Protein AF-0000000067178347 (afdb_homodimer)

Radius of gyration: 24.2 Å; Cα contacts (8 Å, |Δi|>4): 1413; chains: 2; bounding box: 52×71×54 Å

Nearest PDB structures (foldseek):
  4j2h-assembly1_A  TM=8.668E-01  e=4.943E-21  Sinorhizobium meliloti 1021
  4jro-assembly1_C  TM=8.750E-01  e=2.088E-19  Listeria monocytogenes EGD-e
  3s55-assembly1_B  TM=8.247E-01  e=9.526E-20  Mycobacteroides abscessus ATCC 19977
  3s55-assembly2_E  TM=8.159E-01  e=1.213E-19  Mycobacteroides abscessus ATCC 19977
  5jc8-assembly1_B  TM=8.483E-01  e=3.358E-18  Paraburkholderia xenovorans LB400

Secondary structure (DSSP, 8-state):
---TTTT-EEEESS-SSHHHHHHHHHHHHTT-EEEEEES-SS--EEEETTEEEEPP--HHHHHHHHHHTT-EEEEEE--TTSHHHHHHHHHHHHHHHS---EEEE---------GGG--HHHHHHHHIIIIIHHHHHHHHHHHHHHHHT-EEEEEE--GGGSPPPSSPPHHHHHS--HHHHHHHHHHHHHHHHHHHHHGGGTEEEEEEE-SSB---TTTGGGS-TTS-B--HHHHHHHHHHTSSS-TTTS-S-EEETTHHHHHHTPPEE-TTS-SEEPP-PPPTTS-TT--TT--/---TTTT-EEEESS-SSHHHHHHHHHHHHTT-EEEEEES-SS--EEEETTEEEEPP--HHHHHHHHHHTT-EEEEEE--TTSHHHHHHHHHHHHHHHS---EEEE---------GGG--HHHHHHHHIIIIIHHHHHHHHHHHHHHHHT-EEEEEE--GGGSPPPSSPPHHHHHS--HHHHHHHHHHHHHHHHHHHHHGGGTEEEEEEE-SSB---TTTGGGS-TTS-B--HHHHHHHHHHTSSS-TTTS-S-EEETTHHHHHHTPPEE-TTS-SEEPP-PPPTTS-TT--TT--

Sequence (590 aa):
MTNLLSGRTALVTGSSRGIGRAVAQRLAAEGAVVAVTARSYEPSPSVRAGQATALPGTIGETIELIEAAGGKAFGIAADLEDAEQRAALVDQVIERTGRIDILVNNAGFADYSIIEDMPMDTFDRTVEHYLRTPFVLTQAAVPHMRNQGAGWIVNIGSVTGLAPVRPYREYNKSSGDVIYASMKAALHRFTQGVAAELLDANIAVNAVGPSSAVRTPGAASLIPDTFPTEPVEYLAETVLAMCHRPAAERTGLVAFSLHYPWSQGLAVHSLDGRDLLPPLEPPASANPNILPAGIMTNLLSGRTALVTGSSRGIGRAVAQRLAAEGAVVAVTARSYEPSPSVRAGQATALPGTIGETIELIEAAGGKAFGIAADLEDAEQRAALVDQVIERTGRIDILVNNAGFADYSIIEDMPMDTFDRTVEHYLRTPFVLTQAAVPHMRNQGAGWIVNIGSVTGLAPVRPYREYNKSSGDVIYASMKAALHRFTQGVAAELLDANIAVNAVGPSSAVRTPGAASLIPDTFPTEPVEYLAETVLAMCHRPAAERTGLVAFSLHYPWSQGLAVHSLDGRDLLPPLEPPASANPNILPAGI

InterPro domains:
  IPR002347 Short-chain dehydrogenase/reductase SDR [PF00106] (9-220)
  IPR002347 Short-chain dehydrogenase/reductase SDR [PR00080] (98-109)
  IPR002347 Short-chain dehydrogenase/reductase SDR [PR00080] (151-159)
  IPR002347 Short-chain dehydrogenase/reductase SDR [PR00080] (180-199)
  IPR002347 Short-chain dehydrogenase/reductase SDR [PR00081] (9-26)
  IPR002347 Short-chain dehydrogenase/reductase SDR [PR00081] (98-109)
  IPR002347 Short-chain dehydrogenase/reductase SDR [PR00081] (145-161)
  IPR002347 Short-chain dehydrogenase/reductase SDR [PR00081] (180-199)
  IPR002347 Short-chain dehydrogenase/reductase SDR [PR00081] (201-218)
  IPR036291 NAD(P)-binding domain superfamily [SSF51735] (5-255)
  IPR050259 Short-chain dehydrogenases/reductases [PTHR42879] (5-225)
  IPR057326 Ketoreductase domain [SM00822] (8-211)

Structure (mmCIF, N/CA/C/O backbone):
data_AF-0000000067178347-model_v1
#
loop_
_entity.id
_entity.type
_entity.pdbx_description
1 polymer 3-oxoacyl-
#
loop_
_atom_site.group_PDB
_atom_site.id
_atom_site.type_symbol
_atom_site.label_atom_id
_atom_site.label_alt_id
_atom_site.label_comp_id
_atom_site.label_asym_id
_atom_site.label_entity_id
_atom_site.label_seq_id
_atom_site.pdbx_PDB_ins_code
_atom_site.Cartn_x
_atom_site.Cartn_y
_atom_site.Cartn_z
_atom_site.occupancy
_atom_site.B_iso_or_equiv
_atom_site.auth_seq_id
_atom_site.auth_comp_id
_atom_site.auth_asym_id
_atom_site.auth_atom_id
_atom_site.pdbx_PDB_model_num
ATOM 1 N N . MET A 1 1 ? 2.545 -37.5 -6.664 1 68.25 1 MET A N 1
ATOM 2 C CA . MET A 1 1 ? 1.752 -36.469 -7.336 1 68.25 1 MET A CA 1
ATOM 3 C C . MET A 1 1 ? 0.274 -36.594 -6.988 1 68.25 1 MET A C 1
ATOM 5 O O . MET A 1 1 ? -0.265 -37.719 -6.98 1 68.25 1 MET A O 1
ATOM 9 N N . THR A 1 2 ? -0.357 -35.656 -6.164 1 82.12 2 THR A N 1
ATOM 10 C CA . THR A 1 2 ? -1.718 -35.781 -5.648 1 82.12 2 THR A CA 1
ATOM 11 C C . THR A 1 2 ? -2.73 -35.344 -6.699 1 82.12 2 THR A C 1
ATOM 13 O O . THR A 1 2 ? -3.93 -35.562 -6.555 1 82.12 2 THR A O 1
ATOM 16 N N . ASN A 1 3 ? -2.293 -34.781 -7.875 1 93.31 3 ASN A N 1
ATOM 17 C CA . ASN A 1 3 ? -3.146 -34.25 -8.938 1 93.31 3 ASN A CA 1
ATOM 18 C C . ASN A 1 3 ? -4.199 -33.312 -8.406 1 93.31 3 ASN A C 1
ATOM 20 O O . ASN A 1 3 ? -5.363 -33.375 -8.797 1 93.31 3 ASN A O 1
ATOM 24 N N . LEU A 1 4 ? -3.732 -32.531 -7.453 1 95.81 4 LEU A N 1
ATOM 25 C CA . LEU A 1 4 ? -4.582 -31.578 -6.742 1 95.81 4 LEU A CA 1
ATOM 26 C C . LEU A 1 4 ? -5.227 -30.594 -7.711 1 95.81 4 LEU A C 1
ATOM 28 O O . LEU A 1 4 ? -6.324 -30.094 -7.453 1 95.81 4 LEU A O 1
ATOM 32 N N . LEU A 1 5 ? -4.594 -30.375 -8.898 1 98.38 5 LEU A N 1
ATOM 33 C CA . LEU A 1 5 ? -5.043 -29.344 -9.82 1 98.38 5 LEU A CA 1
ATOM 34 C C . LEU A 1 5 ? -5.422 -29.938 -11.172 1 98.38 5 LEU A C 1
ATOM 36 O O . LEU A 1 5 ? -5.371 -29.234 -12.188 1 98.38 5 LEU A O 1
ATOM 40 N N . SER A 1 6 ? -5.684 -31.25 -11.125 1 97.5 6 SER A N 1
ATOM 41 C CA . SER A 1 6 ? -6.09 -31.922 -12.359 1 97.5 6 SER A CA 1
ATOM 42 C C . SER A 1 6 ? -7.285 -31.219 -12.992 1 97.5 6 SER A C 1
ATOM 44 O O . SER A 1 6 ? -8.266 -30.906 -12.305 1 97.5 6 SER A O 1
ATOM 46 N N . GLY A 1 7 ? -7.148 -30.875 -14.219 1 97.12 7 GLY A N 1
ATOM 47 C CA . GLY A 1 7 ? -8.234 -30.266 -14.969 1 97.12 7 GLY A CA 1
ATOM 48 C C . GLY A 1 7 ? -8.273 -28.766 -14.836 1 97.12 7 GLY A C 1
ATOM 49 O O . GLY A 1 7 ? -9.109 -28.094 -15.453 1 97.12 7 GLY A O 1
ATOM 50 N N . ARG A 1 8 ? -7.359 -28.219 -14.109 1 98.25 8 ARG A N 1
ATOM 51 C CA . ARG A 1 8 ? -7.328 -26.766 -13.891 1 98.25 8 ARG A CA 1
ATOM 52 C C . ARG A 1 8 ? -6.359 -26.094 -14.852 1 98.25 8 ARG A C 1
ATOM 54 O O . ARG A 1 8 ? -5.395 -26.719 -15.305 1 98.25 8 ARG A O 1
ATOM 61 N N . THR A 1 9 ? -6.66 -24.891 -15.227 1 98.88 9 THR A N 1
ATOM 62 C CA . THR A 1 9 ? -5.766 -24.031 -16 1 98.88 9 THR A CA 1
ATOM 63 C C . THR A 1 9 ? -5.238 -22.891 -15.156 1 98.88 9 THR A C 1
ATOM 65 O O . THR A 1 9 ? -6.016 -22.188 -14.508 1 98.88 9 THR A O 1
ATOM 68 N N . ALA A 1 10 ? -3.932 -22.734 -15.141 1 98.94 10 ALA A N 1
ATOM 69 C CA . ALA A 1 10 ? -3.281 -21.672 -14.383 1 98.94 10 ALA A CA 1
ATOM 70 C C . ALA A 1 10 ? -2.543 -20.703 -15.305 1 98.94 10 ALA A C 1
ATOM 72 O O . ALA A 1 10 ? -1.892 -21.125 -16.266 1 98.94 10 ALA A O 1
ATOM 73 N N . LEU A 1 11 ? -2.74 -19.438 -15.109 1 98.94 11 LEU A N 1
ATOM 74 C CA . LEU A 1 11 ? -1.915 -18.391 -15.703 1 98.94 11 LEU A CA 1
ATOM 75 C C . LEU A 1 11 ? -0.901 -17.859 -14.695 1 98.94 11 LEU A C 1
ATOM 77 O O . LEU A 1 11 ? -1.278 -17.344 -13.641 1 98.94 11 LEU A O 1
ATOM 81 N N . VAL A 1 12 ? 0.386 -18.016 -14.93 1 98.88 12 VAL A N 1
ATOM 82 C CA . VAL A 1 12 ? 1.458 -17.469 -14.102 1 98.88 12 VAL A CA 1
ATOM 83 C C . VAL A 1 12 ? 2.219 -16.391 -14.883 1 98.88 12 VAL A C 1
ATOM 85 O O . VAL A 1 12 ? 2.961 -16.703 -15.812 1 98.88 12 VAL A O 1
ATOM 88 N N . THR A 1 13 ? 2.053 -15.188 -14.477 1 98.44 13 THR A N 1
ATOM 89 C CA . THR A 1 13 ? 2.715 -14.109 -15.211 1 98.44 13 THR A CA 1
ATOM 90 C C . THR A 1 13 ? 4.191 -14.023 -14.828 1 98.44 13 THR A C 1
ATOM 92 O O . THR A 1 13 ? 4.559 -14.297 -13.68 1 98.44 13 THR A O 1
ATOM 95 N N . GLY A 1 14 ? 5.02 -13.555 -15.797 1 95.19 14 GLY A N 1
ATOM 96 C CA . GLY A 1 14 ? 6.449 -13.461 -15.547 1 95.19 14 GLY A CA 1
ATOM 97 C C . GLY A 1 14 ? 7.07 -14.781 -15.148 1 95.19 14 GLY A C 1
ATOM 98 O O . GLY A 1 14 ? 7.785 -14.867 -14.148 1 95.19 14 GLY A O 1
ATOM 99 N N . SER A 1 15 ? 6.832 -15.844 -15.922 1 96.62 15 SER A N 1
ATOM 100 C CA . SER A 1 15 ? 7.191 -17.188 -15.484 1 96.62 15 SER A CA 1
ATOM 101 C C . SER A 1 15 ? 8.242 -17.797 -16.391 1 96.62 15 SER A C 1
ATOM 103 O O . SER A 1 15 ? 8.344 -19.031 -16.5 1 96.62 15 SER A O 1
ATOM 105 N N . SER A 1 16 ? 9.031 -16.969 -17.031 1 93.31 16 SER A N 1
ATOM 106 C CA . SER A 1 16 ? 10.133 -17.484 -17.844 1 93.31 16 SER A CA 1
ATOM 107 C C . SER A 1 16 ? 11.359 -17.781 -17 1 93.31 16 SER A C 1
ATOM 109 O O . SER A 1 16 ? 12.297 -18.438 -17.469 1 93.31 16 SER A O 1
ATOM 111 N N . ARG A 1 17 ? 11.383 -17.281 -15.805 1 91.25 17 ARG A N 1
ATOM 112 C CA . ARG A 1 17 ? 12.516 -17.484 -14.906 1 91.25 17 ARG A CA 1
ATOM 113 C C . ARG A 1 17 ? 12.109 -17.266 -13.453 1 91.25 17 ARG A C 1
ATOM 115 O O . ARG A 1 17 ? 10.953 -16.953 -13.172 1 91.25 17 ARG A O 1
ATOM 122 N N . GLY A 1 18 ? 13.039 -17.547 -12.547 1 92.5 18 GLY A N 1
ATOM 123 C CA . GLY A 1 18 ? 12.922 -17.156 -11.148 1 92.5 18 GLY A CA 1
ATOM 124 C C . GLY A 1 18 ? 11.727 -17.781 -10.453 1 92.5 18 GLY A C 1
ATOM 125 O O . GLY A 1 18 ? 11.438 -18.969 -10.625 1 92.5 18 GLY A O 1
ATOM 126 N N . ILE A 1 19 ? 11.102 -16.984 -9.633 1 95.25 19 ILE A N 1
ATOM 127 C CA . ILE A 1 19 ? 9.977 -17.406 -8.805 1 95.25 19 ILE A CA 1
ATOM 128 C C . ILE A 1 19 ? 8.828 -17.875 -9.695 1 95.25 19 ILE A C 1
ATOM 130 O O . ILE A 1 19 ? 8.227 -18.922 -9.445 1 95.25 19 ILE A O 1
ATOM 134 N N . GLY A 1 20 ? 8.539 -17.125 -10.758 1 97.25 20 GLY A N 1
ATOM 135 C CA . GLY A 1 20 ? 7.461 -17.484 -11.664 1 97.25 20 GLY A CA 1
ATOM 136 C C . GLY A 1 20 ? 7.645 -18.859 -12.281 1 97.25 20 GLY A C 1
ATOM 137 O O . GLY A 1 20 ? 6.695 -19.641 -12.367 1 97.25 20 GLY A O 1
ATOM 138 N N . ARG A 1 21 ? 8.836 -19.141 -12.727 1 97 21 ARG A N 1
ATOM 139 C CA . ARG A 1 21 ? 9.141 -20.453 -13.289 1 97 21 ARG A CA 1
ATOM 140 C C . ARG A 1 21 ? 8.914 -21.547 -12.266 1 97 21 ARG A C 1
ATOM 142 O O . ARG A 1 21 ? 8.32 -22.594 -12.57 1 97 21 ARG A O 1
ATOM 149 N N . ALA A 1 22 ? 9.391 -21.328 -11.055 1 98.06 22 ALA A N 1
ATOM 150 C CA . ALA A 1 22 ? 9.258 -22.328 -9.992 1 98.06 22 ALA A CA 1
ATOM 151 C C . ALA A 1 22 ? 7.785 -22.594 -9.695 1 98.06 22 ALA A C 1
ATOM 153 O O . ALA A 1 22 ? 7.383 -23.75 -9.555 1 98.06 22 ALA A O 1
ATOM 154 N N . VAL A 1 23 ? 7.008 -21.547 -9.602 1 98.75 23 VAL A N 1
ATOM 155 C CA . VAL A 1 23 ? 5.582 -21.672 -9.32 1 98.75 23 VAL A CA 1
ATOM 156 C C . VAL A 1 23 ? 4.898 -22.422 -10.453 1 98.75 23 VAL A C 1
ATOM 158 O O . VAL A 1 23 ? 4.102 -23.328 -10.211 1 98.75 23 VAL A O 1
ATOM 161 N N . ALA A 1 24 ? 5.242 -22.062 -11.68 1 98.81 24 ALA A N 1
ATOM 162 C CA . ALA A 1 24 ? 4.676 -22.734 -12.844 1 98.81 24 ALA A CA 1
ATOM 163 C C . ALA A 1 24 ? 4.969 -24.234 -12.805 1 98.81 24 ALA A C 1
ATOM 165 O O . ALA A 1 24 ? 4.07 -25.047 -13.023 1 98.81 24 ALA A O 1
ATOM 166 N N . GLN A 1 25 ? 6.195 -24.594 -12.523 1 98.75 25 GLN A N 1
ATOM 167 C CA . GLN A 1 25 ? 6.598 -25.984 -12.438 1 98.75 25 GLN A CA 1
ATOM 168 C C . GLN A 1 25 ? 5.805 -26.719 -11.359 1 98.75 25 GLN A C 1
ATOM 170 O O . GLN A 1 25 ? 5.309 -27.828 -11.594 1 98.75 25 GLN A O 1
ATOM 175 N N . ARG A 1 26 ? 5.668 -26.125 -10.211 1 98.81 26 ARG A N 1
ATOM 176 C CA . ARG A 1 26 ? 5.043 -26.797 -9.078 1 98.81 26 ARG A CA 1
ATOM 177 C C . ARG A 1 26 ? 3.555 -27.016 -9.32 1 98.81 26 ARG A C 1
ATOM 179 O O . ARG A 1 26 ? 3.014 -28.078 -8.961 1 98.81 26 ARG A O 1
ATOM 186 N N . LEU A 1 27 ? 2.852 -26 -9.875 1 98.88 27 LEU A N 1
ATOM 187 C CA . LEU A 1 27 ? 1.436 -26.141 -10.195 1 98.88 27 LEU A CA 1
ATOM 188 C C . LEU A 1 27 ? 1.224 -27.219 -11.25 1 98.88 27 LEU A C 1
ATOM 190 O O . LEU A 1 27 ? 0.295 -28.031 -11.141 1 98.88 27 LEU A O 1
ATOM 194 N N . ALA A 1 28 ? 2.092 -27.266 -12.266 1 98.81 28 ALA A N 1
ATOM 195 C CA . ALA A 1 28 ? 1.993 -28.281 -13.312 1 98.81 28 ALA A CA 1
ATOM 196 C C . ALA A 1 28 ? 2.205 -29.688 -12.75 1 98.81 28 ALA A C 1
ATOM 198 O O . ALA A 1 28 ? 1.575 -30.641 -13.203 1 98.81 28 ALA A O 1
ATOM 199 N N . ALA A 1 29 ? 3.109 -29.766 -11.805 1 98.56 29 ALA A N 1
ATOM 200 C CA . ALA A 1 29 ? 3.393 -31.062 -11.172 1 98.56 29 ALA A CA 1
ATOM 201 C C . ALA A 1 29 ? 2.148 -31.625 -10.5 1 98.56 29 ALA A C 1
ATOM 203 O O . ALA A 1 29 ? 2.037 -32.844 -10.305 1 98.56 29 ALA A O 1
ATOM 204 N N . GLU A 1 30 ? 1.212 -30.75 -10.164 1 98.44 30 GLU A N 1
ATOM 205 C CA . GLU A 1 30 ? -0.02 -31.188 -9.516 1 98.44 30 GLU A CA 1
ATOM 206 C C . GLU A 1 30 ? -1.159 -31.312 -10.523 1 98.44 30 GLU A C 1
ATOM 208 O O . GLU A 1 30 ? -2.322 -31.453 -10.141 1 98.44 30 GLU A O 1
ATOM 213 N N . GLY A 1 31 ? -0.826 -31.141 -11.828 1 98.38 31 GLY A N 1
ATOM 214 C CA . GLY A 1 31 ? -1.788 -31.516 -12.852 1 98.38 31 GLY A CA 1
ATOM 215 C C . GLY A 1 31 ? -2.363 -30.328 -13.594 1 98.38 31 GLY A C 1
ATOM 216 O O . GLY A 1 31 ? -3.115 -30.5 -14.555 1 98.38 31 GLY A O 1
ATOM 217 N N . ALA A 1 32 ? -2.057 -29.109 -13.234 1 98.75 32 ALA A N 1
ATOM 218 C CA . ALA A 1 32 ? -2.572 -27.938 -13.93 1 98.75 32 ALA A CA 1
ATOM 219 C C . ALA A 1 32 ? -1.953 -27.812 -15.32 1 98.75 32 ALA A C 1
ATOM 221 O O . ALA A 1 32 ? -0.787 -28.156 -15.523 1 98.75 32 ALA A O 1
ATOM 222 N N . VAL A 1 33 ? -2.736 -27.359 -16.25 1 98.81 33 VAL A N 1
ATOM 223 C CA . VAL A 1 33 ? -2.178 -26.797 -17.469 1 98.81 33 VAL A CA 1
ATOM 224 C C . VAL A 1 33 ? -1.759 -25.344 -17.25 1 98.81 33 VAL A C 1
ATOM 226 O O . VAL A 1 33 ? -2.584 -24.5 -16.875 1 98.81 33 VAL A O 1
ATOM 229 N N . VAL A 1 34 ? -0.466 -25.031 -17.469 1 98.88 34 VAL A N 1
ATOM 230 C CA . VAL A 1 34 ? 0.044 -23.734 -17.047 1 98.88 34 VAL A CA 1
ATOM 231 C C . VAL A 1 34 ? 0.357 -22.875 -18.281 1 98.88 34 VAL A C 1
ATOM 233 O O . VAL A 1 34 ? 1.082 -23.312 -19.172 1 98.88 34 VAL A O 1
ATOM 236 N N . ALA A 1 35 ? -0.231 -21.703 -18.391 1 98.81 35 ALA A N 1
ATOM 237 C CA . ALA A 1 35 ? 0.2 -20.672 -19.328 1 98.81 35 ALA A CA 1
ATOM 238 C C . ALA A 1 35 ? 1.421 -19.922 -18.781 1 98.81 35 ALA A C 1
ATOM 240 O O . ALA A 1 35 ? 1.335 -19.219 -17.781 1 98.81 35 ALA A O 1
ATOM 241 N N . VAL A 1 36 ? 2.547 -20.109 -19.469 1 97.88 36 VAL A N 1
ATOM 242 C CA . VAL A 1 36 ? 3.807 -19.438 -19.141 1 97.88 36 VAL A CA 1
ATOM 243 C C . VAL A 1 36 ? 3.941 -18.156 -19.953 1 97.88 36 VAL A C 1
ATOM 245 O O . VAL A 1 36 ? 3.816 -18.172 -21.188 1 97.88 36 VAL A O 1
ATOM 248 N N . THR A 1 37 ? 4.195 -17.031 -19.203 1 96.44 37 THR A N 1
ATOM 249 C CA . THR A 1 37 ? 4.227 -15.773 -19.938 1 96.44 37 THR A CA 1
ATOM 250 C C . THR A 1 37 ? 5.496 -14.992 -19.609 1 96.44 37 THR A C 1
ATOM 252 O O . THR A 1 37 ? 6.043 -15.109 -18.516 1 96.44 37 THR A O 1
ATOM 255 N N . ALA A 1 38 ? 5.98 -14.266 -20.516 1 92.88 38 ALA A N 1
ATOM 256 C CA . ALA A 1 38 ? 7.035 -13.258 -20.438 1 92.88 38 ALA A CA 1
ATOM 257 C C . ALA A 1 38 ? 6.934 -12.266 -21.594 1 92.88 38 ALA A C 1
ATOM 259 O O . ALA A 1 38 ? 6.062 -12.398 -22.453 1 92.88 38 ALA A O 1
ATOM 260 N N . ARG A 1 39 ? 7.773 -11.289 -21.594 1 87.38 39 ARG A N 1
ATOM 261 C CA . ARG A 1 39 ? 7.707 -10.219 -22.594 1 87.38 39 ARG A CA 1
ATOM 262 C C . ARG A 1 39 ? 7.906 -10.766 -24 1 87.38 39 ARG A C 1
ATOM 264 O O . ARG A 1 39 ? 7.297 -10.273 -24.953 1 87.38 39 ARG A O 1
ATOM 271 N N . SER A 1 40 ? 8.766 -11.75 -24.031 1 81.88 40 SER A N 1
ATOM 272 C CA . SER A 1 40 ? 9.086 -12.352 -25.312 1 81.88 40 SER A CA 1
ATOM 273 C C . SER A 1 40 ? 9.547 -13.797 -25.156 1 81.88 40 SER A C 1
ATOM 275 O O . SER A 1 40 ? 9.844 -14.242 -24.047 1 81.88 40 SER A O 1
ATOM 277 N N . TYR A 1 41 ? 9.516 -14.43 -26.328 1 85.31 41 TYR A N 1
ATOM 278 C CA . TYR A 1 41 ? 10.016 -15.797 -26.328 1 85.31 41 TYR A CA 1
ATOM 279 C C . TYR A 1 41 ? 11.539 -15.828 -26.25 1 85.31 41 TYR A C 1
ATOM 281 O O . TYR A 1 41 ? 12.133 -16.844 -25.891 1 85.31 41 TYR A O 1
ATOM 289 N N . GLU A 1 42 ? 12.078 -14.633 -26.609 1 81.38 42 GLU A N 1
ATOM 290 C CA . GLU A 1 42 ? 13.523 -14.469 -26.516 1 81.38 42 GLU A CA 1
ATOM 291 C C . GLU A 1 42 ? 13.906 -13.641 -25.297 1 81.38 42 GLU A C 1
ATOM 293 O O . GLU A 1 42 ? 13.117 -12.828 -24.812 1 81.38 42 GLU A O 1
ATOM 298 N N . PRO A 1 43 ? 15.156 -13.969 -24.797 1 73.81 43 PRO A N 1
ATOM 299 C CA . PRO A 1 43 ? 15.578 -13.117 -23.672 1 73.81 43 PRO A CA 1
ATOM 300 C C . PRO A 1 43 ? 15.5 -11.633 -24 1 73.81 43 PRO A C 1
ATOM 302 O O . PRO A 1 43 ? 15.836 -11.219 -25.125 1 73.81 43 PRO A O 1
ATOM 305 N N . SER A 1 44 ? 14.781 -10.852 -23.25 1 66.06 44 SER A N 1
ATOM 306 C CA . SER A 1 44 ? 14.656 -9.414 -23.453 1 66.06 44 SER A CA 1
ATOM 307 C C . SER A 1 44 ? 15.406 -8.633 -22.375 1 66.06 44 SER A C 1
ATOM 309 O O . SER A 1 44 ? 15.477 -9.07 -21.234 1 66.06 44 SER A O 1
ATOM 311 N N . PRO A 1 45 ? 16.031 -7.496 -22.844 1 64.5 45 PRO A N 1
ATOM 312 C CA . PRO A 1 45 ? 16.734 -6.68 -21.859 1 64.5 45 PRO A CA 1
ATOM 313 C C . PRO A 1 45 ? 15.82 -6.09 -20.797 1 64.5 45 PRO A C 1
ATOM 315 O O . PRO A 1 45 ? 14.672 -5.746 -21.094 1 64.5 45 PRO A O 1
ATOM 318 N N . SER A 1 46 ? 16.25 -6.219 -19.578 1 65.69 46 SER A N 1
ATOM 319 C CA . SER A 1 46 ? 15.602 -5.523 -18.469 1 65.69 46 SER A CA 1
ATOM 320 C C . SER A 1 46 ? 16.297 -4.195 -18.188 1 65.69 46 SER A C 1
ATOM 322 O O . SER A 1 46 ? 17.516 -4.129 -18.078 1 65.69 46 SER A O 1
ATOM 324 N N . VAL A 1 47 ? 15.594 -3.098 -18.328 1 64 47 VAL A N 1
ATOM 325 C CA . VAL A 1 47 ? 16.219 -1.8 -18.062 1 64 47 VAL A CA 1
ATOM 326 C C . VAL A 1 47 ? 16 -1.412 -16.594 1 64 47 VAL A C 1
ATOM 328 O O . VAL A 1 47 ? 14.867 -1.303 -16.141 1 64 47 VAL A O 1
ATOM 331 N N . ARG A 1 48 ? 17.016 -1.405 -15.789 1 65.81 48 ARG A N 1
ATOM 332 C CA . ARG A 1 48 ? 17.031 -0.93 -14.406 1 65.81 48 ARG A CA 1
ATOM 333 C C . ARG A 1 48 ? 17.969 0.271 -14.258 1 65.81 48 ARG A C 1
ATOM 335 O O . ARG A 1 48 ? 19.141 0.206 -14.633 1 65.81 48 ARG A O 1
ATOM 342 N N . ALA A 1 49 ? 17.469 1.315 -13.633 1 63.16 49 ALA A N 1
ATOM 343 C CA . ALA A 1 49 ? 18.25 2.535 -13.414 1 63.16 49 ALA A CA 1
ATOM 344 C C . ALA A 1 49 ? 18.875 3.027 -14.703 1 63.16 49 ALA A C 1
ATOM 346 O O . ALA A 1 49 ? 20.062 3.371 -14.727 1 63.16 49 ALA A O 1
ATOM 347 N N . GLY A 1 50 ? 18.156 2.811 -15.828 1 61.94 50 GLY A N 1
ATOM 348 C CA . GLY A 1 50 ? 18.625 3.297 -17.125 1 61.94 50 GLY A CA 1
ATOM 349 C C . GLY A 1 50 ? 19.562 2.338 -17.812 1 61.94 50 GLY A C 1
ATOM 350 O O . GLY A 1 50 ? 20.047 2.621 -18.922 1 61.94 50 GLY A O 1
ATOM 351 N N . GLN A 1 51 ? 19.891 1.279 -17.172 1 67 51 GLN A N 1
ATOM 352 C CA . GLN A 1 51 ? 20.812 0.311 -17.766 1 67 51 GLN A CA 1
ATOM 353 C C . GLN A 1 51 ? 20.062 -0.949 -18.203 1 67 51 GLN A C 1
ATOM 355 O O . GLN A 1 51 ? 19.219 -1.471 -17.469 1 67 51 GLN A O 1
ATOM 360 N N . ALA A 1 52 ? 20.328 -1.258 -19.406 1 68.5 52 ALA A N 1
ATOM 361 C CA . ALA A 1 52 ? 19.703 -2.457 -19.953 1 68.5 52 ALA A CA 1
ATOM 362 C C . ALA A 1 52 ? 20.516 -3.701 -19.625 1 68.5 52 ALA A C 1
ATOM 364 O O . ALA A 1 52 ? 21.734 -3.736 -19.875 1 68.5 52 ALA A O 1
ATOM 365 N N . THR A 1 53 ? 19.922 -4.797 -18.984 1 67.44 53 THR A N 1
ATOM 366 C CA . THR A 1 53 ? 20.562 -6.078 -18.703 1 67.44 53 THR A CA 1
ATOM 367 C C . THR A 1 53 ? 19.672 -7.234 -19.188 1 67.44 53 THR A C 1
ATOM 369 O O . THR A 1 53 ? 18.453 -7.188 -19.031 1 67.44 53 THR A O 1
ATOM 372 N N . ALA A 1 54 ? 20.328 -8.172 -19.938 1 65.62 54 ALA A N 1
ATOM 373 C CA . ALA A 1 54 ? 19.594 -9.359 -20.359 1 65.62 54 ALA A CA 1
ATOM 374 C C . ALA A 1 54 ? 19.578 -10.422 -19.266 1 65.62 54 ALA A C 1
ATOM 376 O O . ALA A 1 54 ? 20.641 -10.836 -18.781 1 65.62 54 ALA A O 1
ATOM 377 N N . LEU A 1 55 ? 18.406 -10.766 -18.812 1 69.5 55 LEU A N 1
ATOM 378 C CA . LEU A 1 55 ? 18.297 -11.828 -17.812 1 69.5 55 LEU A CA 1
ATOM 379 C C . LEU A 1 55 ? 18.031 -13.172 -18.484 1 69.5 55 LEU A C 1
ATOM 381 O O . LEU A 1 55 ? 17.25 -13.242 -19.438 1 69.5 55 LEU A O 1
ATOM 385 N N . PRO A 1 56 ? 18.734 -14.164 -18.047 1 71.25 56 PRO A N 1
ATOM 386 C CA . PRO A 1 56 ? 18.516 -15.484 -18.656 1 71.25 56 PRO A CA 1
ATOM 387 C C . PRO A 1 56 ? 17.141 -16.062 -18.312 1 71.25 56 PRO A C 1
ATOM 389 O O . PRO A 1 56 ? 16.547 -15.695 -17.312 1 71.25 56 PRO A O 1
ATOM 392 N N . GLY A 1 57 ? 16.641 -16.953 -19.266 1 85 57 GLY A N 1
ATOM 393 C CA . GLY A 1 57 ? 15.383 -17.656 -19.125 1 85 57 GLY A CA 1
ATOM 394 C C . GLY A 1 57 ? 14.367 -17.281 -20.188 1 85 57 GLY A C 1
ATOM 395 O O . GLY A 1 57 ? 14.219 -16.094 -20.516 1 85 57 GLY A O 1
ATOM 396 N N . THR A 1 58 ? 13.773 -18.281 -20.688 1 90.94 58 THR A N 1
ATOM 397 C CA . THR A 1 58 ? 12.781 -18.062 -21.75 1 90.94 58 THR A CA 1
ATOM 398 C C . THR A 1 58 ? 11.5 -18.828 -21.438 1 90.94 58 THR A C 1
ATOM 400 O O . THR A 1 58 ? 11.492 -19.75 -20.609 1 90.94 58 THR A O 1
ATOM 403 N N . ILE A 1 59 ? 10.5 -18.391 -22.078 1 95.75 59 ILE A N 1
ATOM 404 C CA . ILE A 1 59 ? 9.227 -19.125 -22.016 1 95.75 59 ILE A CA 1
ATOM 405 C C . ILE A 1 59 ? 9.453 -20.578 -22.391 1 95.75 59 ILE A C 1
ATOM 407 O O . ILE A 1 59 ? 8.984 -21.484 -21.688 1 95.75 59 ILE A O 1
ATOM 411 N N . GLY A 1 60 ? 10.195 -20.812 -23.406 1 95.69 60 GLY A N 1
ATOM 412 C CA . GLY A 1 60 ? 10.461 -22.156 -23.891 1 95.69 60 GLY A CA 1
ATOM 413 C C . GLY A 1 60 ? 11.148 -23.031 -22.859 1 95.69 60 GLY A C 1
ATOM 414 O O . GLY A 1 60 ? 10.789 -24.203 -22.703 1 95.69 60 GLY A O 1
ATOM 415 N N . GLU A 1 61 ? 12.133 -22.484 -22.234 1 95.31 61 GLU A N 1
ATOM 416 C CA . GLU A 1 61 ? 12.859 -23.25 -21.234 1 95.31 61 GLU A CA 1
ATOM 417 C C . GLU A 1 61 ? 11.938 -23.688 -20.094 1 95.31 61 GLU A C 1
ATOM 419 O O . GLU A 1 61 ? 12.031 -24.828 -19.625 1 95.31 61 GLU A O 1
ATOM 424 N N . THR A 1 62 ? 11.078 -22.797 -19.656 1 97.44 62 THR A N 1
ATOM 425 C CA . THR A 1 62 ? 10.141 -23.156 -18.594 1 97.44 62 THR A CA 1
ATOM 426 C C . THR A 1 62 ? 9.195 -24.266 -19.062 1 97.44 62 THR A C 1
ATOM 428 O O . THR A 1 62 ? 8.938 -25.219 -18.328 1 97.44 62 THR A O 1
ATOM 431 N N . ILE A 1 63 ? 8.727 -24.219 -20.266 1 98.12 63 ILE A N 1
ATOM 432 C CA . ILE A 1 63 ? 7.84 -25.234 -20.828 1 98.12 63 ILE A CA 1
ATOM 433 C C . ILE A 1 63 ? 8.562 -26.578 -20.875 1 98.12 63 ILE A C 1
ATOM 435 O O . ILE A 1 63 ? 8 -27.609 -20.484 1 98.12 63 ILE A O 1
ATOM 439 N N . GLU A 1 64 ? 9.781 -26.562 -21.281 1 97.81 64 GLU A N 1
ATOM 440 C CA . GLU A 1 64 ? 10.57 -27.797 -21.359 1 97.81 64 GLU A CA 1
ATOM 441 C C . GLU A 1 64 ? 10.727 -28.453 -20 1 97.81 64 GLU A C 1
ATOM 443 O O . GLU A 1 64 ? 10.633 -29.672 -19.859 1 97.81 64 GLU A O 1
ATOM 448 N N . LEU A 1 65 ? 11.023 -27.625 -19.047 1 97.56 65 LEU A N 1
ATOM 449 C CA . LEU A 1 65 ? 11.18 -28.125 -17.688 1 97.56 65 LEU A CA 1
ATOM 450 C C . LEU A 1 65 ? 9.891 -28.781 -17.188 1 97.56 65 LEU A C 1
ATOM 452 O O . LEU A 1 65 ? 9.922 -29.844 -16.578 1 97.56 65 LEU A O 1
ATOM 456 N N . ILE A 1 66 ? 8.742 -28.156 -17.422 1 98.44 66 ILE A N 1
ATOM 457 C CA . ILE A 1 66 ? 7.434 -28.656 -17.016 1 98.44 66 ILE A CA 1
ATOM 458 C C . ILE A 1 66 ? 7.145 -29.984 -17.734 1 98.44 66 ILE A C 1
ATOM 460 O O . ILE A 1 66 ? 6.758 -30.969 -17.094 1 98.44 66 ILE A O 1
ATOM 464 N N . GLU A 1 67 ? 7.395 -30.078 -19.016 1 98.19 67 GLU A N 1
ATOM 465 C CA . GLU A 1 67 ? 7.105 -31.266 -19.812 1 98.19 67 GLU A CA 1
ATOM 466 C C . GLU A 1 67 ? 8.031 -32.406 -19.438 1 98.19 67 GLU A C 1
ATOM 468 O O . GLU A 1 67 ? 7.609 -33.562 -19.422 1 98.19 67 GLU A O 1
ATOM 473 N N . ALA A 1 68 ? 9.234 -32.062 -19.156 1 97.75 68 ALA A N 1
ATOM 474 C CA . ALA A 1 68 ? 10.195 -33.062 -18.734 1 97.75 68 ALA A CA 1
ATOM 475 C C . ALA A 1 68 ? 9.742 -33.781 -17.453 1 97.75 68 ALA A C 1
ATOM 477 O O . ALA A 1 68 ? 10.039 -34.938 -17.234 1 97.75 68 ALA A O 1
ATOM 478 N N . ALA A 1 69 ? 8.992 -33.062 -16.672 1 97.19 69 ALA A N 1
ATOM 479 C CA . ALA A 1 69 ? 8.508 -33.625 -15.406 1 97.19 69 ALA A CA 1
ATOM 480 C C . ALA A 1 69 ? 7.129 -34.25 -15.578 1 97.19 69 ALA A C 1
ATOM 482 O O . ALA A 1 69 ? 6.52 -34.688 -14.602 1 97.19 69 ALA A O 1
ATOM 483 N N . GLY A 1 70 ? 6.605 -34.25 -16.766 1 97.06 70 GLY A N 1
ATOM 484 C CA . GLY A 1 70 ? 5.352 -34.906 -17.062 1 97.06 70 GLY A CA 1
ATOM 485 C C . GLY A 1 70 ? 4.156 -34 -17.047 1 97.06 70 GLY A C 1
ATOM 486 O O . GLY A 1 70 ? 3.012 -34.438 -17.125 1 97.06 70 GLY A O 1
ATOM 487 N N . GLY A 1 71 ? 4.426 -32.656 -16.859 1 98 71 GLY A N 1
ATOM 488 C CA . GLY A 1 71 ? 3.346 -31.688 -16.812 1 98 71 GLY A CA 1
ATOM 489 C C . GLY A 1 71 ? 2.994 -31.109 -18.172 1 98 71 GLY A C 1
ATOM 490 O O . GLY A 1 71 ? 3.516 -31.562 -19.203 1 98 71 GLY A O 1
ATOM 491 N N . LYS A 1 72 ? 2.049 -30.188 -18.188 1 98.31 72 LYS A N 1
ATOM 492 C CA . LYS A 1 72 ? 1.583 -29.516 -19.406 1 98.31 72 LYS A CA 1
ATOM 493 C C . LYS A 1 72 ? 1.671 -28 -19.266 1 98.31 72 LYS A C 1
ATOM 495 O O . LYS A 1 72 ? 1.336 -27.453 -18.219 1 98.31 72 LYS A O 1
ATOM 500 N N . ALA A 1 73 ? 2.133 -27.375 -20.297 1 98.62 73 ALA A N 1
ATOM 501 C CA . ALA A 1 73 ? 2.236 -25.922 -20.312 1 98.62 73 ALA A CA 1
ATOM 502 C C . ALA A 1 73 ? 2.207 -25.391 -21.75 1 98.62 73 ALA A C 1
ATOM 504 O O . ALA A 1 73 ? 2.428 -26.141 -22.703 1 98.62 73 ALA A O 1
ATOM 505 N N . PHE A 1 74 ? 1.865 -24.172 -21.922 1 98.19 74 PHE A N 1
ATOM 506 C CA . PHE A 1 74 ? 1.981 -23.438 -23.172 1 98.19 74 PHE A CA 1
ATOM 507 C C . PHE A 1 74 ? 2.424 -22 -22.938 1 98.19 74 PHE A C 1
ATOM 509 O O . PHE A 1 74 ? 2.33 -21.5 -21.828 1 98.19 74 PHE A O 1
ATOM 516 N N . GLY A 1 75 ? 2.961 -21.422 -24.031 1 97.88 75 GLY A N 1
ATOM 517 C CA . GLY A 1 75 ? 3.533 -20.094 -23.891 1 97.88 75 GLY A CA 1
ATOM 518 C C . GLY A 1 75 ? 2.682 -19 -24.516 1 97.88 75 GLY A C 1
ATOM 519 O O . GLY A 1 75 ? 2.068 -19.219 -25.562 1 97.88 75 GLY A O 1
ATOM 520 N N . ILE A 1 76 ? 2.619 -17.859 -23.844 1 97.5 76 ILE A N 1
ATOM 521 C CA . ILE A 1 76 ? 2.053 -16.625 -24.391 1 97.5 76 ILE A CA 1
ATOM 522 C C . ILE A 1 76 ? 3.021 -15.469 -24.172 1 97.5 76 ILE A C 1
ATOM 524 O O . ILE A 1 76 ? 3.359 -15.133 -23.031 1 97.5 76 ILE A O 1
ATOM 528 N N . ALA A 1 77 ? 3.537 -14.891 -25.219 1 95.62 77 ALA A N 1
ATOM 529 C CA . ALA A 1 77 ? 4.336 -13.672 -25.109 1 95.62 77 ALA A CA 1
ATOM 530 C C . ALA A 1 77 ? 3.443 -12.445 -24.938 1 95.62 77 ALA A C 1
ATOM 532 O O . ALA A 1 77 ? 2.52 -12.227 -25.719 1 95.62 77 ALA A O 1
ATOM 533 N N . ALA A 1 78 ? 3.68 -11.703 -23.859 1 95 78 ALA A N 1
ATOM 534 C CA . ALA A 1 78 ? 2.914 -10.484 -23.609 1 95 78 ALA A CA 1
ATOM 535 C C . ALA A 1 78 ? 3.729 -9.484 -22.797 1 95 78 ALA A C 1
ATOM 537 O O . ALA A 1 78 ? 4.234 -9.812 -21.719 1 95 78 ALA A O 1
ATOM 538 N N . ASP A 1 79 ? 3.891 -8.328 -23.344 1 94 79 ASP A N 1
ATOM 539 C CA . ASP A 1 79 ? 4.438 -7.223 -22.562 1 94 79 ASP A CA 1
ATOM 540 C C . ASP A 1 79 ? 3.365 -6.59 -21.688 1 94 79 ASP A C 1
ATOM 542 O O . ASP A 1 79 ? 2.535 -5.816 -22.172 1 94 79 ASP A O 1
ATOM 546 N N . LEU A 1 80 ? 3.5 -6.852 -20.391 1 94.88 80 LEU A N 1
ATOM 547 C CA . LEU A 1 80 ? 2.445 -6.445 -19.469 1 94.88 80 LEU A CA 1
ATOM 548 C C . LEU A 1 80 ? 2.494 -4.941 -19.219 1 94.88 80 LEU A C 1
ATOM 550 O O . LEU A 1 80 ? 1.575 -4.379 -18.625 1 94.88 80 LEU A O 1
ATOM 554 N N . GLU A 1 81 ? 3.523 -4.266 -19.688 1 92.38 81 GLU A N 1
ATOM 555 C CA . GLU A 1 81 ? 3.557 -2.805 -19.641 1 92.38 81 GLU A CA 1
ATOM 556 C C . GLU A 1 81 ? 2.736 -2.195 -20.781 1 92.38 81 GLU A C 1
ATOM 558 O O . GLU A 1 81 ? 2.434 -1 -20.75 1 92.38 81 GLU A O 1
ATOM 563 N N . ASP A 1 82 ? 2.488 -3.029 -21.766 1 95.25 82 ASP A N 1
ATOM 564 C CA . ASP A 1 82 ? 1.593 -2.621 -22.844 1 95.25 82 ASP A CA 1
ATOM 565 C C . ASP A 1 82 ? 0.134 -2.877 -22.469 1 95.25 82 ASP A C 1
ATOM 567 O O . ASP A 1 82 ? -0.273 -4.027 -22.297 1 95.25 82 ASP A O 1
ATOM 571 N N . ALA A 1 83 ? -0.642 -1.825 -22.453 1 96.38 83 ALA A N 1
ATOM 572 C CA . ALA A 1 83 ? -2.012 -1.897 -21.953 1 96.38 83 ALA A CA 1
ATOM 573 C C . ALA A 1 83 ? -2.846 -2.879 -22.781 1 96.38 83 ALA A C 1
ATOM 575 O O . ALA A 1 83 ? -3.646 -3.637 -22.219 1 96.38 83 ALA A O 1
ATOM 576 N N . GLU A 1 84 ? -2.709 -2.904 -24.031 1 96.69 84 GLU A N 1
ATOM 577 C CA . GLU A 1 84 ? -3.496 -3.773 -24.891 1 96.69 84 GLU A CA 1
ATOM 578 C C . GLU A 1 84 ? -3.104 -5.238 -24.703 1 96.69 84 GLU A C 1
ATOM 580 O O . GLU A 1 84 ? -3.971 -6.109 -24.609 1 96.69 84 GLU A O 1
ATOM 585 N N . GLN A 1 85 ? -1.815 -5.52 -24.672 1 97.06 85 GLN A N 1
ATOM 586 C CA . GLN A 1 85 ? -1.347 -6.883 -24.469 1 97.06 85 GLN A CA 1
ATOM 587 C C . GLN A 1 85 ? -1.761 -7.402 -23.094 1 97.06 85 GLN A C 1
ATOM 589 O O . GLN A 1 85 ? -2.188 -8.547 -22.953 1 97.06 85 GLN A O 1
ATOM 594 N N . ARG A 1 86 ? -1.658 -6.535 -22.141 1 96.81 86 ARG A N 1
ATOM 595 C CA . ARG A 1 86 ? -2.057 -6.887 -20.781 1 96.81 86 ARG A CA 1
ATOM 596 C C . ARG A 1 86 ? -3.539 -7.238 -20.719 1 96.81 86 ARG A C 1
ATOM 598 O O . ARG A 1 86 ? -3.916 -8.25 -20.125 1 96.81 86 ARG A O 1
ATOM 605 N N . ALA A 1 87 ? -4.336 -6.441 -21.375 1 95.06 87 ALA A N 1
ATOM 606 C CA . ALA A 1 87 ? -5.785 -6.621 -21.328 1 95.06 87 ALA A CA 1
ATOM 607 C C . ALA A 1 87 ? -6.199 -7.895 -22.062 1 95.06 87 ALA A C 1
ATOM 609 O O . ALA A 1 87 ? -7.203 -8.523 -21.719 1 95.06 87 ALA A O 1
ATOM 610 N N . ALA A 1 88 ? -5.41 -8.359 -22.969 1 97 88 ALA A N 1
ATOM 611 C CA . ALA A 1 88 ? -5.781 -9.484 -23.828 1 97 88 ALA A CA 1
ATOM 612 C C . ALA A 1 88 ? -5.254 -10.797 -23.266 1 97 88 ALA A C 1
ATOM 614 O O . ALA A 1 88 ? -5.613 -11.875 -23.75 1 97 88 ALA A O 1
ATOM 615 N N . LEU A 1 89 ? -4.445 -10.734 -22.25 1 98.31 89 LEU A N 1
ATOM 616 C CA . LEU A 1 89 ? -3.709 -11.906 -21.797 1 98.31 89 LEU A CA 1
ATOM 617 C C . LEU A 1 89 ? -4.66 -13 -21.328 1 98.31 89 LEU A C 1
ATOM 619 O O . LEU A 1 89 ? -4.543 -14.156 -21.734 1 98.31 89 LEU A O 1
ATOM 623 N N . VAL A 1 90 ? -5.637 -12.664 -20.5 1 98.62 90 VAL A N 1
ATOM 624 C CA . VAL A 1 90 ? -6.586 -13.641 -19.953 1 98.62 90 VAL A CA 1
ATOM 625 C C . VAL A 1 90 ? -7.418 -14.227 -21.094 1 98.62 90 VAL A C 1
ATOM 627 O O . VAL A 1 90 ? -7.66 -15.438 -21.125 1 98.62 90 VAL A O 1
ATOM 630 N N . ASP A 1 91 ? -7.789 -13.367 -22.016 1 98.12 91 ASP A N 1
ATOM 631 C CA . ASP A 1 91 ? -8.555 -13.844 -23.172 1 98.12 91 ASP A CA 1
ATOM 632 C C . ASP A 1 91 ? -7.766 -14.867 -23.969 1 98.12 91 ASP A C 1
ATOM 634 O O . ASP A 1 91 ? -8.328 -15.844 -24.469 1 98.12 91 ASP A O 1
ATOM 638 N N . GLN A 1 92 ? -6.508 -14.641 -24.125 1 98.25 92 GLN A N 1
ATOM 639 C CA . GLN A 1 92 ? -5.656 -15.57 -24.859 1 98.25 92 GLN A CA 1
ATOM 640 C C . GLN A 1 92 ? -5.598 -16.938 -24.172 1 98.25 92 GLN A C 1
ATOM 642 O O . GLN A 1 92 ? -5.566 -17.969 -24.828 1 98.25 92 GLN A O 1
ATOM 647 N N . VAL A 1 93 ? -5.551 -16.922 -22.859 1 98.56 93 VAL A N 1
ATOM 648 C CA . VAL A 1 93 ? -5.574 -18.172 -22.109 1 98.56 93 VAL A CA 1
ATOM 649 C C . VAL A 1 93 ? -6.898 -18.891 -22.328 1 98.56 93 VAL A C 1
ATOM 651 O O . VAL A 1 93 ? -6.922 -20.094 -22.609 1 98.56 93 VAL A O 1
ATOM 654 N N . ILE A 1 94 ? -8.016 -18.156 -22.297 1 98.25 94 ILE A N 1
ATOM 655 C CA . ILE A 1 94 ? -9.352 -18.703 -22.469 1 98.25 94 ILE A CA 1
ATOM 656 C C . ILE A 1 94 ? -9.484 -19.297 -23.875 1 98.25 94 ILE A C 1
ATOM 658 O O . ILE A 1 94 ? -10.062 -20.375 -24.047 1 98.25 94 ILE A O 1
ATOM 662 N N . GLU A 1 95 ? -8.984 -18.609 -24.797 1 97.75 95 GLU A N 1
ATOM 663 C CA . GLU A 1 95 ? -9.07 -19.078 -26.188 1 97.75 95 GLU A CA 1
ATOM 664 C C . GLU A 1 95 ? -8.367 -20.422 -26.359 1 97.75 95 GLU A C 1
ATOM 666 O O . GLU A 1 95 ? -8.82 -21.266 -27.141 1 97.75 95 GLU A O 1
ATOM 671 N N . ARG A 1 96 ? -7.352 -20.641 -25.641 1 96.56 96 ARG A N 1
ATOM 672 C CA . ARG A 1 96 ? -6.539 -21.844 -25.797 1 96.56 96 ARG A CA 1
ATOM 673 C C . ARG A 1 96 ? -7.113 -23 -24.984 1 96.56 96 ARG A C 1
ATOM 675 O O . ARG A 1 96 ? -7.043 -24.156 -25.422 1 96.56 96 ARG A O 1
ATOM 682 N N . THR A 1 97 ? -7.625 -22.719 -23.828 1 97.44 97 THR A N 1
ATOM 683 C CA . THR A 1 97 ? -7.941 -23.812 -22.922 1 97.44 97 THR A CA 1
ATOM 684 C C . THR A 1 97 ? -9.43 -23.812 -22.578 1 97.44 97 THR A C 1
ATOM 686 O O . THR A 1 97 ? -9.945 -24.781 -22.031 1 97.44 97 THR A O 1
ATOM 689 N N . GLY A 1 98 ? -10.156 -22.719 -22.797 1 97.75 98 GLY A N 1
ATOM 690 C CA . GLY A 1 98 ? -11.578 -22.609 -22.5 1 97.75 98 GLY A CA 1
ATOM 691 C C . GLY A 1 98 ? -11.867 -22.219 -21.062 1 97.75 98 GLY A C 1
ATOM 692 O O . GLY A 1 98 ? -13.023 -22.062 -20.672 1 97.75 98 GLY A O 1
ATOM 693 N N . ARG A 1 99 ? -10.82 -22.125 -20.281 1 98.12 99 ARG A N 1
ATOM 694 C CA . ARG A 1 99 ? -11.055 -21.844 -18.859 1 98.12 99 ARG A CA 1
ATOM 695 C C . ARG A 1 99 ? -9.836 -21.188 -18.219 1 98.12 99 ARG A C 1
ATOM 697 O O . ARG A 1 99 ? -8.742 -21.234 -18.797 1 98.12 99 ARG A O 1
ATOM 704 N N . ILE A 1 100 ? -9.984 -20.562 -17.094 1 98.81 100 ILE A N 1
ATOM 705 C CA . ILE A 1 100 ? -8.938 -20.078 -16.203 1 98.81 100 ILE A CA 1
ATOM 706 C C . ILE A 1 100 ? -9.367 -20.281 -14.75 1 98.81 100 ILE A C 1
ATOM 708 O O . ILE A 1 100 ? -10.344 -19.688 -14.297 1 98.81 100 ILE A O 1
ATOM 712 N N . ASP A 1 101 ? -8.633 -21.109 -14.062 1 98.88 101 ASP A N 1
ATOM 713 C CA . ASP A 1 101 ? -8.961 -21.453 -12.688 1 98.88 101 ASP A CA 1
ATOM 714 C C . ASP A 1 101 ? -8.062 -20.719 -11.695 1 98.88 101 ASP A C 1
ATOM 716 O O . ASP A 1 101 ? -8.492 -20.359 -10.602 1 98.88 101 ASP A O 1
ATOM 720 N N . ILE A 1 102 ? -6.812 -20.531 -12.086 1 98.94 102 ILE A N 1
ATOM 721 C CA . ILE A 1 102 ? -5.789 -19.969 -11.203 1 98.94 102 ILE A CA 1
ATOM 722 C C . ILE A 1 102 ? -5.059 -18.828 -11.914 1 98.94 102 ILE A C 1
ATOM 724 O O . ILE A 1 102 ? -4.629 -18.984 -13.062 1 98.94 102 ILE A O 1
ATOM 728 N N . LEU A 1 103 ? -5.02 -17.672 -11.32 1 98.94 103 LEU A N 1
ATOM 729 C CA . LEU A 1 103 ? -4.199 -16.547 -11.742 1 98.94 103 LEU A CA 1
ATOM 730 C C . LEU A 1 103 ? -3.117 -16.25 -10.719 1 98.94 103 LEU A C 1
ATOM 732 O O . LEU A 1 103 ? -3.422 -15.938 -9.562 1 98.94 103 LEU A O 1
ATOM 736 N N . VAL A 1 104 ? -1.855 -16.406 -11.086 1 98.94 104 VAL A N 1
ATOM 737 C CA . VAL A 1 104 ? -0.737 -15.992 -10.242 1 98.94 104 VAL A CA 1
ATOM 738 C C . VAL A 1 104 ? -0.1 -14.727 -10.797 1 98.94 104 VAL A C 1
ATOM 740 O O . VAL A 1 104 ? 0.581 -14.766 -11.828 1 98.94 104 VAL A O 1
ATOM 743 N N . ASN A 1 105 ? -0.392 -13.641 -10.141 1 98.81 105 ASN A N 1
ATOM 744 C CA . ASN A 1 105 ? 0.275 -12.383 -10.461 1 98.81 105 ASN A CA 1
ATOM 745 C C . ASN A 1 105 ? 1.689 -12.344 -9.883 1 98.81 105 ASN A C 1
ATOM 747 O O . ASN A 1 105 ? 1.881 -11.984 -8.719 1 98.81 105 ASN A O 1
ATOM 751 N N . ASN A 1 106 ? 2.639 -12.633 -10.727 1 97.62 106 ASN A N 1
ATOM 752 C CA . ASN A 1 106 ? 4.027 -12.781 -10.312 1 97.62 106 ASN A CA 1
ATOM 753 C C . ASN A 1 106 ? 4.938 -11.789 -11.031 1 97.62 106 ASN A C 1
ATOM 755 O O . ASN A 1 106 ? 5.969 -11.383 -10.492 1 97.62 106 ASN A O 1
ATOM 759 N N . ALA A 1 107 ? 4.504 -11.352 -12.227 1 92.31 107 ALA A N 1
ATOM 760 C CA . ALA A 1 107 ? 5.363 -10.508 -13.055 1 92.31 107 ALA A CA 1
ATOM 761 C C . ALA A 1 107 ? 5.766 -9.242 -12.297 1 92.31 107 ALA A C 1
ATOM 763 O O . ALA A 1 107 ? 4.945 -8.633 -11.602 1 92.31 107 ALA A O 1
ATOM 764 N N . GLY A 1 108 ? 6.992 -8.914 -12.406 1 85 108 GLY A N 1
ATOM 765 C CA . GLY A 1 108 ? 7.484 -7.688 -11.797 1 85 108 GLY A CA 1
ATOM 766 C C . GLY A 1 108 ? 8.906 -7.352 -12.203 1 85 108 GLY A C 1
ATOM 767 O O . GLY A 1 108 ? 9.562 -8.133 -12.898 1 85 108 GLY A O 1
ATOM 768 N N . PHE A 1 109 ? 9.25 -6.145 -11.93 1 80.69 109 PHE A N 1
ATOM 769 C CA . PHE A 1 109 ? 10.562 -5.586 -12.219 1 80.69 109 PHE A CA 1
ATOM 770 C C . PHE A 1 109 ? 10.945 -4.535 -11.18 1 80.69 109 PHE A C 1
ATOM 772 O O . PHE A 1 109 ? 10.352 -3.453 -11.141 1 80.69 109 PHE A O 1
ATOM 779 N N . ALA A 1 110 ? 11.945 -5.008 -10.414 1 75 110 ALA A N 1
ATOM 780 C CA . ALA A 1 110 ? 12.328 -4.043 -9.383 1 75 110 ALA A CA 1
ATOM 781 C C . ALA A 1 110 ? 13.266 -2.982 -9.953 1 75 110 ALA A C 1
ATOM 783 O O . ALA A 1 110 ? 14.273 -3.311 -10.594 1 75 110 ALA A O 1
ATOM 784 N N . ASP A 1 111 ? 12.898 -1.78 -9.898 1 82.38 111 ASP A N 1
ATOM 785 C CA . ASP A 1 111 ? 13.656 -0.567 -10.18 1 82.38 111 ASP A CA 1
ATOM 786 C C . ASP A 1 111 ? 13.648 0.378 -8.984 1 82.38 111 ASP A C 1
ATOM 788 O O . ASP A 1 111 ? 12.586 0.868 -8.586 1 82.38 111 ASP A O 1
ATOM 792 N N . TYR A 1 112 ? 14.875 0.564 -8.406 1 88.12 112 TYR A N 1
ATOM 793 C CA . TYR A 1 112 ? 14.945 1.25 -7.121 1 88.12 112 TYR A CA 1
ATOM 794 C C . TYR A 1 112 ? 15.625 2.609 -7.262 1 88.12 112 TYR A C 1
ATOM 796 O O . TYR A 1 112 ? 16.453 2.805 -8.148 1 88.12 112 TYR A O 1
ATOM 804 N N . SER A 1 113 ? 15.211 3.514 -6.512 1 93.19 113 SER A N 1
ATOM 805 C CA . SER A 1 113 ? 15.781 4.844 -6.34 1 93.19 113 SER A CA 1
ATOM 806 C C . SER A 1 113 ? 15.312 5.484 -5.039 1 93.19 113 SER A C 1
ATOM 808 O O . SER A 1 113 ? 14.141 5.371 -4.676 1 93.19 113 SER A O 1
ATOM 810 N N . ILE A 1 114 ? 16.312 6.082 -4.367 1 94.81 114 ILE A N 1
ATOM 811 C CA . ILE A 1 114 ? 15.867 6.801 -3.174 1 94.81 114 ILE A CA 1
ATOM 812 C C . ILE A 1 114 ? 14.836 7.859 -3.559 1 94.81 114 ILE A C 1
ATOM 814 O O . ILE A 1 114 ? 14.844 8.359 -4.688 1 94.81 114 ILE A O 1
ATOM 818 N N . ILE A 1 115 ? 13.961 8.273 -2.625 1 95.75 115 ILE A N 1
ATOM 819 C CA . ILE A 1 115 ? 12.789 9.094 -2.896 1 95.75 115 ILE A CA 1
ATOM 820 C C . ILE A 1 115 ? 13.211 10.445 -3.465 1 95.75 115 ILE A C 1
ATOM 822 O O . ILE A 1 115 ? 12.688 10.891 -4.488 1 95.75 115 ILE A O 1
ATOM 826 N N . GLU A 1 116 ? 14.188 11.016 -2.881 1 95.31 116 GLU A N 1
ATOM 827 C CA . GLU A 1 116 ? 14.609 12.359 -3.271 1 95.31 116 GLU A CA 1
ATOM 828 C C . GLU A 1 116 ? 15.086 12.383 -4.723 1 95.31 116 GLU A C 1
ATOM 830 O O . GLU A 1 116 ? 14.945 13.398 -5.41 1 95.31 116 GLU A O 1
ATOM 835 N N . ASP A 1 117 ? 15.609 11.266 -5.23 1 95.56 117 ASP A N 1
ATOM 836 C CA . ASP A 1 117 ? 16.234 11.227 -6.551 1 95.56 117 ASP A CA 1
ATOM 837 C C . ASP A 1 117 ? 15.391 10.414 -7.527 1 95.56 117 ASP A C 1
ATOM 839 O O . ASP A 1 117 ? 15.766 10.25 -8.695 1 95.56 117 ASP A O 1
ATOM 843 N N . MET A 1 118 ? 14.305 9.945 -7.094 1 96.56 118 MET A N 1
ATOM 844 C CA . MET A 1 118 ? 13.555 9 -7.918 1 96.56 118 MET A CA 1
ATOM 845 C C . MET A 1 118 ? 12.852 9.727 -9.062 1 96.56 118 MET A C 1
ATOM 847 O O . MET A 1 118 ? 12.008 10.594 -8.828 1 96.56 118 MET A O 1
ATOM 851 N N . PRO A 1 119 ? 13.156 9.344 -10.328 1 96.12 119 PRO A N 1
ATOM 852 C CA . PRO A 1 119 ? 12.391 9.898 -11.445 1 96.12 119 PRO A CA 1
ATOM 853 C C . PRO A 1 119 ? 10.945 9.398 -11.492 1 96.12 119 PRO A C 1
ATOM 855 O O . PRO A 1 119 ? 10.672 8.273 -11.047 1 96.12 119 PRO A O 1
ATOM 858 N N . MET A 1 120 ? 10.07 10.188 -12.102 1 96 120 MET A N 1
ATOM 859 C CA . MET A 1 120 ? 8.664 9.828 -12.188 1 96 120 MET A CA 1
ATOM 860 C C . MET A 1 120 ? 8.477 8.547 -12.992 1 96 120 MET A C 1
ATOM 862 O O . MET A 1 120 ? 7.566 7.762 -12.719 1 96 120 MET A O 1
ATOM 866 N N . ASP A 1 121 ? 9.336 8.312 -13.922 1 94.94 121 ASP A N 1
ATOM 867 C CA . ASP A 1 121 ? 9.234 7.09 -14.711 1 94.94 121 ASP A CA 1
ATOM 868 C C . ASP A 1 121 ? 9.398 5.848 -13.844 1 94.94 121 ASP A C 1
ATOM 870 O O . ASP A 1 121 ? 8.703 4.848 -14.039 1 94.94 121 ASP A O 1
ATOM 874 N N . THR A 1 122 ? 10.359 5.875 -12.906 1 95.12 122 THR A N 1
ATOM 875 C CA . THR A 1 122 ? 10.562 4.773 -11.969 1 95.12 122 THR A CA 1
ATOM 876 C C . THR A 1 122 ? 9.328 4.578 -11.094 1 95.12 122 THR A C 1
ATOM 878 O O . THR A 1 122 ? 8.859 3.453 -10.906 1 95.12 122 THR A O 1
ATOM 881 N N . PHE A 1 123 ? 8.766 5.695 -10.633 1 97.06 123 PHE A N 1
ATOM 882 C CA . PHE A 1 123 ? 7.543 5.66 -9.836 1 97.06 123 PHE A CA 1
ATOM 883 C C . PHE A 1 123 ? 6.406 5.008 -10.617 1 97.06 123 PHE A C 1
ATOM 885 O O . PHE A 1 123 ? 5.801 4.039 -10.156 1 97.06 123 PHE A O 1
ATOM 892 N N . ASP A 1 124 ? 6.203 5.457 -11.82 1 96.25 124 ASP A N 1
ATOM 893 C CA . ASP A 1 124 ? 5.086 5.004 -12.648 1 96.25 124 ASP A CA 1
ATOM 894 C C . ASP A 1 124 ? 5.23 3.527 -13 1 96.25 124 ASP A C 1
ATOM 896 O O . ASP A 1 124 ? 4.258 2.773 -12.945 1 96.25 124 ASP A O 1
ATOM 900 N N . ARG A 1 125 ? 6.387 3.145 -13.352 1 94.44 125 ARG A N 1
ATOM 901 C CA . ARG A 1 125 ? 6.625 1.755 -13.727 1 94.44 125 ARG A CA 1
ATOM 902 C C . ARG A 1 125 ? 6.406 0.821 -12.539 1 94.44 125 ARG A C 1
ATOM 904 O O . ARG A 1 125 ? 5.902 -0.292 -12.703 1 94.44 125 ARG A O 1
ATOM 911 N N . THR A 1 126 ? 6.844 1.263 -11.391 1 96.44 126 THR A N 1
ATOM 912 C CA . THR A 1 126 ? 6.656 0.449 -10.195 1 96.44 126 THR A CA 1
ATOM 913 C C . THR A 1 126 ? 5.172 0.264 -9.891 1 96.44 126 THR A C 1
ATOM 915 O O . THR A 1 126 ? 4.723 -0.852 -9.625 1 96.44 126 THR A O 1
ATOM 918 N N . VAL A 1 127 ? 4.383 1.341 -10 1 97.62 127 VAL A N 1
ATOM 919 C CA . VAL A 1 127 ? 2.941 1.256 -9.797 1 97.62 127 VAL A CA 1
ATOM 920 C C . VAL A 1 127 ? 2.322 0.331 -10.844 1 97.62 127 VAL A C 1
ATOM 922 O O . VAL A 1 127 ? 1.467 -0.496 -10.516 1 97.62 127 VAL A O 1
ATOM 925 N N . GLU A 1 128 ? 2.771 0.448 -12.031 1 96.38 128 GLU A N 1
ATOM 926 C CA . GLU A 1 128 ? 2.256 -0.35 -13.141 1 96.38 128 GLU A CA 1
ATOM 927 C C . GLU A 1 128 ? 2.461 -1.841 -12.891 1 96.38 128 GLU A C 1
ATOM 929 O O . GLU A 1 128 ? 1.528 -2.635 -13.039 1 96.38 128 GLU A O 1
ATOM 934 N N . HIS A 1 129 ? 3.574 -2.213 -12.469 1 94.88 129 HIS A N 1
ATOM 935 C CA . HIS A 1 129 ? 3.947 -3.617 -12.336 1 94.88 129 HIS A CA 1
ATOM 936 C C . HIS A 1 129 ? 3.285 -4.25 -11.117 1 94.88 129 HIS A C 1
ATOM 938 O O . HIS A 1 129 ? 2.838 -5.398 -11.18 1 94.88 129 HIS A O 1
ATOM 944 N N . TYR A 1 130 ? 3.197 -3.475 -10.102 1 97.19 130 TYR A N 1
ATOM 945 C CA . TYR A 1 130 ? 2.965 -4.191 -8.852 1 97.19 130 TYR A CA 1
ATOM 946 C C . TYR A 1 130 ? 1.552 -3.945 -8.336 1 97.19 130 TYR A C 1
ATOM 948 O O . TYR A 1 130 ? 1.119 -4.57 -7.367 1 97.19 130 TYR A O 1
ATOM 956 N N . LEU A 1 131 ? 0.836 -3.037 -8.984 1 98.25 131 LEU A N 1
ATOM 957 C CA . LEU A 1 131 ? -0.552 -2.879 -8.562 1 98.25 131 LEU A CA 1
ATOM 958 C C . LEU A 1 131 ? -1.483 -2.832 -9.773 1 98.25 131 LEU A C 1
ATOM 960 O O . LEU A 1 131 ? -2.459 -3.584 -9.836 1 98.25 131 LEU A O 1
ATOM 964 N N . ARG A 1 132 ? -1.154 -2 -10.766 1 98.25 132 ARG A N 1
ATOM 965 C CA . ARG A 1 132 ? -2.029 -1.838 -11.93 1 98.25 132 ARG A CA 1
ATOM 966 C C . ARG A 1 132 ? -2.211 -3.16 -12.664 1 98.25 132 ARG A C 1
ATOM 968 O O . ARG A 1 132 ? -3.336 -3.539 -13 1 98.25 132 ARG A O 1
ATOM 975 N N . THR A 1 133 ? -1.142 -3.832 -12.961 1 98.31 133 THR A N 1
ATOM 976 C CA . THR A 1 133 ? -1.203 -5.07 -13.734 1 98.31 133 THR A CA 1
ATOM 977 C C . THR A 1 133 ? -1.991 -6.137 -12.977 1 98.31 133 THR A C 1
ATOM 979 O O . THR A 1 133 ? -2.938 -6.711 -13.516 1 98.31 133 THR A O 1
ATOM 982 N N . PRO A 1 134 ? -1.688 -6.426 -11.664 1 98.62 134 PRO A N 1
ATOM 983 C CA . PRO A 1 134 ? -2.529 -7.367 -10.914 1 98.62 134 PRO A CA 1
ATOM 984 C C . PRO A 1 134 ? -4 -6.961 -10.906 1 98.62 134 PRO A C 1
ATOM 986 O O . PRO A 1 134 ? -4.883 -7.82 -10.977 1 98.62 134 PRO A O 1
ATOM 989 N N . PHE A 1 135 ? -4.281 -5.699 -10.828 1 98.69 135 PHE A N 1
ATOM 990 C CA . PHE A 1 135 ? -5.645 -5.184 -10.836 1 98.69 135 PHE A CA 1
ATOM 991 C C . PHE A 1 135 ? -6.344 -5.535 -12.148 1 98.69 135 PHE A C 1
ATOM 993 O O . PHE A 1 135 ? -7.426 -6.125 -12.141 1 98.69 135 PHE A O 1
ATOM 1000 N N . VAL A 1 136 ? -5.715 -5.223 -13.258 1 98.62 136 VAL A N 1
ATOM 1001 C CA . VAL A 1 136 ? -6.301 -5.406 -14.578 1 98.62 136 VAL A CA 1
ATOM 1002 C C . VAL A 1 136 ? -6.512 -6.895 -14.852 1 98.62 136 VAL A C 1
ATOM 1004 O O . VAL A 1 136 ? -7.57 -7.297 -15.344 1 98.62 136 VAL A O 1
ATOM 1007 N N . LEU A 1 137 ? -5.551 -7.707 -14.508 1 98.75 137 LEU A N 1
ATOM 1008 C CA . LEU A 1 137 ? -5.652 -9.133 -14.781 1 98.75 137 LEU A CA 1
ATOM 1009 C C . LEU A 1 137 ? -6.691 -9.789 -13.875 1 98.75 137 LEU A C 1
ATOM 1011 O O . LEU A 1 137 ? -7.387 -10.719 -14.289 1 98.75 137 LEU A O 1
ATOM 1015 N N . THR A 1 138 ? -6.754 -9.328 -12.602 1 98.75 138 THR A N 1
ATOM 1016 C CA . THR A 1 138 ? -7.809 -9.789 -11.711 1 98.75 138 THR A CA 1
ATOM 1017 C C . THR A 1 138 ? -9.188 -9.469 -12.281 1 98.75 138 THR A C 1
ATOM 1019 O O . THR A 1 138 ? -10.055 -10.344 -12.352 1 98.75 138 THR A O 1
ATOM 1022 N N . GLN A 1 139 ? -9.352 -8.234 -12.719 1 98.19 139 GLN A N 1
ATOM 1023 C CA . GLN A 1 139 ? -10.625 -7.82 -13.305 1 98.19 139 GLN A CA 1
ATOM 1024 C C . GLN A 1 139 ? -10.992 -8.688 -14.508 1 98.19 139 GLN A C 1
ATOM 1026 O O . GLN A 1 139 ? -12.156 -9.039 -14.688 1 98.19 139 GLN A O 1
ATOM 1031 N N . ALA A 1 140 ? -10.023 -9.008 -15.297 1 98.25 140 ALA A N 1
ATOM 1032 C CA . ALA A 1 140 ? -10.242 -9.781 -16.516 1 98.25 140 ALA A CA 1
ATOM 1033 C C . ALA A 1 140 ? -10.594 -11.227 -16.188 1 98.25 140 ALA A C 1
ATOM 1035 O O . ALA A 1 140 ? -11.383 -11.859 -16.906 1 98.25 140 ALA A O 1
ATOM 1036 N N . ALA A 1 141 ? -10.047 -11.797 -15.109 1 98.75 141 ALA A N 1
ATOM 1037 C CA . ALA A 1 141 ? -10.188 -13.211 -14.789 1 98.75 141 ALA A CA 1
ATOM 1038 C C . ALA A 1 141 ? -11.5 -13.477 -14.055 1 98.75 141 ALA A C 1
ATOM 1040 O O . ALA A 1 141 ? -12.094 -14.547 -14.203 1 98.75 141 ALA A O 1
ATOM 1041 N N . VAL A 1 142 ? -11.977 -12.539 -13.25 1 98.56 142 VAL A N 1
ATOM 1042 C CA . VAL A 1 142 ? -13.039 -12.719 -12.273 1 98.56 142 VAL A CA 1
ATOM 1043 C C . VAL A 1 142 ? -14.32 -13.164 -12.977 1 98.56 142 VAL A C 1
ATOM 1045 O O . VAL A 1 142 ? -14.969 -14.125 -12.555 1 98.56 142 VAL A O 1
ATOM 1048 N N . PRO A 1 143 ? -14.695 -12.508 -14.141 1 98.06 143 PRO A N 1
ATOM 1049 C CA . PRO A 1 143 ? -15.945 -12.945 -14.773 1 98.06 143 PRO A CA 1
ATOM 1050 C C . PRO A 1 143 ? -15.906 -14.414 -15.203 1 98.06 143 PRO A C 1
ATOM 1052 O O . PRO A 1 143 ? -16.906 -15.117 -15.094 1 98.06 143 PR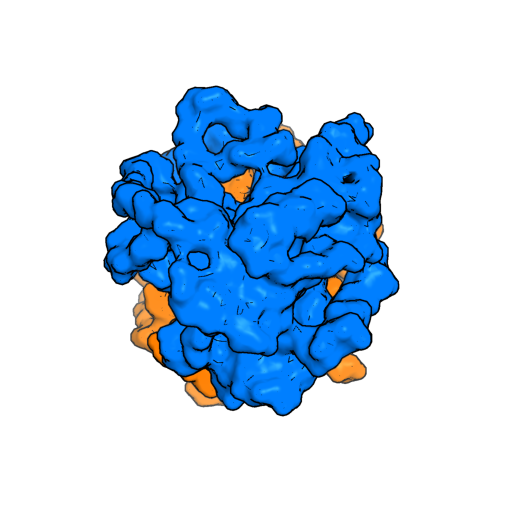O A O 1
ATOM 1055 N N . HIS A 1 144 ? -14.797 -14.938 -15.664 1 98.44 144 HIS A N 1
ATOM 1056 C CA . HIS A 1 144 ? -14.656 -16.328 -16.078 1 98.44 144 HIS A CA 1
ATOM 1057 C C . HIS A 1 144 ? -14.703 -17.281 -14.883 1 98.44 144 HIS A C 1
ATOM 1059 O O . HIS A 1 144 ? -15.375 -18.312 -14.93 1 98.44 144 HIS A O 1
ATOM 1065 N N . MET A 1 145 ? -14.031 -16.875 -13.812 1 98.69 145 MET A N 1
ATOM 1066 C CA . MET A 1 145 ? -14.016 -17.688 -12.594 1 98.69 145 MET A CA 1
ATOM 1067 C C . MET A 1 145 ? -15.406 -17.734 -11.969 1 98.69 145 MET A C 1
ATOM 1069 O O . MET A 1 145 ? -15.836 -18.781 -11.484 1 98.69 145 MET A O 1
ATOM 1073 N N . ARG A 1 146 ? -16.062 -16.594 -12.016 1 98 146 ARG A N 1
ATOM 1074 C CA . ARG A 1 146 ? -17.438 -16.531 -11.508 1 98 146 ARG A CA 1
ATOM 1075 C C . ARG A 1 146 ? -18.328 -17.5 -12.266 1 98 146 ARG A C 1
ATOM 1077 O O . ARG A 1 146 ? -19.109 -18.234 -11.656 1 98 146 ARG A O 1
ATOM 1084 N N . ASN A 1 147 ? -18.203 -17.516 -13.555 1 97.81 147 ASN A N 1
ATOM 1085 C CA . ASN A 1 147 ? -18.984 -18.406 -14.391 1 97.81 147 ASN A CA 1
ATOM 1086 C C . ASN A 1 147 ? -18.672 -19.875 -14.117 1 97.81 147 ASN A C 1
ATOM 1088 O O . ASN A 1 147 ? -19.547 -20.734 -14.188 1 97.81 147 ASN A O 1
ATOM 1092 N N . GLN A 1 148 ? -17.438 -20.141 -13.742 1 97.75 148 GLN A N 1
ATOM 1093 C CA . GLN A 1 148 ? -16.969 -21.5 -13.469 1 97.75 148 GLN A CA 1
ATOM 1094 C C . GLN A 1 148 ? -17.344 -21.938 -12.062 1 97.75 148 GLN A C 1
ATOM 1096 O O . GLN A 1 148 ? -17.234 -23.125 -11.719 1 97.75 148 GLN A O 1
ATOM 1101 N N . GLY A 1 149 ? -17.719 -21 -11.156 1 98.12 149 GLY A N 1
ATOM 1102 C CA . GLY A 1 149 ? -18.219 -21.297 -9.82 1 98.12 149 GLY A CA 1
ATOM 1103 C C . GLY A 1 149 ? -17.109 -21.312 -8.773 1 98.12 149 GLY A C 1
ATOM 1104 O O . GLY A 1 149 ? -17.375 -21.547 -7.598 1 98.12 149 GLY A O 1
ATOM 1105 N N . ALA A 1 150 ? -15.867 -21.125 -9.234 1 98.38 150 ALA A N 1
ATOM 1106 C CA . ALA A 1 150 ? -14.719 -21.062 -8.336 1 98.38 150 ALA A CA 1
ATOM 1107 C C . ALA A 1 150 ? -13.508 -20.453 -9.023 1 98.38 150 ALA A C 1
ATOM 1109 O O . ALA A 1 150 ? -13.461 -20.359 -10.258 1 98.38 150 ALA A O 1
ATOM 1110 N N . GLY A 1 151 ? -12.57 -20.047 -8.297 1 98.75 151 GLY A N 1
ATOM 1111 C CA . GLY A 1 151 ? -11.312 -19.531 -8.805 1 98.75 151 GLY A CA 1
ATOM 1112 C C . GLY A 1 151 ? -10.32 -19.188 -7.707 1 98.75 151 GLY A C 1
ATOM 1113 O O . GLY A 1 151 ? -10.688 -19.109 -6.535 1 98.75 151 GLY A O 1
ATOM 1114 N N . TRP A 1 152 ? -9.07 -19.094 -8.055 1 98.94 152 TRP A N 1
ATOM 1115 C CA . TRP A 1 152 ? -7.984 -18.781 -7.133 1 98.94 152 TRP A CA 1
ATOM 1116 C C . TRP A 1 152 ? -7.035 -17.75 -7.742 1 98.94 152 TRP A C 1
ATOM 1118 O O . TRP A 1 152 ? -6.516 -17.953 -8.836 1 98.94 152 TRP A O 1
ATOM 1128 N N . ILE A 1 153 ? -6.871 -16.656 -7.062 1 98.94 153 ILE A N 1
ATOM 1129 C CA . ILE A 1 153 ? -5.914 -15.625 -7.445 1 98.94 153 ILE A CA 1
ATOM 1130 C C . ILE A 1 153 ? -4.828 -15.508 -6.379 1 98.94 153 ILE A C 1
ATOM 1132 O O . ILE A 1 153 ? -5.129 -15.375 -5.188 1 98.94 153 ILE A O 1
ATOM 1136 N N . VAL A 1 154 ? -3.584 -15.641 -6.793 1 98.94 154 VAL A N 1
ATOM 1137 C CA . VAL A 1 154 ? -2.463 -15.477 -5.875 1 98.94 154 VAL A CA 1
ATOM 1138 C C . VAL A 1 154 ? -1.562 -14.344 -6.352 1 98.94 154 VAL A C 1
ATOM 1140 O O . VAL A 1 154 ? -1.064 -14.367 -7.48 1 98.94 154 VAL A O 1
ATOM 1143 N N . ASN A 1 155 ? -1.438 -13.32 -5.531 1 98.88 155 ASN A N 1
ATOM 1144 C CA . ASN A 1 155 ? -0.492 -12.234 -5.762 1 98.88 155 ASN A CA 1
ATOM 1145 C C . ASN A 1 155 ? 0.849 -12.508 -5.086 1 98.88 155 ASN A C 1
ATOM 1147 O O . ASN A 1 155 ? 0.893 -12.883 -3.91 1 98.88 155 ASN A O 1
ATOM 1151 N N . ILE A 1 156 ? 1.927 -12.336 -5.816 1 98.38 156 ILE A N 1
ATOM 1152 C CA . ILE A 1 156 ? 3.234 -12.516 -5.199 1 98.38 156 ILE A CA 1
ATOM 1153 C C . ILE A 1 156 ? 3.631 -11.242 -4.453 1 98.38 156 ILE A C 1
ATOM 1155 O O . ILE A 1 156 ? 3.914 -10.211 -5.078 1 98.38 156 ILE A O 1
ATOM 1159 N N . GLY A 1 157 ? 3.588 -11.375 -3.164 1 96.31 157 GLY A N 1
ATOM 1160 C CA . GLY A 1 157 ? 3.91 -10.258 -2.287 1 96.31 157 GLY A CA 1
ATOM 1161 C C . GLY A 1 157 ? 5.379 -10.203 -1.909 1 96.31 157 GLY A C 1
ATOM 1162 O O . GLY A 1 157 ? 6.242 -10.57 -2.705 1 96.31 157 GLY A O 1
ATOM 1163 N N . SER A 1 158 ? 5.656 -9.578 -0.826 1 93.75 158 SER A N 1
ATOM 1164 C CA . SER A 1 158 ? 7.016 -9.422 -0.32 1 93.75 158 SER A CA 1
ATOM 1165 C C . SER A 1 158 ? 7.016 -9 1.145 1 93.75 158 SER A C 1
ATOM 1167 O O . SER A 1 158 ? 6.113 -8.289 1.592 1 93.75 158 SER A O 1
ATOM 1169 N N . VAL A 1 159 ? 8.07 -9.461 1.823 1 93.19 159 VAL A N 1
ATOM 1170 C CA . VAL A 1 159 ? 8.258 -9.023 3.203 1 93.19 159 VAL A CA 1
ATOM 1171 C C . VAL A 1 159 ? 8.531 -7.52 3.236 1 93.19 159 VAL A C 1
ATOM 1173 O O . VAL A 1 159 ? 8.234 -6.848 4.227 1 93.19 159 VAL A O 1
ATOM 1176 N N . THR A 1 160 ? 9.016 -6.98 2.133 1 92.62 160 THR A N 1
ATOM 1177 C CA . THR A 1 160 ? 9.305 -5.551 2.072 1 92.62 160 THR A CA 1
ATOM 1178 C C . THR A 1 160 ? 8.023 -4.734 2.199 1 92.62 160 THR A C 1
ATOM 1180 O O . THR A 1 160 ? 8.07 -3.537 2.486 1 92.62 160 THR A O 1
ATOM 1183 N N . GLY A 1 161 ? 6.852 -5.352 1.941 1 95.94 161 GLY A N 1
ATOM 1184 C CA . GLY A 1 161 ? 5.578 -4.668 2.09 1 95.94 161 GLY A CA 1
ATOM 1185 C C . GLY A 1 161 ? 5.184 -4.449 3.539 1 95.94 161 GLY A C 1
ATOM 1186 O O . GLY A 1 161 ? 4.25 -3.697 3.828 1 95.94 161 GLY A O 1
ATOM 1187 N N . LEU A 1 162 ? 5.906 -5.098 4.457 1 95.06 162 LEU A N 1
ATOM 1188 C CA . LEU A 1 162 ? 5.664 -4.938 5.887 1 95.06 162 LEU A CA 1
ATOM 1189 C C . LEU A 1 162 ? 6.477 -3.779 6.453 1 95.06 162 LEU A C 1
ATOM 1191 O O . LEU A 1 162 ? 7.453 -3.344 5.836 1 95.06 162 LEU A O 1
ATOM 1195 N N . ALA A 1 163 ? 6.047 -3.291 7.602 1 94.81 163 ALA A N 1
ATOM 1196 C CA . ALA A 1 163 ? 6.758 -2.205 8.273 1 94.81 163 ALA A CA 1
ATOM 1197 C C . ALA A 1 163 ? 8.203 -2.588 8.555 1 94.81 163 ALA A C 1
ATOM 1199 O O . ALA A 1 163 ? 8.484 -3.697 9.016 1 94.81 163 ALA A O 1
ATOM 1200 N N . PRO A 1 164 ? 9.125 -1.67 8.195 1 93.62 164 PRO A N 1
ATOM 1201 C CA . PRO A 1 164 ? 10.508 -1.966 8.586 1 93.62 164 PRO A CA 1
ATOM 1202 C C . PRO A 1 164 ? 10.711 -1.979 10.094 1 93.62 164 PRO A C 1
ATOM 1204 O O . PRO A 1 164 ? 9.992 -1.291 10.828 1 93.62 164 PRO A O 1
ATOM 1207 N N . VAL A 1 165 ? 11.641 -2.705 10.492 1 89.62 165 VAL A N 1
ATOM 1208 C CA . VAL A 1 165 ? 11.938 -2.826 11.914 1 89.62 165 VAL A CA 1
ATOM 1209 C C . VAL A 1 165 ? 12.719 -1.6 12.383 1 89.62 165 VAL A C 1
ATOM 1211 O O . VAL A 1 165 ? 13.5 -1.023 11.625 1 89.62 165 VAL A O 1
ATOM 1214 N N . ARG A 1 166 ? 12.422 -1.145 13.672 1 88.62 166 ARG A N 1
ATOM 1215 C CA . ARG A 1 166 ? 13.172 -0.067 14.312 1 88.62 166 ARG A CA 1
ATOM 1216 C C . ARG A 1 166 ? 14.008 -0.594 15.469 1 88.62 166 ARG A C 1
ATOM 1218 O O . ARG A 1 166 ? 13.586 -1.502 16.188 1 88.62 166 ARG A O 1
ATOM 1225 N N . PRO A 1 167 ? 15.227 -0.032 15.727 1 92.38 167 PRO A N 1
ATOM 1226 C CA . PRO A 1 167 ? 15.852 1.011 14.914 1 92.38 167 PRO A CA 1
ATOM 1227 C C . PRO A 1 167 ? 16.141 0.551 13.484 1 92.38 167 PRO A C 1
ATOM 1229 O O . PRO A 1 167 ? 16.438 -0.627 13.258 1 92.38 167 PRO A O 1
ATOM 1232 N N . TYR A 1 168 ? 16.031 1.478 12.531 1 94.38 168 TYR A N 1
ATOM 1233 C CA . TYR A 1 168 ? 16.203 1.16 11.117 1 94.38 168 TYR A CA 1
ATOM 1234 C C . TYR A 1 168 ? 17.578 0.563 10.859 1 94.38 168 TYR A C 1
ATOM 1236 O O . TYR A 1 168 ? 18.578 1.036 11.398 1 94.38 168 TYR A O 1
ATOM 1244 N N . ARG A 1 169 ? 17.578 -0.478 10.055 1 89.12 169 ARG A N 1
ATOM 1245 C CA . ARG A 1 169 ? 18.844 -1.005 9.539 1 89.12 169 ARG A CA 1
ATOM 1246 C C . ARG A 1 169 ? 19.438 -0.076 8.484 1 89.12 169 ARG A C 1
ATOM 1248 O O . ARG A 1 169 ? 18.703 0.708 7.863 1 89.12 169 ARG A O 1
ATOM 1255 N N . GLU A 1 170 ? 20.75 -0.215 8.312 1 90.44 170 GLU A N 1
ATOM 1256 C CA . GLU A 1 170 ? 21.422 0.665 7.367 1 90.44 170 GLU A CA 1
ATOM 1257 C C . GLU A 1 170 ? 20.828 0.528 5.965 1 90.44 170 GLU A C 1
ATOM 1259 O O . GLU A 1 170 ? 20.688 1.519 5.246 1 90.44 170 GLU A O 1
ATOM 1264 N N . TYR A 1 171 ? 20.438 -0.66 5.582 1 87.94 171 TYR A N 1
ATOM 1265 C CA . TYR A 1 171 ? 19.891 -0.877 4.246 1 87.94 171 TYR A CA 1
ATOM 1266 C C . TYR A 1 171 ? 18.609 -0.089 4.047 1 87.94 171 TYR A C 1
ATOM 1268 O O . TYR A 1 171 ? 18.328 0.403 2.949 1 87.94 171 TYR A O 1
ATOM 1276 N N . ASN A 1 172 ? 17.828 0.122 5.113 1 92.25 172 ASN A N 1
ATOM 1277 C CA . ASN A 1 172 ? 16.562 0.844 5.004 1 92.25 172 ASN A CA 1
ATOM 1278 C C . ASN A 1 172 ? 16.797 2.301 4.602 1 92.25 172 ASN A C 1
ATOM 1280 O O . ASN A 1 172 ? 15.914 2.918 3.986 1 92.25 172 ASN A O 1
ATOM 1284 N N . LYS A 1 173 ? 17.953 2.793 4.906 1 94.5 173 LYS A N 1
ATOM 1285 C CA . LYS A 1 173 ? 18.234 4.211 4.707 1 94.5 173 LYS A CA 1
ATOM 1286 C C . LYS A 1 173 ? 18.656 4.488 3.268 1 94.5 173 LYS A C 1
ATOM 1288 O O . LYS A 1 173 ? 18.547 5.617 2.785 1 94.5 173 LYS A O 1
ATOM 1293 N N . SER A 1 174 ? 19.141 3.379 2.576 1 93.5 174 SER A N 1
ATOM 1294 C CA . SER A 1 174 ? 19.781 3.695 1.304 1 93.5 174 SER A CA 1
ATOM 1295 C C . SER A 1 174 ? 19.359 2.713 0.215 1 93.5 174 SER A C 1
ATOM 1297 O O . SER A 1 174 ? 19.766 2.854 -0.942 1 93.5 174 SER A O 1
ATOM 1299 N N . SER A 1 175 ? 18.531 1.749 0.443 1 90.31 175 SER A N 1
ATOM 1300 C CA . SER A 1 175 ? 18.203 0.689 -0.506 1 90.31 175 SER A CA 1
ATOM 1301 C C . SER A 1 175 ? 17.406 1.231 -1.69 1 90.31 175 SER A C 1
ATOM 1303 O O . SER A 1 175 ? 17.469 0.677 -2.791 1 90.31 175 SER A O 1
ATOM 1305 N N . GLY A 1 176 ? 16.625 2.287 -1.479 1 94.25 176 GLY A N 1
ATOM 1306 C CA . GLY A 1 176 ? 15.82 2.883 -2.529 1 94.25 176 GLY A CA 1
ATOM 1307 C C . GLY A 1 176 ? 14.562 2.096 -2.828 1 94.25 176 GLY A C 1
ATOM 1308 O O . GLY A 1 176 ? 13.93 2.293 -3.869 1 94.25 176 GLY A O 1
ATOM 1309 N N . ASP A 1 177 ? 14.125 1.201 -1.949 1 94.31 177 ASP A N 1
ATOM 1310 C CA . ASP A 1 177 ? 13.031 0.281 -2.25 1 94.31 177 ASP A CA 1
ATOM 1311 C C . ASP A 1 177 ? 11.711 0.798 -1.689 1 94.31 177 ASP A C 1
ATOM 1313 O O . ASP A 1 177 ? 10.758 0.035 -1.54 1 94.31 177 ASP A O 1
ATOM 1317 N N . VAL A 1 178 ? 11.648 2.107 -1.405 1 97.69 178 VAL A N 1
ATOM 1318 C CA . VAL A 1 178 ? 10.5 2.65 -0.679 1 97.69 178 VAL A CA 1
ATOM 1319 C C . VAL A 1 178 ? 9.234 2.492 -1.517 1 97.69 178 VAL A C 1
ATOM 1321 O O . VAL A 1 178 ? 8.227 1.967 -1.036 1 97.69 178 VAL A O 1
ATOM 1324 N N . ILE A 1 179 ? 9.25 2.904 -2.814 1 98 179 ILE A N 1
ATOM 1325 C CA . ILE A 1 179 ? 8.039 2.83 -3.633 1 98 179 ILE A CA 1
ATOM 1326 C C . ILE A 1 179 ? 7.727 1.372 -3.957 1 98 179 ILE A C 1
ATOM 1328 O O . ILE A 1 179 ? 6.559 0.972 -3.975 1 98 179 ILE A O 1
ATOM 1332 N N . TYR A 1 180 ? 8.719 0.54 -4.191 1 96.19 180 TYR A N 1
ATOM 1333 C CA . TYR A 1 180 ? 8.508 -0.894 -4.355 1 96.19 180 TYR A CA 1
ATOM 1334 C C . TYR A 1 180 ? 7.789 -1.484 -3.148 1 96.19 180 TYR A C 1
ATOM 1336 O O . TYR A 1 180 ? 6.762 -2.154 -3.293 1 96.19 180 TYR A O 1
ATOM 1344 N N . ALA A 1 181 ? 8.352 -1.176 -1.982 1 97 181 ALA A N 1
ATOM 1345 C CA . ALA A 1 181 ? 7.785 -1.667 -0.73 1 97 181 ALA A CA 1
ATOM 1346 C C . ALA A 1 181 ? 6.359 -1.15 -0.536 1 97 181 ALA A C 1
ATOM 1348 O O . ALA A 1 181 ? 5.484 -1.886 -0.075 1 97 181 ALA A O 1
ATOM 1349 N N . SER A 1 182 ? 6.148 0.079 -0.876 1 98.31 182 SER A N 1
ATOM 1350 C CA . SER A 1 182 ? 4.812 0.665 -0.802 1 98.31 182 SER A CA 1
ATOM 1351 C C . SER A 1 182 ? 3.828 -0.089 -1.69 1 98.31 182 SER A C 1
ATOM 1353 O O . SER A 1 182 ? 2.697 -0.361 -1.28 1 98.31 182 SER A O 1
ATOM 1355 N N . MET A 1 183 ? 4.234 -0.414 -2.846 1 98.12 183 MET A N 1
ATOM 1356 C CA . MET A 1 183 ? 3.363 -1.129 -3.773 1 98.12 183 MET A CA 1
ATOM 1357 C C . MET A 1 183 ? 3.104 -2.553 -3.289 1 98.12 183 MET A C 1
ATOM 1359 O O . MET A 1 183 ? 2.01 -3.086 -3.479 1 98.12 183 MET A O 1
ATOM 1363 N N . LYS A 1 184 ? 4.09 -3.131 -2.693 1 97.88 184 LYS A N 1
ATOM 1364 C CA . LYS A 1 184 ? 3.859 -4.457 -2.125 1 97.88 184 LYS A CA 1
ATOM 1365 C C . LYS A 1 184 ? 2.877 -4.391 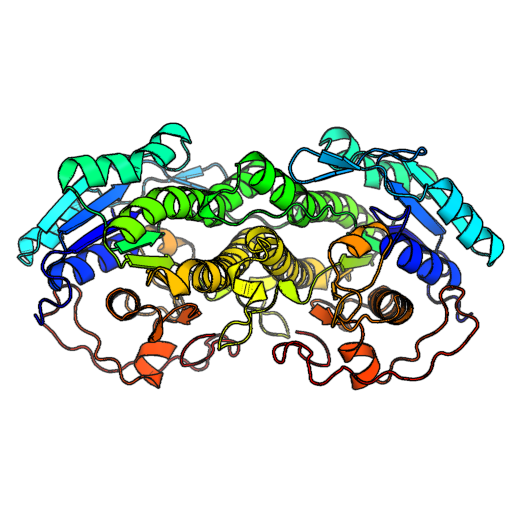-0.959 1 97.88 184 LYS A C 1
ATOM 1367 O O . LYS A 1 184 ? 2.033 -5.273 -0.802 1 97.88 184 LYS A O 1
ATOM 1372 N N . ALA A 1 185 ? 2.98 -3.355 -0.163 1 98.44 185 ALA A N 1
ATOM 1373 C CA . ALA A 1 185 ? 1.973 -3.143 0.872 1 98.44 185 ALA A CA 1
ATOM 1374 C C . ALA A 1 185 ? 0.588 -2.955 0.259 1 98.44 185 ALA A C 1
ATOM 1376 O O . ALA A 1 185 ? -0.396 -3.514 0.749 1 98.44 185 ALA A O 1
ATOM 1377 N N . ALA A 1 186 ? 0.542 -2.172 -0.786 1 98.81 186 ALA A N 1
ATOM 1378 C CA . ALA A 1 186 ? -0.712 -1.953 -1.501 1 98.81 186 ALA A CA 1
ATOM 1379 C C . ALA A 1 186 ? -1.276 -3.268 -2.033 1 98.81 186 ALA A C 1
ATOM 1381 O O . ALA A 1 186 ? -2.479 -3.521 -1.929 1 98.81 186 ALA A O 1
ATOM 1382 N N . LEU A 1 187 ? -0.433 -4.051 -2.562 1 98.75 187 LEU A N 1
ATOM 1383 C CA . LEU A 1 187 ? -0.837 -5.332 -3.131 1 98.75 187 LEU A CA 1
ATOM 1384 C C . LEU A 1 187 ? -1.377 -6.262 -2.049 1 98.75 187 LEU A C 1
ATOM 1386 O O . LEU A 1 187 ? -2.35 -6.984 -2.271 1 98.75 187 LEU A O 1
ATOM 1390 N N . HIS A 1 188 ? -0.688 -6.301 -0.898 1 98.56 188 HIS A N 1
ATOM 1391 C CA . HIS A 1 188 ? -1.194 -7.078 0.227 1 98.56 188 HIS A CA 1
ATOM 1392 C C . HIS A 1 188 ? -2.609 -6.648 0.601 1 98.56 188 HIS A C 1
ATOM 1394 O O . HIS A 1 188 ? -3.498 -7.488 0.75 1 98.56 188 HIS A O 1
ATOM 1400 N N . ARG A 1 189 ? -2.797 -5.352 0.706 1 98.5 189 ARG A N 1
ATOM 1401 C CA . ARG A 1 189 ? -4.109 -4.855 1.103 1 98.5 189 ARG A CA 1
ATOM 1402 C C . ARG A 1 189 ? -5.133 -5.059 -0.01 1 98.5 189 ARG A C 1
ATOM 1404 O O . ARG A 1 189 ? -6.305 -5.332 0.26 1 98.5 189 ARG A O 1
ATOM 1411 N N . PHE A 1 190 ? -4.754 -4.875 -1.284 1 98.81 190 PHE A N 1
ATOM 1412 C CA . PHE A 1 190 ? -5.574 -5.191 -2.445 1 98.81 190 PHE A CA 1
ATOM 1413 C C . PHE A 1 190 ? -6.098 -6.621 -2.367 1 98.81 190 PHE A C 1
ATOM 1415 O O . PHE A 1 190 ? -7.297 -6.859 -2.529 1 98.81 190 PHE A O 1
ATOM 1422 N N . THR A 1 191 ? -5.195 -7.5 -2.027 1 98.75 191 THR A N 1
ATOM 1423 C CA . THR A 1 191 ? -5.512 -8.922 -1.901 1 98.75 191 THR A CA 1
ATOM 1424 C C . THR A 1 191 ? -6.621 -9.141 -0.879 1 98.75 191 THR A C 1
ATOM 1426 O O . THR A 1 191 ? -7.625 -9.797 -1.174 1 98.75 191 THR A O 1
ATOM 1429 N N . GLN A 1 192 ? -6.473 -8.562 0.232 1 98.12 192 GLN A N 1
ATOM 1430 C CA . GLN A 1 192 ? -7.414 -8.75 1.331 1 98.12 192 GLN A CA 1
ATOM 1431 C C . GLN A 1 192 ? -8.773 -8.148 0.999 1 98.12 192 GLN A C 1
ATOM 1433 O O . GLN A 1 192 ? -9.812 -8.711 1.357 1 98.12 192 GLN A O 1
ATOM 1438 N N . GLY A 1 193 ? -8.766 -7 0.327 1 98.25 193 GLY A N 1
ATOM 1439 C CA . GLY A 1 193 ? -10.016 -6.367 -0.066 1 98.25 193 GLY A CA 1
ATOM 1440 C C . GLY A 1 193 ? -10.758 -7.133 -1.142 1 98.25 193 GLY A C 1
ATOM 1441 O O . GLY A 1 193 ? -11.977 -7.301 -1.062 1 98.25 193 GLY A O 1
ATOM 1442 N N . VAL A 1 194 ? -10.047 -7.605 -2.135 1 98.69 194 VAL A N 1
ATOM 1443 C CA . VAL A 1 194 ? -10.68 -8.352 -3.221 1 98.69 194 VAL A CA 1
ATOM 1444 C C . VAL A 1 194 ? -11.211 -9.68 -2.693 1 98.69 194 VAL A C 1
ATOM 1446 O O . VAL A 1 194 ? -12.25 -10.164 -3.143 1 98.69 194 VAL A O 1
ATOM 1449 N N . ALA A 1 195 ? -10.461 -10.281 -1.765 1 98.62 195 ALA A N 1
ATOM 1450 C CA . ALA A 1 195 ? -10.93 -11.516 -1.133 1 98.62 195 ALA A CA 1
ATOM 1451 C C . ALA A 1 195 ? -12.328 -11.336 -0.548 1 98.62 195 ALA A C 1
ATOM 1453 O O . ALA A 1 195 ? -13.188 -12.195 -0.708 1 98.62 195 ALA A O 1
ATOM 1454 N N . ALA A 1 196 ? -12.531 -10.203 0.124 1 98.25 196 ALA A N 1
ATOM 1455 C CA . ALA A 1 196 ? -13.836 -9.93 0.714 1 98.25 196 ALA A CA 1
ATOM 1456 C C . ALA A 1 196 ? -14.906 -9.773 -0.366 1 98.25 196 ALA A C 1
ATOM 1458 O O . ALA A 1 196 ? -15.992 -10.344 -0.26 1 98.25 196 ALA A O 1
ATOM 1459 N N . GLU A 1 197 ? -14.602 -9.031 -1.42 1 98.25 197 GLU A N 1
ATOM 1460 C CA . GLU A 1 197 ? -15.562 -8.758 -2.486 1 98.25 197 GLU A CA 1
ATOM 1461 C C . GLU A 1 197 ? -15.969 -10.047 -3.201 1 98.25 197 GLU A C 1
ATOM 1463 O O . GLU A 1 197 ? -17.094 -10.172 -3.67 1 98.25 197 GLU A O 1
ATOM 1468 N N . LEU A 1 198 ? -15.031 -11.023 -3.285 1 98.56 198 LEU A N 1
ATOM 1469 C CA . LEU A 1 198 ? -15.258 -12.18 -4.145 1 98.56 198 LEU A CA 1
ATOM 1470 C C . LEU A 1 198 ? -15.602 -13.414 -3.312 1 98.56 198 LEU A C 1
ATOM 1472 O O . LEU A 1 198 ? -15.773 -14.508 -3.855 1 98.56 198 LEU A O 1
ATOM 1476 N N . LEU A 1 199 ? -15.695 -13.234 -2.018 1 98.38 199 LEU A N 1
ATOM 1477 C CA . LEU A 1 199 ? -15.93 -14.352 -1.112 1 98.38 199 LEU A CA 1
ATOM 1478 C C . LEU A 1 199 ? -17.188 -15.117 -1.512 1 98.38 199 LEU A C 1
ATOM 1480 O O . LEU A 1 199 ? -17.156 -16.344 -1.633 1 98.38 199 LEU A O 1
ATOM 1484 N N . ASP A 1 200 ? -18.234 -14.438 -1.833 1 97.69 200 ASP A N 1
ATOM 1485 C CA . ASP A 1 200 ? -19.531 -15.07 -2.107 1 97.69 200 ASP A CA 1
ATOM 1486 C C . ASP A 1 200 ? -19.531 -15.727 -3.486 1 97.69 200 ASP A C 1
ATOM 1488 O O . ASP A 1 200 ? -20.391 -16.562 -3.781 1 97.69 200 ASP A O 1
ATOM 1492 N N . ALA A 1 201 ? -18.625 -15.359 -4.332 1 98.31 201 ALA A N 1
ATOM 1493 C CA . ALA A 1 201 ? -18.484 -15.977 -5.648 1 98.31 201 ALA A CA 1
ATOM 1494 C C . ALA A 1 201 ? -17.594 -17.203 -5.582 1 98.31 201 ALA A C 1
ATOM 1496 O O . ALA A 1 201 ? -17.312 -17.828 -6.609 1 98.31 201 ALA A O 1
ATOM 1497 N N . ASN A 1 202 ? -17.094 -17.531 -4.375 1 98.75 202 ASN A N 1
ATOM 1498 C CA . ASN A 1 202 ? -16.188 -18.656 -4.148 1 98.75 202 ASN A CA 1
ATOM 1499 C C . ASN A 1 202 ? -14.891 -18.5 -4.934 1 98.75 202 ASN A C 1
ATOM 1501 O O . ASN A 1 202 ? -14.414 -19.469 -5.543 1 98.75 202 ASN A O 1
ATOM 1505 N N . ILE A 1 203 ? -14.422 -17.344 -5.043 1 98.88 203 ILE A N 1
ATOM 1506 C CA . ILE A 1 203 ? -13.109 -17.047 -5.605 1 98.88 203 ILE A CA 1
ATOM 1507 C C . ILE A 1 203 ? -12.156 -16.625 -4.492 1 98.88 203 ILE A C 1
ATOM 1509 O O . ILE A 1 203 ? -12.383 -15.609 -3.824 1 98.88 203 ILE A O 1
ATOM 1513 N N . ALA A 1 204 ? -11.133 -17.422 -4.223 1 98.81 204 ALA A N 1
ATOM 1514 C CA . ALA A 1 204 ? -10.141 -17.125 -3.188 1 98.81 204 ALA A CA 1
ATOM 1515 C C . ALA A 1 204 ? -9.031 -16.219 -3.727 1 98.81 204 ALA A C 1
ATOM 1517 O O . ALA A 1 204 ? -8.547 -16.438 -4.844 1 98.81 204 ALA A O 1
ATOM 1518 N N . VAL A 1 205 ? -8.695 -15.195 -2.998 1 98.88 205 VAL A N 1
ATOM 1519 C CA . VAL A 1 205 ? -7.613 -14.273 -3.334 1 98.88 205 VAL A CA 1
ATOM 1520 C C . VAL A 1 205 ? -6.621 -14.195 -2.178 1 98.88 205 VAL A C 1
ATOM 1522 O O . VAL A 1 205 ? -6.988 -13.82 -1.062 1 98.88 205 VAL A O 1
ATOM 1525 N N . ASN A 1 206 ? -5.41 -14.617 -2.404 1 98.75 206 ASN A N 1
ATOM 1526 C CA . ASN A 1 206 ? -4.359 -14.625 -1.393 1 98.75 206 ASN A CA 1
ATOM 1527 C C . ASN A 1 206 ? -3.061 -14.031 -1.929 1 98.75 206 ASN A C 1
ATOM 1529 O O . ASN A 1 206 ? -2.92 -13.82 -3.135 1 98.75 206 ASN A O 1
ATOM 1533 N N . ALA A 1 207 ? -2.211 -13.656 -1.034 1 98.69 207 ALA A N 1
ATOM 1534 C CA . ALA A 1 207 ? -0.857 -13.227 -1.37 1 98.69 207 ALA A CA 1
ATOM 1535 C C . ALA A 1 207 ? 0.186 -14.117 -0.708 1 98.69 207 ALA A C 1
ATOM 1537 O O . ALA A 1 207 ? -0.003 -14.57 0.423 1 98.69 207 ALA A O 1
ATOM 1538 N N . VAL A 1 208 ? 1.252 -14.375 -1.43 1 98.5 208 VAL A N 1
ATOM 1539 C CA . VAL A 1 208 ? 2.379 -15.133 -0.899 1 98.5 208 VAL A CA 1
ATOM 1540 C C . VAL A 1 208 ? 3.682 -14.383 -1.171 1 98.5 208 VAL A C 1
ATOM 1542 O O . VAL A 1 208 ? 3.939 -13.961 -2.301 1 98.5 208 VAL A O 1
ATOM 1545 N N . GLY A 1 209 ? 4.395 -14.117 -0.165 1 96.69 209 GLY A N 1
ATOM 1546 C CA . GLY A 1 209 ? 5.703 -13.5 -0.322 1 96.69 209 GLY A CA 1
ATOM 1547 C C . GLY A 1 209 ? 6.824 -14.312 0.295 1 96.69 209 GLY A C 1
ATOM 1548 O O . GLY A 1 209 ? 6.574 -15.219 1.091 1 96.69 209 GLY A O 1
ATOM 1549 N N . PRO A 1 210 ? 8.031 -14.047 -0.175 1 95.06 210 PRO A N 1
ATOM 1550 C CA . PRO A 1 210 ? 9.164 -14.688 0.496 1 95.06 210 PRO A CA 1
ATOM 1551 C C . PRO A 1 210 ? 9.352 -14.203 1.931 1 95.06 210 PRO A C 1
ATOM 1553 O O . PRO A 1 210 ? 9.07 -13.039 2.234 1 95.06 210 PRO A O 1
ATOM 1556 N N . SER A 1 211 ? 9.758 -15.055 2.838 1 93.12 211 SER A N 1
ATOM 1557 C CA . SER A 1 211 ? 10.109 -14.695 4.211 1 93.12 211 SER A CA 1
ATOM 1558 C C . SER A 1 211 ? 11.445 -13.961 4.266 1 93.12 211 SER A C 1
ATOM 1560 O O . SER A 1 211 ? 11.672 -13.148 5.16 1 93.12 211 SER A O 1
ATOM 1562 N N . SER A 1 212 ? 12.219 -14.312 3.367 1 87.81 212 SER A N 1
ATOM 1563 C CA . SER A 1 212 ? 13.516 -13.68 3.137 1 87.81 212 SER A CA 1
ATOM 1564 C C . SER A 1 212 ? 13.789 -13.508 1.646 1 87.81 212 SER A C 1
ATOM 1566 O O . SER A 1 212 ? 12.859 -13.328 0.857 1 87.81 212 SER A O 1
ATOM 1568 N N . ALA A 1 213 ? 15.039 -13.469 1.226 1 85.81 213 ALA A N 1
ATOM 1569 C CA . ALA A 1 213 ? 15.359 -13.305 -0.19 1 85.81 213 ALA A CA 1
ATOM 1570 C C . ALA A 1 213 ? 15.406 -14.656 -0.902 1 85.81 213 ALA A C 1
ATOM 1572 O O . ALA A 1 213 ? 15.852 -15.656 -0.331 1 85.81 213 ALA A O 1
ATOM 1573 N N . VAL A 1 214 ? 14.773 -14.688 -2.043 1 86.88 214 VAL A N 1
ATOM 1574 C CA . VAL A 1 214 ? 14.945 -15.805 -2.965 1 86.88 214 VAL A CA 1
ATOM 1575 C C . VAL A 1 214 ? 15.945 -15.422 -4.055 1 86.88 214 VAL A C 1
ATOM 1577 O O . VAL A 1 214 ? 15.727 -14.461 -4.797 1 86.88 214 VAL A O 1
ATOM 1580 N N . ARG A 1 215 ? 17.016 -16.125 -4.027 1 81.31 215 ARG A N 1
ATOM 1581 C CA . ARG A 1 215 ? 18.047 -15.805 -5.016 1 81.31 215 ARG A CA 1
ATOM 1582 C C . ARG A 1 215 ? 17.641 -16.312 -6.398 1 81.31 215 ARG A C 1
ATOM 1584 O O . ARG A 1 215 ? 17.531 -17.531 -6.613 1 81.31 215 ARG A O 1
ATOM 1591 N N . THR A 1 216 ? 17.281 -15.414 -7.207 1 76.88 216 THR A N 1
ATOM 1592 C CA . THR A 1 216 ? 16.984 -15.672 -8.609 1 76.88 216 THR A CA 1
ATOM 1593 C C . THR A 1 216 ? 17.969 -14.961 -9.523 1 76.88 216 THR A C 1
ATOM 1595 O O . THR A 1 216 ? 18.672 -14.039 -9.086 1 76.88 216 THR A O 1
ATOM 1598 N N . PRO A 1 217 ? 18.125 -15.5 -10.719 1 69.06 217 PRO A N 1
ATOM 1599 C CA . PRO A 1 217 ? 19.031 -14.805 -11.625 1 69.06 217 PRO A CA 1
ATOM 1600 C C . PRO A 1 217 ? 18.734 -13.305 -11.727 1 69.06 217 PRO A C 1
ATOM 1602 O O . PRO A 1 217 ? 19.656 -12.492 -11.781 1 69.06 217 PRO A O 1
ATOM 1605 N N . GLY A 1 218 ? 17.516 -12.914 -11.625 1 65.94 218 GLY A N 1
ATOM 1606 C CA . GLY A 1 218 ? 17.141 -11.516 -11.734 1 65.94 218 GLY A CA 1
ATOM 1607 C C . GLY A 1 218 ? 17.391 -10.727 -10.469 1 65.94 218 GLY A C 1
ATOM 1608 O O . GLY A 1 218 ? 17.547 -9.5 -10.516 1 65.94 218 GLY A O 1
ATOM 1609 N N . ALA A 1 219 ? 17.547 -11.406 -9.359 1 68.31 219 ALA A N 1
ATOM 1610 C CA . ALA A 1 219 ? 17.688 -10.719 -8.078 1 68.31 219 ALA A CA 1
ATOM 1611 C C . ALA A 1 219 ? 19.094 -10.883 -7.52 1 68.31 219 ALA A C 1
ATOM 1613 O O . ALA A 1 219 ? 19.484 -10.188 -6.574 1 68.31 219 ALA A O 1
ATOM 1614 N N . ALA A 1 220 ? 19.859 -11.68 -8.125 1 71.12 220 ALA A N 1
ATOM 1615 C CA . ALA A 1 220 ? 21.141 -12.078 -7.559 1 71.12 220 ALA A CA 1
ATOM 1616 C C . ALA A 1 220 ? 22.047 -10.867 -7.34 1 71.12 220 ALA A C 1
ATOM 1618 O O . ALA A 1 220 ? 22.75 -10.781 -6.328 1 71.12 220 ALA A O 1
ATOM 1619 N N . SER A 1 221 ? 21.953 -9.969 -8.211 1 68.75 221 SER A N 1
ATOM 1620 C CA . SER A 1 221 ? 22.844 -8.82 -8.125 1 68.75 221 SER A CA 1
ATOM 1621 C C . SER A 1 221 ? 22.453 -7.895 -6.98 1 68.75 221 SER A C 1
ATOM 1623 O O . SER A 1 221 ? 23.266 -7.102 -6.504 1 68.75 221 SER A O 1
ATOM 1625 N N . LEU A 1 222 ? 21.219 -8.07 -6.535 1 67.75 222 LEU A N 1
ATOM 1626 C CA . LEU A 1 222 ? 20.703 -7.168 -5.508 1 67.75 222 LEU A CA 1
ATOM 1627 C C . LEU A 1 222 ? 20.844 -7.789 -4.121 1 67.75 222 LEU A C 1
ATOM 1629 O O . LEU A 1 222 ? 20.578 -7.129 -3.113 1 67.75 222 LEU A O 1
ATOM 1633 N N . ILE A 1 223 ? 21.297 -9.062 -4.086 1 74.25 223 ILE A N 1
ATOM 1634 C CA . ILE A 1 223 ? 21.391 -9.789 -2.822 1 74.25 223 ILE A CA 1
ATOM 1635 C C . ILE A 1 223 ? 22.844 -10.109 -2.502 1 74.25 223 ILE A C 1
ATOM 1637 O O . ILE A 1 223 ? 23.469 -10.938 -3.17 1 74.25 223 ILE A O 1
ATOM 1641 N N . PRO A 1 224 ? 23.344 -9.477 -1.491 1 73.25 224 PRO A N 1
ATOM 1642 C CA . PRO A 1 224 ? 24.703 -9.844 -1.106 1 73.25 224 PRO A CA 1
ATOM 1643 C C . PRO A 1 224 ? 24.859 -11.344 -0.873 1 73.25 224 PRO A C 1
ATOM 1645 O O . PRO A 1 224 ? 23.922 -12.008 -0.441 1 73.25 224 PRO A O 1
ATOM 1648 N N . ASP A 1 225 ? 25.969 -11.867 -1.14 1 75.81 225 ASP A N 1
ATOM 1649 C CA . ASP A 1 225 ? 26.234 -13.297 -1.051 1 75.81 225 ASP A CA 1
ATOM 1650 C C . ASP A 1 225 ? 26.016 -13.812 0.369 1 75.81 225 ASP A C 1
ATOM 1652 O O . ASP A 1 225 ? 25.625 -14.969 0.562 1 75.81 225 ASP A O 1
ATOM 1656 N N . THR A 1 226 ? 26.203 -12.875 1.312 1 73.69 226 THR A N 1
ATOM 1657 C CA . THR A 1 226 ? 26.141 -13.289 2.709 1 73.69 226 THR A CA 1
ATOM 1658 C C . THR A 1 226 ? 24.719 -13.188 3.236 1 73.69 226 THR A C 1
ATOM 1660 O O . THR A 1 226 ? 24.422 -13.641 4.348 1 73.69 226 THR A O 1
ATOM 1663 N N . PHE A 1 227 ? 23.875 -12.672 2.32 1 77.56 227 PHE A N 1
ATOM 1664 C CA . PHE A 1 227 ? 22.5 -12.484 2.787 1 77.56 227 PHE A CA 1
ATOM 1665 C C . PHE A 1 227 ? 21.75 -13.812 2.793 1 77.56 227 PHE A C 1
ATOM 1667 O O . PHE A 1 227 ? 21.797 -14.562 1.817 1 77.56 227 PHE A O 1
ATOM 1674 N N . PRO A 1 228 ? 21.141 -14.148 3.914 1 79.06 228 PRO A N 1
ATOM 1675 C CA . PRO A 1 228 ? 20.391 -15.398 3.955 1 79.06 228 PRO A CA 1
ATOM 1676 C C . PRO A 1 228 ? 19.281 -15.445 2.906 1 79.06 228 PRO A C 1
ATOM 1678 O O . PRO A 1 228 ? 18.531 -14.477 2.732 1 79.06 228 PRO A O 1
ATOM 1681 N N . THR A 1 229 ? 19.281 -16.516 2.096 1 88.38 229 THR A N 1
ATOM 1682 C CA . THR A 1 229 ? 18.25 -16.734 1.084 1 88.38 229 THR A CA 1
ATOM 1683 C C . THR A 1 229 ? 17.453 -18 1.393 1 88.38 229 THR A C 1
ATOM 1685 O O . THR A 1 229 ? 17.859 -18.812 2.227 1 88.38 229 THR A O 1
ATOM 1688 N N . GLU A 1 230 ? 16.281 -18.109 0.889 1 93.25 230 GLU A N 1
ATOM 1689 C CA . GLU A 1 230 ? 15.445 -19.297 1.059 1 93.25 230 GLU A CA 1
ATOM 1690 C C . GLU A 1 230 ? 15.234 -20.016 -0.267 1 93.25 230 GLU A C 1
ATOM 1692 O O . GLU A 1 230 ? 15.273 -19.406 -1.332 1 93.25 230 GLU A O 1
ATOM 1697 N N . PRO A 1 231 ? 15.109 -21.391 -0.133 1 95.31 231 PRO A N 1
ATOM 1698 C CA . PRO A 1 231 ? 14.844 -22.141 -1.363 1 95.31 231 PRO A CA 1
ATOM 1699 C C . PRO A 1 231 ? 13.5 -21.781 -1.989 1 95.31 231 PRO A C 1
ATOM 1701 O O . PRO A 1 231 ? 12.516 -21.578 -1.272 1 95.31 231 PRO A O 1
ATOM 1704 N N . VAL A 1 232 ? 13.453 -21.688 -3.301 1 97.06 232 VAL A N 1
ATOM 1705 C CA . VAL A 1 232 ? 12.281 -21.234 -4.039 1 97.06 232 VAL A CA 1
ATOM 1706 C C . VAL A 1 232 ? 11.141 -22.234 -3.877 1 97.06 232 VAL A C 1
ATOM 1708 O O . VAL A 1 232 ? 9.969 -21.891 -4.051 1 97.06 232 VAL A O 1
ATOM 1711 N N . GLU A 1 233 ? 11.461 -23.531 -3.506 1 98.12 233 GLU A N 1
ATOM 1712 C CA . GLU A 1 233 ? 10.461 -24.594 -3.361 1 98.12 233 GLU A CA 1
ATOM 1713 C C . GLU A 1 233 ? 9.445 -24.25 -2.275 1 98.12 233 GLU A C 1
ATOM 1715 O O . GLU A 1 233 ? 8.273 -24.594 -2.381 1 98.12 233 GLU A O 1
ATOM 1720 N N . TYR A 1 234 ? 9.883 -23.578 -1.251 1 98.12 234 TYR A N 1
ATOM 1721 C CA . TYR A 1 234 ? 8.992 -23.219 -0.151 1 98.12 234 TYR A CA 1
ATOM 1722 C C . TYR A 1 234 ? 7.984 -22.172 -0.589 1 98.12 234 TYR A C 1
ATOM 1724 O O . TYR A 1 234 ? 6.82 -22.203 -0.191 1 98.12 234 TYR A O 1
ATOM 1732 N N . LEU A 1 235 ? 8.445 -21.219 -1.391 1 98.06 235 LEU A N 1
ATOM 1733 C CA . LEU A 1 235 ? 7.523 -20.25 -1.957 1 98.06 235 LEU A CA 1
ATOM 1734 C C . LEU A 1 235 ? 6.535 -20.906 -2.906 1 98.06 235 LEU A C 1
ATOM 1736 O O . LEU A 1 235 ? 5.328 -20.672 -2.816 1 98.06 235 LEU A O 1
ATOM 1740 N N . ALA A 1 236 ? 7.035 -21.781 -3.785 1 98.69 236 ALA A N 1
ATOM 1741 C CA . ALA A 1 236 ? 6.184 -22.438 -4.77 1 98.69 236 ALA A CA 1
ATOM 1742 C C . ALA A 1 236 ? 5.125 -23.312 -4.082 1 98.69 236 ALA A C 1
ATOM 1744 O O . ALA A 1 236 ? 3.967 -23.328 -4.504 1 98.69 236 ALA A O 1
ATOM 1745 N N . GLU A 1 237 ? 5.559 -24.016 -2.998 1 98.62 237 GLU A N 1
ATOM 1746 C CA . GLU A 1 237 ? 4.621 -24.859 -2.262 1 98.62 237 GLU A CA 1
ATOM 1747 C C . GLU A 1 237 ? 3.551 -24.016 -1.569 1 98.62 237 GLU A C 1
ATOM 1749 O O . GLU A 1 237 ? 2.383 -24.406 -1.523 1 98.62 237 GLU A O 1
ATOM 1754 N N . THR A 1 238 ? 3.965 -22.906 -1.016 1 98.5 238 THR A N 1
ATOM 1755 C CA . THR A 1 238 ? 3.016 -22.031 -0.347 1 98.5 238 THR A CA 1
ATOM 1756 C C . THR A 1 238 ? 2.006 -21.469 -1.343 1 98.5 238 THR A C 1
ATOM 1758 O O . THR A 1 238 ? 0.815 -21.359 -1.04 1 98.5 238 THR A O 1
ATOM 1761 N N . VAL A 1 239 ? 2.451 -21.109 -2.562 1 98.81 239 VAL A N 1
ATOM 1762 C CA . VAL A 1 239 ? 1.539 -20.656 -3.605 1 98.81 239 VAL A CA 1
ATOM 1763 C C . VAL A 1 239 ? 0.546 -21.766 -3.943 1 98.81 239 VAL A C 1
ATOM 1765 O O . VAL A 1 239 ? -0.659 -21.516 -4.039 1 98.81 239 VAL A O 1
ATOM 1768 N N . LEU A 1 240 ? 1.015 -23 -4.105 1 98.81 240 LEU A N 1
ATOM 1769 C CA . LEU A 1 240 ? 0.137 -24.125 -4.383 1 98.81 240 LEU A CA 1
ATOM 1770 C C . LEU A 1 240 ? -0.935 -24.266 -3.305 1 98.81 240 LEU A C 1
ATOM 1772 O O . LEU A 1 240 ? -2.105 -24.5 -3.613 1 98.81 240 LEU A O 1
ATOM 1776 N N . ALA A 1 241 ? -0.549 -24.062 -2.057 1 98.38 241 ALA A N 1
ATOM 1777 C CA . ALA A 1 241 ? -1.475 -24.188 -0.935 1 98.38 241 ALA A CA 1
ATOM 1778 C C . ALA A 1 241 ? -2.604 -23.172 -1.037 1 98.38 241 ALA A C 1
ATOM 1780 O O . ALA A 1 241 ? -3.674 -23.359 -0.456 1 98.38 241 ALA A O 1
ATOM 1781 N N . MET A 1 242 ? -2.406 -22.078 -1.797 1 98.44 242 MET A N 1
ATOM 1782 C CA . MET A 1 242 ? -3.393 -21.016 -1.928 1 98.44 242 MET A CA 1
ATOM 1783 C C . MET A 1 242 ? -4.258 -21.219 -3.168 1 98.44 242 MET A C 1
ATOM 1785 O O . MET A 1 242 ? -5.117 -20.391 -3.477 1 98.44 242 MET A O 1
ATOM 1789 N N . CYS A 1 243 ? -4.172 -22.312 -3.881 1 98.31 243 CYS A N 1
ATOM 1790 C CA . CYS A 1 243 ? -4.711 -22.391 -5.234 1 98.31 243 CYS A CA 1
ATOM 1791 C C . CYS A 1 243 ? -5.812 -23.453 -5.32 1 98.31 243 CYS A C 1
ATOM 1793 O O . CYS A 1 243 ? -6.234 -23.812 -6.418 1 98.31 243 CYS A O 1
ATOM 1795 N N . HIS A 1 244 ? -6.332 -24.016 -4.164 1 97.75 244 HIS A N 1
ATOM 1796 C CA . HIS A 1 244 ? -7.203 -25.156 -4.418 1 97.75 244 HIS A CA 1
ATOM 1797 C C . HIS A 1 244 ? -8.312 -25.25 -3.377 1 97.75 244 HIS A C 1
ATOM 1799 O O . HIS A 1 244 ? -9.305 -25.953 -3.58 1 97.75 244 HIS A O 1
ATOM 1805 N N . ARG A 1 245 ? -8.227 -24.562 -2.275 1 97.81 245 ARG A N 1
ATOM 1806 C CA . ARG A 1 245 ? -9.281 -24.625 -1.266 1 97.81 245 ARG A CA 1
ATOM 1807 C C . ARG A 1 245 ? -10.367 -23.609 -1.542 1 97.81 245 ARG A C 1
ATOM 1809 O O . ARG A 1 245 ? -10.094 -22.531 -2.068 1 97.81 245 ARG A O 1
ATOM 1816 N N . PRO A 1 246 ? -11.625 -23.938 -1.158 1 98.31 246 PRO A N 1
ATOM 1817 C CA . PRO A 1 246 ? -12.703 -22.953 -1.316 1 98.31 246 PRO A CA 1
ATOM 1818 C C . PRO A 1 246 ? -12.406 -21.641 -0.611 1 98.31 246 PRO A C 1
ATOM 1820 O O . PRO A 1 246 ? -11.703 -21.609 0.404 1 98.31 246 PRO A O 1
ATOM 1823 N N . ALA A 1 247 ? -12.992 -20.594 -1.154 1 98.12 247 ALA A N 1
ATOM 1824 C CA . ALA A 1 247 ? -12.781 -19.25 -0.6 1 98.12 247 ALA A CA 1
ATOM 1825 C C . ALA A 1 247 ? -13.195 -19.203 0.868 1 98.12 247 ALA A C 1
ATOM 1827 O O . ALA A 1 247 ? -12.539 -18.531 1.679 1 98.12 247 ALA A O 1
ATOM 1828 N N . ALA A 1 248 ? -14.188 -19.906 1.254 1 97.25 248 ALA A N 1
ATOM 1829 C CA . ALA A 1 248 ? -14.68 -19.906 2.627 1 97.25 248 ALA A CA 1
ATOM 1830 C C . ALA A 1 248 ? -13.641 -20.469 3.586 1 97.25 248 ALA A C 1
ATOM 1832 O O . ALA A 1 248 ? -13.633 -20.125 4.773 1 97.25 248 ALA A O 1
ATOM 1833 N N . GLU A 1 249 ? -12.773 -21.281 3.049 1 97.19 249 GLU A N 1
ATOM 1834 C CA . GLU A 1 249 ? -11.773 -21.938 3.885 1 97.19 249 GLU A CA 1
ATOM 1835 C C . GLU A 1 249 ? -10.469 -21.156 3.914 1 97.19 249 GLU A C 1
ATOM 1837 O O . GLU A 1 249 ? -9.789 -21.125 4.941 1 97.19 249 GLU A O 1
ATOM 1842 N N . ARG A 1 250 ? -10.094 -20.578 2.779 1 97.38 250 ARG A N 1
ATOM 1843 C CA . ARG A 1 250 ? -8.789 -19.938 2.691 1 97.38 250 ARG A CA 1
ATOM 1844 C C . ARG A 1 250 ? -8.805 -18.797 1.685 1 97.38 250 ARG A C 1
ATOM 1846 O O . ARG A 1 250 ? -8.664 -19.016 0.481 1 97.38 250 ARG A O 1
ATOM 1853 N N . THR A 1 251 ? -8.984 -17.609 2.127 1 98 251 THR A N 1
ATOM 1854 C CA . THR A 1 251 ? -8.914 -16.391 1.313 1 98 251 THR A CA 1
ATOM 1855 C C . THR A 1 251 ? -8.445 -15.203 2.148 1 98 251 THR A C 1
ATOM 1857 O O . THR A 1 251 ? -8.484 -15.25 3.381 1 98 251 THR A O 1
ATOM 1860 N N . GLY A 1 252 ? -7.848 -14.25 1.525 1 97.69 252 GLY A N 1
ATOM 1861 C CA . GLY A 1 252 ? -7.484 -13.008 2.176 1 97.69 252 GLY A CA 1
ATOM 1862 C C . GLY A 1 252 ? -6.191 -13.094 2.959 1 97.69 252 GLY A C 1
ATOM 1863 O O . GLY A 1 252 ? -5.883 -12.219 3.768 1 97.69 252 GLY A O 1
ATOM 1864 N N . LEU A 1 253 ? -5.438 -14.156 2.746 1 97.56 253 LEU A N 1
ATOM 1865 C CA . LEU A 1 253 ? -4.199 -14.336 3.498 1 97.56 253 LEU A CA 1
ATOM 1866 C C . LEU A 1 253 ? -3.043 -13.617 2.82 1 97.56 253 LEU A C 1
ATOM 1868 O O . LEU A 1 253 ? -2.984 -13.539 1.591 1 97.56 253 LEU A O 1
ATOM 1872 N N . VAL A 1 254 ? -2.227 -13.055 3.607 1 98.12 254 VAL A N 1
ATOM 1873 C CA . VAL A 1 254 ? -0.87 -12.672 3.225 1 98.12 254 VAL A CA 1
ATOM 1874 C C . VAL A 1 254 ? 0.138 -13.586 3.914 1 98.12 254 VAL A C 1
ATOM 1876 O O . VAL A 1 254 ? 0.537 -13.336 5.055 1 98.12 254 VAL A O 1
ATOM 1879 N N . ALA A 1 255 ? 0.575 -14.602 3.188 1 97.94 255 ALA A N 1
ATOM 1880 C CA . ALA A 1 255 ? 1.412 -15.648 3.766 1 97.94 255 ALA A CA 1
ATOM 1881 C C . ALA A 1 255 ? 2.857 -15.523 3.291 1 97.94 255 ALA A C 1
ATOM 1883 O O . ALA A 1 255 ? 3.127 -14.883 2.273 1 97.94 255 ALA A O 1
ATOM 1884 N N . PHE A 1 256 ? 3.717 -16.125 4.062 1 97.94 256 PHE A N 1
ATOM 1885 C CA . PHE A 1 256 ? 5.137 -16.047 3.74 1 97.94 256 PHE A CA 1
ATOM 1886 C C . PHE A 1 256 ? 5.762 -17.438 3.699 1 97.94 256 PHE A C 1
ATOM 1888 O O . PHE A 1 256 ? 5.414 -18.297 4.504 1 97.94 256 PHE A O 1
ATOM 1895 N N . SER A 1 257 ? 6.645 -17.609 2.816 1 96.81 257 SER A N 1
ATOM 1896 C CA . SER A 1 257 ? 7.07 -18.875 2.242 1 96.81 257 SER A CA 1
ATOM 1897 C C . SER A 1 257 ? 7.703 -19.781 3.299 1 96.81 257 SER A C 1
ATOM 1899 O O . SER A 1 257 ? 7.699 -21 3.164 1 96.81 257 SER A O 1
ATOM 1901 N N . LEU A 1 258 ? 8.367 -19.234 4.289 1 96.56 258 LEU A N 1
ATOM 1902 C CA . LEU A 1 258 ? 8.922 -20.078 5.344 1 96.56 258 LEU A CA 1
ATOM 1903 C C . LEU A 1 258 ? 7.98 -20.141 6.543 1 96.56 258 LEU A C 1
ATOM 1905 O O . LEU A 1 258 ? 7.773 -21.219 7.113 1 96.56 258 LEU A O 1
ATOM 1909 N N . HIS A 1 259 ? 7.34 -19.062 6.852 1 97.44 259 HIS A N 1
ATOM 1910 C CA . HIS A 1 259 ? 6.496 -18.969 8.039 1 97.44 259 HIS A CA 1
ATOM 1911 C C . HIS A 1 259 ? 5.246 -19.828 7.898 1 97.44 259 HIS A C 1
ATOM 1913 O O . HIS A 1 259 ? 4.867 -20.547 8.828 1 97.44 259 HIS A O 1
ATOM 1919 N N . TYR A 1 260 ? 4.652 -19.797 6.75 1 97.88 260 TYR A N 1
ATOM 1920 C CA . TYR A 1 260 ? 3.389 -20.5 6.586 1 97.88 260 TYR A CA 1
ATOM 1921 C C . TYR A 1 260 ? 3.596 -22 6.645 1 97.88 260 TYR A C 1
ATOM 1923 O O . TYR A 1 260 ? 2.951 -22.703 7.438 1 97.88 260 TYR A O 1
ATOM 1931 N N . PRO A 1 261 ? 4.535 -22.594 5.789 1 97.94 261 PRO A N 1
ATOM 1932 C CA . PRO A 1 261 ? 4.746 -24.031 5.898 1 97.94 261 PRO A CA 1
ATOM 1933 C C . PRO A 1 261 ? 5.164 -24.469 7.301 1 97.94 261 PRO A C 1
ATOM 1935 O O . PRO A 1 261 ? 4.73 -25.516 7.785 1 97.94 261 PRO A O 1
ATOM 1938 N N . TRP A 1 262 ? 5.93 -23.641 7.938 1 97.44 262 TRP A N 1
ATOM 1939 C CA . TRP A 1 262 ? 6.406 -23.969 9.281 1 97.44 262 TRP A CA 1
ATOM 1940 C C . TRP A 1 262 ? 5.258 -23.984 10.281 1 97.44 262 TRP A C 1
ATOM 1942 O O . TRP A 1 262 ? 5.094 -24.953 11.031 1 97.44 262 TRP A O 1
ATOM 1952 N N . SER A 1 263 ? 4.477 -22.969 10.281 1 97.38 263 SER A N 1
ATOM 1953 C CA . SER A 1 263 ? 3.414 -22.828 11.273 1 97.38 263 SER A CA 1
ATOM 1954 C C . SER A 1 263 ? 2.262 -23.781 10.992 1 97.38 263 SER A C 1
ATOM 1956 O O . SER A 1 263 ? 1.626 -24.297 11.922 1 97.38 263 SER A O 1
ATOM 1958 N N . GLN A 1 264 ? 1.951 -24.047 9.695 1 96.75 264 GLN A N 1
ATOM 1959 C CA . GLN A 1 264 ? 0.787 -24.859 9.328 1 96.75 264 GLN A CA 1
ATOM 1960 C C . GLN A 1 264 ? 1.162 -26.312 9.141 1 96.75 264 GLN A C 1
ATOM 1962 O O . GLN A 1 264 ? 0.302 -27.156 8.852 1 96.75 264 GLN A O 1
ATOM 1967 N N . GLY A 1 265 ? 2.439 -26.656 9.219 1 97.25 265 GLY A N 1
ATOM 1968 C CA . GLY A 1 265 ? 2.879 -28.016 8.977 1 97.25 265 GLY A CA 1
ATOM 1969 C C . GLY A 1 265 ? 2.691 -28.453 7.539 1 97.25 265 GLY A C 1
ATOM 1970 O O . GLY A 1 265 ? 2.309 -29.594 7.277 1 97.25 265 GLY A O 1
ATOM 1971 N N . LEU A 1 266 ? 2.879 -27.562 6.645 1 97.25 266 LEU A N 1
ATOM 1972 C CA . LEU A 1 266 ? 2.713 -27.844 5.223 1 97.25 266 LEU A CA 1
ATOM 1973 C C . LEU A 1 266 ? 3.893 -28.656 4.688 1 97.25 266 LEU A C 1
ATOM 1975 O O . LEU A 1 266 ? 5.047 -28.234 4.836 1 97.25 266 LEU A O 1
ATOM 1979 N N . ALA A 1 267 ? 3.645 -29.812 4.066 1 97.75 267 ALA A N 1
ATOM 1980 C CA . ALA A 1 267 ? 4.699 -30.578 3.408 1 97.75 267 ALA A CA 1
ATOM 1981 C C . ALA A 1 267 ? 5.191 -29.859 2.154 1 97.75 267 ALA A C 1
ATOM 1983 O O . ALA A 1 267 ? 4.395 -29.484 1.287 1 97.75 267 ALA A O 1
ATOM 1984 N N . VAL A 1 268 ? 6.488 -29.625 2.066 1 98.38 268 VAL A N 1
ATOM 1985 C CA . VAL A 1 268 ? 7.086 -28.969 0.914 1 98.38 268 VAL A CA 1
ATOM 1986 C C . VAL A 1 268 ? 7.781 -29.984 0.024 1 98.38 268 VAL A C 1
ATOM 1988 O O . VAL A 1 268 ? 8.508 -30.859 0.517 1 98.38 268 VAL A O 1
ATOM 1991 N N . HIS A 1 269 ? 7.598 -29.906 -1.247 1 98.31 269 HIS A N 1
ATOM 1992 C CA . HIS A 1 269 ? 8.172 -30.844 -2.209 1 98.31 269 HIS A CA 1
ATOM 1993 C C . HIS A 1 269 ? 9.094 -30.141 -3.188 1 98.31 269 HIS A C 1
ATOM 1995 O O . HIS A 1 269 ? 9.102 -28.906 -3.262 1 98.31 269 HIS A O 1
ATOM 2001 N N . SER A 1 270 ? 9.914 -30.953 -3.865 1 98.19 270 SER A N 1
ATOM 2002 C CA . SER A 1 270 ? 10.641 -30.422 -5.02 1 98.19 270 SER A CA 1
ATOM 2003 C C . SER A 1 270 ? 9.688 -29.875 -6.07 1 98.19 270 SER A C 1
ATOM 2005 O O . SER A 1 270 ? 8.484 -30.156 -6.035 1 98.19 270 SER A O 1
ATOM 2007 N N . LEU A 1 271 ? 10.172 -29.078 -6.98 1 97.94 271 LEU A N 1
ATOM 2008 C CA . LEU A 1 271 ? 9.32 -28.375 -7.934 1 97.94 271 LEU A CA 1
ATOM 2009 C C . LEU A 1 271 ? 8.555 -29.359 -8.805 1 97.94 271 LEU A C 1
ATOM 2011 O O . LEU A 1 271 ? 7.449 -29.062 -9.273 1 97.94 271 LEU A O 1
ATOM 2015 N N . ASP A 1 272 ? 9.07 -30.594 -8.969 1 97.25 272 ASP A N 1
ATOM 2016 C CA . ASP A 1 272 ? 8.391 -31.609 -9.766 1 97.25 272 ASP A CA 1
ATOM 2017 C C . ASP A 1 272 ? 7.406 -32.406 -8.914 1 97.25 272 ASP A C 1
ATOM 2019 O O . ASP A 1 272 ? 6.742 -33.312 -9.414 1 97.25 272 ASP A O 1
ATOM 2023 N N . GLY A 1 273 ? 7.375 -32.094 -7.609 1 96.81 273 GLY A N 1
ATOM 2024 C CA . GLY A 1 273 ? 6.398 -32.688 -6.711 1 96.81 273 GLY A CA 1
ATOM 2025 C C . GLY A 1 273 ? 6.797 -34.062 -6.211 1 96.81 273 GLY A C 1
ATOM 2026 O O . GLY A 1 273 ? 6.027 -34.719 -5.508 1 96.81 273 GLY A O 1
ATOM 2027 N N . ARG A 1 274 ? 8 -34.562 -6.445 1 96.56 274 ARG A N 1
ATOM 2028 C CA . ARG A 1 274 ? 8.328 -35.969 -6.215 1 96.56 274 ARG A CA 1
ATOM 2029 C C . ARG A 1 274 ? 9.016 -36.156 -4.867 1 96.56 274 ARG A C 1
ATOM 2031 O O . ARG A 1 274 ? 8.781 -37.156 -4.18 1 96.56 274 ARG A O 1
ATOM 2038 N N . ASP A 1 275 ? 9.836 -35.156 -4.535 1 97.19 275 ASP A N 1
ATOM 2039 C CA . ASP A 1 275 ? 10.648 -35.312 -3.332 1 97.19 275 ASP A CA 1
ATOM 2040 C C . ASP A 1 275 ? 10.156 -34.438 -2.209 1 97.19 275 ASP A C 1
ATOM 2042 O O . ASP A 1 275 ? 9.82 -33.25 -2.441 1 97.19 275 ASP A O 1
ATOM 2046 N N . LEU A 1 276 ? 10.102 -35.031 -1.085 1 97.69 276 LEU A N 1
ATOM 2047 C CA . LEU A 1 276 ? 9.789 -34.25 0.106 1 97.69 276 LEU A CA 1
ATOM 2048 C C . LEU A 1 276 ? 11.016 -33.5 0.611 1 97.69 276 LEU A C 1
ATOM 2050 O O . LEU A 1 276 ? 12.102 -34.094 0.702 1 97.69 276 LEU A O 1
ATOM 2054 N N . LEU A 1 277 ? 10.844 -32.25 0.847 1 97.94 277 LEU A N 1
ATOM 2055 C CA . LEU A 1 277 ? 11.914 -31.438 1.43 1 97.94 277 LEU A CA 1
ATOM 2056 C C . LEU A 1 277 ? 11.734 -31.312 2.939 1 97.94 277 LEU A C 1
ATOM 2058 O O . LEU A 1 277 ? 10.617 -31.391 3.447 1 97.94 277 LEU A O 1
ATOM 2062 N N . PRO A 1 278 ? 12.805 -31.203 3.672 1 97.31 278 PRO A N 1
ATOM 2063 C CA . PRO A 1 278 ? 12.68 -31.062 5.125 1 97.31 278 PRO A CA 1
ATOM 2064 C C . PRO A 1 278 ? 12.039 -29.734 5.527 1 97.31 278 PRO A C 1
ATOM 2066 O O . PRO A 1 278 ? 12.164 -28.734 4.812 1 97.31 278 PRO A O 1
ATOM 2069 N N . PRO A 1 279 ? 11.32 -29.766 6.66 1 96.69 279 PRO A N 1
ATOM 2070 C CA . PRO A 1 279 ? 10.82 -28.484 7.156 1 96.69 279 PRO A CA 1
ATOM 2071 C C . PRO A 1 279 ? 11.945 -27.484 7.418 1 96.69 279 PRO A C 1
ATOM 2073 O O . PRO A 1 279 ? 13.031 -27.875 7.855 1 96.69 279 PRO A O 1
ATOM 2076 N N . LEU A 1 280 ? 11.688 -26.281 7.109 1 96.06 280 LEU A N 1
ATOM 2077 C CA . LEU A 1 280 ? 12.664 -25.219 7.328 1 96.06 280 LEU A CA 1
ATOM 2078 C C . LEU A 1 280 ? 12.094 -24.141 8.258 1 96.06 280 LEU A C 1
ATOM 2080 O O . LEU A 1 280 ? 11.109 -23.484 7.922 1 96.06 280 LEU A O 1
ATOM 2084 N N . GLU A 1 281 ? 12.719 -23.953 9.391 1 95 281 GLU A N 1
ATOM 2085 C CA . GLU A 1 281 ? 12.297 -22.938 10.352 1 95 281 GLU A CA 1
ATOM 2086 C C . GLU A 1 281 ? 12.664 -21.547 9.875 1 95 281 GLU A C 1
ATOM 2088 O O . GLU A 1 281 ? 13.781 -21.312 9.406 1 95 281 GLU A O 1
ATOM 2093 N N . PRO A 1 282 ? 11.664 -20.594 9.93 1 94.38 282 PRO A N 1
ATOM 2094 C CA . PRO A 1 282 ? 12.039 -19.219 9.578 1 94.38 282 PRO A CA 1
ATOM 2095 C C . PRO A 1 282 ? 13.203 -18.688 10.406 1 94.38 282 PRO A C 1
ATOM 2097 O O . PRO A 1 282 ? 13.297 -18.969 11.602 1 94.38 282 PRO A O 1
ATOM 2100 N N . PRO A 1 283 ? 14.07 -18.016 9.75 1 90.5 283 PRO A N 1
ATOM 2101 C CA . PRO A 1 283 ? 15.203 -17.484 10.516 1 90.5 283 PRO A CA 1
ATOM 2102 C C . PRO A 1 283 ? 14.789 -16.422 11.523 1 90.5 283 PRO A C 1
ATOM 2104 O O . PRO A 1 283 ? 13.828 -15.672 11.281 1 90.5 283 PRO A O 1
ATOM 2107 N N . ALA A 1 284 ? 15.578 -16.266 12.594 1 88.5 284 ALA A N 1
ATOM 2108 C CA . ALA A 1 284 ? 15.32 -15.273 13.633 1 88.5 284 ALA A CA 1
ATOM 2109 C C . ALA A 1 284 ? 15.453 -13.852 13.078 1 88.5 284 ALA A C 1
ATOM 2111 O O . ALA A 1 284 ? 14.867 -12.914 13.625 1 88.5 284 ALA A O 1
ATOM 2112 N N . SER A 1 285 ? 16.141 -13.742 11.969 1 86.12 285 SER A N 1
ATOM 2113 C CA . SER A 1 285 ? 16.406 -12.438 11.375 1 86.12 285 SER A CA 1
ATOM 2114 C C . SER A 1 285 ? 15.242 -11.984 10.5 1 86.12 285 SER A C 1
ATOM 2116 O O . SER A 1 285 ? 15.25 -10.859 9.992 1 86.12 285 SER A O 1
ATOM 2118 N N . ALA A 1 286 ? 14.281 -12.883 10.375 1 89.44 286 ALA A N 1
ATOM 2119 C CA . ALA A 1 286 ? 13.133 -12.516 9.555 1 89.44 286 ALA A CA 1
ATOM 2120 C C . ALA A 1 286 ? 12.352 -11.367 10.18 1 89.44 286 ALA A C 1
ATOM 2122 O O . ALA A 1 286 ? 12.422 -11.148 11.391 1 89.44 286 ALA A O 1
ATOM 2123 N N . ASN A 1 287 ? 11.703 -10.555 9.367 1 90.44 287 ASN A N 1
ATOM 2124 C CA . ASN A 1 287 ? 10.859 -9.469 9.844 1 90.44 287 ASN A CA 1
ATOM 2125 C C . ASN A 1 287 ? 9.859 -9.945 10.898 1 90.44 287 ASN A C 1
ATOM 2127 O O . ASN A 1 287 ? 9.07 -10.852 10.641 1 90.44 287 ASN A O 1
ATOM 2131 N N . PRO A 1 288 ? 9.914 -9.422 12.07 1 91 288 PRO A N 1
ATOM 2132 C CA . PRO A 1 288 ? 9.062 -9.898 13.172 1 91 288 PRO A CA 1
ATOM 2133 C C . PRO A 1 288 ? 7.586 -9.594 12.945 1 91 288 PRO A C 1
ATOM 2135 O O . PRO A 1 288 ? 6.727 -10.109 13.664 1 91 288 PRO A O 1
ATOM 2138 N N . ASN A 1 289 ? 7.266 -8.773 11.945 1 90.38 289 ASN A N 1
ATOM 2139 C CA . ASN A 1 289 ? 5.879 -8.414 11.672 1 90.38 289 ASN A CA 1
ATOM 2140 C C . ASN A 1 289 ? 5.191 -9.469 10.805 1 90.38 289 ASN A C 1
ATOM 2142 O O . ASN A 1 289 ? 4.012 -9.336 10.477 1 90.38 289 ASN A O 1
ATOM 2146 N N . ILE A 1 290 ? 5.91 -10.547 10.414 1 93.44 290 ILE A N 1
ATOM 2147 C CA . ILE A 1 290 ? 5.309 -11.656 9.68 1 93.44 290 ILE A CA 1
ATOM 2148 C C . ILE A 1 290 ? 4.414 -12.469 10.617 1 93.44 290 ILE A C 1
ATOM 2150 O O . ILE A 1 290 ? 4.863 -12.922 11.672 1 93.44 290 ILE A O 1
ATOM 2154 N N . LEU A 1 291 ? 3.205 -12.586 10.258 1 90.81 291 LEU A N 1
ATOM 2155 C CA . LEU A 1 291 ? 2.303 -13.461 11 1 90.81 291 LEU A CA 1
ATOM 2156 C C . LEU A 1 291 ? 2.449 -14.906 10.547 1 90.81 291 LEU A C 1
ATOM 2158 O O . LEU A 1 291 ? 2.418 -15.195 9.344 1 90.81 291 LEU A O 1
ATOM 2162 N N . PRO A 1 292 ? 2.572 -15.789 11.383 1 90.88 292 PRO A N 1
ATOM 2163 C CA . PRO A 1 292 ? 2.908 -17.172 11.039 1 90.88 292 PRO A CA 1
ATOM 2164 C C . PRO A 1 292 ? 1.954 -17.781 10.016 1 90.88 292 PRO A C 1
ATOM 2166 O O . PRO A 1 292 ? 2.396 -18.406 9.047 1 90.88 292 PRO A O 1
ATOM 2169 N N . ALA A 1 293 ? 0.604 -17.594 10.18 1 88.56 293 ALA A N 1
ATOM 2170 C CA . ALA A 1 293 ? -0.362 -18.219 9.273 1 88.56 293 ALA A CA 1
ATOM 2171 C C . ALA A 1 293 ? -0.856 -17.219 8.234 1 88.56 293 ALA A C 1
ATOM 2173 O O . ALA A 1 293 ? -1.773 -17.516 7.469 1 88.56 293 ALA A O 1
ATOM 2174 N N . GLY A 1 294 ? -0.218 -16.094 8.273 1 81.69 294 GLY A N 1
ATOM 2175 C CA . GLY A 1 294 ? -0.641 -15.07 7.336 1 81.69 294 GLY A CA 1
ATOM 2176 C C . GLY A 1 294 ? -1.869 -14.312 7.797 1 81.69 294 GLY A C 1
ATOM 2177 O O . GLY A 1 294 ? -2.568 -14.742 8.711 1 81.69 294 GLY A O 1
ATOM 2178 N N . ILE A 1 295 ? -1.896 -12.82 7.57 1 66.69 295 ILE A N 1
ATOM 2179 C CA . ILE A 1 295 ? -2.998 -11.938 7.926 1 66.69 295 ILE A CA 1
ATOM 2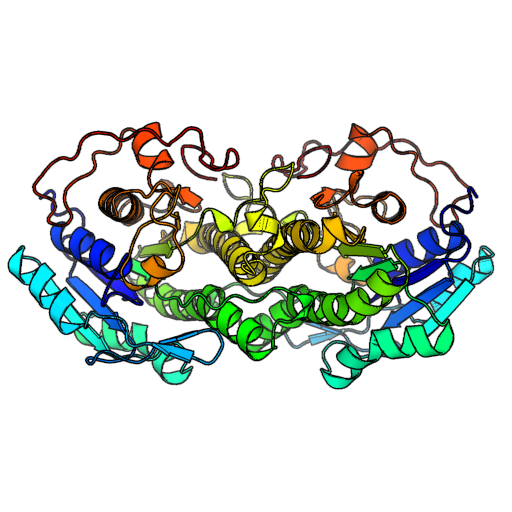180 C C . ILE A 1 295 ? -4.242 -12.305 7.121 1 66.69 295 ILE A C 1
ATOM 2182 O O . ILE A 1 295 ? -4.152 -12.578 5.922 1 66.69 295 ILE A O 1
ATOM 2186 N N . MET B 1 1 ? -1.944 28.375 24.875 1 68.5 1 MET B N 1
ATOM 2187 C CA . MET B 1 1 ? -1.194 28.312 23.625 1 68.5 1 MET B CA 1
ATOM 2188 C C . MET B 1 1 ? 0.301 28.188 23.891 1 68.5 1 MET B C 1
ATOM 2190 O O . MET B 1 1 ? 0.849 28.875 24.75 1 68.5 1 MET B O 1
ATOM 2194 N N . THR B 1 2 ? 0.972 27 23.625 1 82.12 2 THR B N 1
ATOM 2195 C CA . THR B 1 2 ? 2.357 26.703 23.98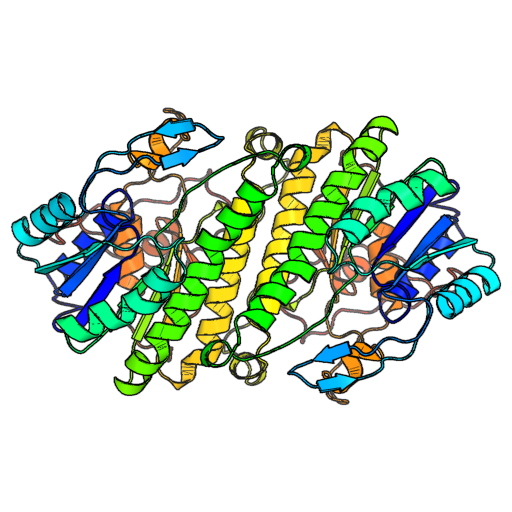4 1 82.12 2 THR B CA 1
ATOM 2196 C C . THR B 1 2 ? 3.311 27.266 22.922 1 82.12 2 THR B C 1
ATOM 2198 O O . THR B 1 2 ? 4.52 27.344 23.156 1 82.12 2 THR B O 1
ATOM 2201 N N . ASN B 1 3 ? 2.797 27.797 21.781 1 93.25 3 ASN B N 1
ATOM 2202 C CA . ASN B 1 3 ? 3.59 28.312 20.672 1 93.25 3 ASN B CA 1
ATOM 2203 C C . ASN B 1 3 ? 4.645 27.312 20.203 1 93.25 3 ASN B C 1
ATOM 2205 O O . ASN B 1 3 ? 5.789 27.688 19.953 1 93.25 3 ASN B O 1
ATOM 2209 N N . LEU B 1 4 ? 4.207 26.078 20.234 1 95.81 4 LEU B N 1
ATOM 2210 C CA . LEU B 1 4 ? 5.066 24.953 19.906 1 95.81 4 LEU B CA 1
ATOM 2211 C C . LEU B 1 4 ? 5.645 25.094 18.5 1 95.81 4 LEU B C 1
ATOM 2213 O O . LEU B 1 4 ? 6.738 24.594 18.219 1 95.81 4 LEU B O 1
ATOM 2217 N N . LEU B 1 5 ? 4.953 25.859 17.625 1 98.38 5 LEU B N 1
ATOM 2218 C CA . LEU B 1 5 ? 5.34 25.922 16.219 1 98.38 5 LEU B CA 1
ATOM 2219 C C . LEU B 1 5 ? 5.668 27.359 15.805 1 98.38 5 LEU B C 1
ATOM 2221 O O . LEU B 1 5 ? 5.555 27.719 14.633 1 98.38 5 LEU B O 1
ATOM 2225 N N . SER B 1 6 ? 5.961 28.156 16.844 1 97.5 6 SER B N 1
ATOM 2226 C CA . SER B 1 6 ? 6.328 29.547 16.562 1 97.5 6 SER B CA 1
ATOM 2227 C C . SER B 1 6 ? 7.477 29.625 15.555 1 97.5 6 SER B C 1
ATOM 2229 O O . SER B 1 6 ? 8.477 28.906 15.695 1 97.5 6 SER B O 1
ATOM 2231 N N . GLY B 1 7 ? 7.273 30.359 14.531 1 97.12 7 GLY B N 1
ATOM 2232 C CA . GLY B 1 7 ? 8.312 30.578 13.531 1 97.12 7 GLY B CA 1
ATOM 2233 C C . GLY B 1 7 ? 8.312 29.531 12.438 1 97.12 7 GLY B C 1
ATOM 2234 O O . GLY B 1 7 ? 9.109 29.609 11.5 1 97.12 7 GLY B O 1
ATOM 2235 N N . ARG B 1 8 ? 7.43 28.594 12.523 1 98.25 8 ARG B N 1
ATOM 2236 C CA . ARG B 1 8 ? 7.375 27.516 11.539 1 98.25 8 ARG B CA 1
ATOM 2237 C C . ARG B 1 8 ? 6.344 27.812 10.461 1 98.25 8 ARG B C 1
ATOM 2239 O O . ARG B 1 8 ? 5.367 28.531 10.703 1 98.25 8 ARG B O 1
ATOM 2246 N N . THR B 1 9 ? 6.594 27.359 9.273 1 98.88 9 THR B N 1
ATOM 2247 C CA . THR B 1 9 ? 5.641 27.406 8.172 1 98.88 9 THR B CA 1
ATOM 2248 C C . THR B 1 9 ? 5.133 26 7.836 1 98.88 9 THR B C 1
ATOM 2250 O O . THR B 1 9 ? 5.922 25.078 7.66 1 98.88 9 THR B O 1
ATOM 2253 N N . ALA B 1 10 ? 3.828 25.875 7.793 1 98.94 10 ALA B N 1
ATOM 2254 C CA . ALA B 1 10 ? 3.188 24.594 7.477 1 98.94 10 ALA B CA 1
ATOM 2255 C C . ALA B 1 10 ? 2.387 24.688 6.184 1 98.94 10 ALA B C 1
ATOM 2257 O O . ALA B 1 10 ? 1.704 25.688 5.938 1 98.94 10 ALA B O 1
ATOM 2258 N N . LEU B 1 11 ? 2.561 23.734 5.312 1 98.94 11 LEU B N 1
ATOM 2259 C CA . LEU B 1 11 ? 1.683 23.516 4.168 1 98.94 11 LEU B CA 1
ATOM 2260 C C . LEU B 1 11 ? 0.705 22.375 4.441 1 98.94 11 LEU B C 1
ATOM 2262 O O . LEU B 1 11 ? 1.12 21.25 4.691 1 98.94 11 LEU B O 1
ATOM 2266 N N . VAL B 1 12 ? -0.587 22.641 4.461 1 98.88 12 VAL B N 1
ATOM 2267 C CA . VAL B 1 12 ? -1.632 21.625 4.605 1 98.88 12 VAL B CA 1
ATOM 2268 C C . VAL B 1 12 ? -2.449 21.531 3.32 1 98.88 12 VAL B C 1
ATOM 2270 O O . VAL B 1 12 ? -3.225 22.438 3.006 1 98.88 12 VAL B O 1
ATOM 2273 N N . THR B 1 13 ? -2.291 20.453 2.629 1 98.38 13 THR B N 1
ATOM 2274 C CA . THR B 1 13 ? -3.016 20.328 1.368 1 98.38 13 THR B CA 1
ATOM 2275 C C . THR B 1 13 ? -4.469 19.953 1.616 1 98.38 13 THR B C 1
ATOM 2277 O O . THR B 1 13 ? -4.773 19.234 2.57 1 98.38 13 THR B O 1
ATOM 2280 N N . GLY B 1 14 ? -5.359 20.391 0.679 1 95.06 14 GLY B N 1
ATOM 2281 C CA . GLY B 1 14 ? -6.773 20.094 0.839 1 95.06 14 GLY B CA 1
ATOM 2282 C C . GLY B 1 14 ? -7.344 20.609 2.146 1 95.06 14 GLY B C 1
ATOM 2283 O O . GLY B 1 14 ? -8 19.875 2.877 1 95.06 14 GLY B O 1
ATOM 2284 N N . SER B 1 15 ? -7.125 21.891 2.465 1 96.56 15 SER B N 1
ATOM 2285 C CA . SER B 1 15 ? -7.43 22.375 3.801 1 96.56 15 SER B CA 1
ATOM 2286 C C . SER B 1 15 ? -8.516 23.453 3.754 1 96.56 15 SER B C 1
ATOM 2288 O O . SER B 1 15 ? -8.586 24.312 4.641 1 96.56 15 SER B O 1
ATOM 2290 N N . SER B 1 16 ? -9.344 23.406 2.754 1 93.25 16 SER B N 1
ATOM 2291 C CA . SER B 1 16 ? -10.469 24.344 2.682 1 93.25 16 SER B CA 1
ATOM 2292 C C . SER B 1 16 ? -11.648 23.844 3.516 1 93.25 16 SER B C 1
ATOM 2294 O O . SER B 1 16 ? -12.586 24.594 3.777 1 93.25 16 SER B O 1
ATOM 2296 N N . ARG B 1 17 ? -11.633 22.594 3.875 1 91.12 17 ARG B N 1
ATOM 2297 C CA . ARG B 1 17 ? -12.719 22.016 4.66 1 91.12 17 ARG B CA 1
ATOM 2298 C C . ARG B 1 17 ? -12.25 20.75 5.375 1 91.12 17 ARG B C 1
ATOM 2300 O O . ARG B 1 17 ? -11.078 20.359 5.266 1 91.12 17 ARG B O 1
ATOM 2307 N N . GLY B 1 18 ? -13.125 20.203 6.211 1 92.5 18 GLY B N 1
ATOM 2308 C CA . GLY B 1 18 ? -12.945 18.875 6.781 1 92.5 18 GLY B CA 1
ATOM 2309 C C . GLY B 1 18 ? -11.703 18.75 7.641 1 92.5 18 GLY B C 1
ATOM 2310 O O . GLY B 1 18 ? -11.406 19.641 8.445 1 92.5 18 GLY B O 1
ATOM 2311 N N . ILE B 1 19 ? -11.055 17.625 7.516 1 95.19 19 ILE B N 1
ATOM 2312 C CA . ILE B 1 19 ? -9.883 17.281 8.312 1 95.19 19 ILE B CA 1
ATOM 2313 C C . ILE B 1 19 ? -8.773 18.297 8.055 1 95.19 19 ILE B C 1
ATOM 2315 O O . ILE B 1 19 ? -8.133 18.766 9 1 95.19 19 ILE B O 1
ATOM 2319 N N . GLY B 1 20 ? -8.547 18.656 6.793 1 97.19 20 GLY B N 1
ATOM 2320 C CA . GLY B 1 20 ? -7.512 19.609 6.457 1 97.19 20 GLY B CA 1
ATOM 2321 C C . GLY B 1 20 ? -7.695 20.953 7.141 1 97.19 20 GLY B C 1
ATOM 2322 O O . GLY B 1 20 ? -6.734 21.531 7.645 1 97.19 20 GLY B O 1
ATOM 2323 N N . ARG B 1 21 ? -8.898 21.453 7.133 1 97 21 ARG B N 1
ATOM 2324 C CA . ARG B 1 21 ? -9.203 22.703 7.812 1 97 21 ARG B CA 1
ATOM 2325 C C . ARG B 1 21 ? -8.906 22.609 9.305 1 97 21 ARG B C 1
ATOM 2327 O O . ARG B 1 21 ? -8.305 23.516 9.883 1 97 21 ARG B O 1
ATOM 2334 N N . ALA B 1 22 ? -9.328 21.516 9.906 1 98.06 22 ALA B N 1
ATOM 2335 C CA . ALA B 1 22 ? -9.117 21.312 11.336 1 98.06 22 ALA B CA 1
ATOM 2336 C C . ALA B 1 22 ? -7.629 21.297 11.672 1 98.06 22 ALA B C 1
ATOM 2338 O O . ALA B 1 22 ? -7.191 21.922 12.648 1 98.06 22 ALA B O 1
ATOM 2339 N N . VAL B 1 23 ? -6.871 20.578 10.867 1 98.75 23 VAL B N 1
ATOM 2340 C CA . VAL B 1 23 ? -5.43 20.469 11.078 1 98.75 23 VAL B CA 1
ATOM 2341 C C . VAL B 1 23 ? -4.785 21.844 10.922 1 98.75 23 VAL B C 1
ATOM 2343 O O . VAL B 1 23 ? -3.955 22.234 11.742 1 98.75 23 VAL B O 1
ATOM 2346 N N . ALA B 1 24 ? -5.191 22.547 9.883 1 98.81 24 ALA B N 1
ATOM 2347 C CA . ALA B 1 24 ? -4.664 23.891 9.648 1 98.81 24 ALA B CA 1
ATOM 2348 C C . ALA B 1 24 ? -4.922 24.797 10.844 1 98.81 24 ALA B C 1
ATOM 2350 O O . ALA B 1 24 ? -4.02 25.5 11.305 1 98.81 24 ALA B O 1
ATOM 2351 N N . GLN B 1 25 ? -6.117 24.766 11.367 1 98.75 25 GLN B N 1
ATOM 2352 C CA . GLN B 1 25 ? -6.484 25.578 12.523 1 98.75 25 GLN B CA 1
ATOM 2353 C C . GLN B 1 25 ? -5.625 25.234 13.734 1 98.75 25 GLN B C 1
ATOM 2355 O O . GLN B 1 25 ? -5.117 26.109 14.422 1 98.75 25 GLN B O 1
ATOM 2360 N N . ARG B 1 26 ? -5.449 23.969 13.984 1 98.81 26 ARG B N 1
ATOM 2361 C CA . ARG B 1 26 ? -4.758 23.516 15.195 1 98.81 26 ARG B CA 1
ATOM 2362 C C . ARG B 1 26 ? -3.279 23.891 15.141 1 98.81 26 ARG B C 1
ATOM 2364 O O . ARG B 1 26 ? -2.697 24.281 16.156 1 98.81 26 ARG B O 1
ATOM 2371 N N . LEU B 1 27 ? -2.633 23.688 13.969 1 98.88 27 LEU B N 1
ATOM 2372 C CA . LEU B 1 27 ? -1.23 24.062 13.812 1 98.88 27 LEU B CA 1
ATOM 2373 C C . LEU B 1 27 ? -1.044 25.562 13.977 1 98.88 27 LEU B C 1
ATOM 2375 O O . LEU B 1 27 ? -0.093 26.016 14.625 1 98.88 27 LEU B O 1
ATOM 2379 N N . ALA B 1 28 ? -1.951 26.359 13.414 1 98.81 28 ALA B N 1
ATOM 2380 C CA . ALA B 1 28 ? -1.881 27.812 13.523 1 98.81 28 ALA B CA 1
ATOM 2381 C C . ALA B 1 28 ? -2.035 28.266 14.977 1 98.81 28 ALA B C 1
ATOM 2383 O O . ALA B 1 28 ? -1.404 29.234 15.406 1 98.81 28 ALA B O 1
ATOM 2384 N N . ALA B 1 29 ? -2.887 27.578 15.68 1 98.56 29 ALA B N 1
ATOM 2385 C CA . ALA B 1 29 ? -3.113 27.891 17.094 1 98.56 29 ALA B CA 1
ATOM 2386 C C . ALA B 1 29 ? -1.827 27.75 17.906 1 98.56 29 ALA B C 1
ATOM 2388 O O . ALA B 1 29 ? -1.681 28.375 18.953 1 98.56 29 ALA B O 1
ATOM 2389 N N . GLU B 1 30 ? -0.901 26.953 17.391 1 98.44 30 GLU B N 1
ATOM 2390 C CA . GLU B 1 30 ? 0.369 26.75 18.078 1 98.44 30 GLU B CA 1
ATOM 2391 C C . GLU B 1 30 ? 1.462 27.641 17.484 1 98.44 30 GLU B C 1
ATOM 2393 O O . GLU B 1 30 ? 2.645 27.453 17.781 1 98.44 30 GLU B O 1
ATOM 2398 N N . GLY B 1 31 ? 1.068 28.531 16.547 1 98.38 31 GLY B N 1
ATOM 2399 C CA . GLY B 1 31 ? 1.989 29.578 16.141 1 98.38 31 GLY B CA 1
ATOM 2400 C C . GLY B 1 31 ? 2.502 29.422 14.727 1 98.38 31 GLY B C 1
ATOM 2401 O O . GLY B 1 31 ? 3.211 30.297 14.211 1 98.38 31 GLY B O 1
ATOM 2402 N N . ALA B 1 32 ? 2.188 28.375 14.031 1 98.75 32 ALA B N 1
ATOM 2403 C CA . ALA B 1 32 ? 2.645 28.188 12.656 1 98.75 32 ALA B CA 1
ATOM 2404 C C . ALA B 1 32 ? 1.955 29.156 11.711 1 98.75 32 ALA B C 1
ATOM 2406 O O . ALA B 1 32 ? 0.787 29.5 11.906 1 98.75 32 ALA B O 1
ATOM 2407 N N . VAL B 1 33 ? 2.689 29.609 10.742 1 98.81 33 VAL B N 1
ATOM 2408 C CA . VAL B 1 33 ? 2.061 30.203 9.562 1 98.81 33 VAL B CA 1
ATOM 2409 C C . VAL B 1 33 ? 1.619 29.094 8.602 1 98.81 33 VAL B C 1
ATOM 2411 O O . VAL B 1 33 ? 2.441 28.297 8.141 1 98.81 33 VAL B O 1
ATOM 2414 N N . VAL B 1 34 ? 0.307 29.062 8.281 1 98.88 34 VAL B N 1
ATOM 2415 C CA . VAL B 1 34 ? -0.211 27.891 7.559 1 98.88 34 VAL B CA 1
ATOM 2416 C C . VAL B 1 34 ? -0.603 28.297 6.141 1 98.88 34 VAL B C 1
ATOM 2418 O O . VAL B 1 34 ? -1.357 29.266 5.949 1 98.88 34 VAL B O 1
ATOM 2421 N N . ALA B 1 35 ? -0.051 27.656 5.133 1 98.81 35 ALA B N 1
ATOM 2422 C CA . ALA B 1 35 ? -0.549 27.719 3.762 1 98.81 35 ALA B CA 1
ATOM 2423 C C . ALA B 1 35 ? -1.759 26.812 3.576 1 98.81 35 ALA B C 1
ATOM 2425 O O . ALA B 1 35 ? -1.641 25.594 3.66 1 98.81 35 ALA B O 1
ATOM 2426 N N . VAL B 1 36 ? -2.908 27.422 3.332 1 97.88 36 VAL B N 1
ATOM 2427 C CA . VAL B 1 36 ? -4.164 26.719 3.084 1 97.88 36 VAL B CA 1
ATOM 2428 C C . VAL B 1 36 ? -4.367 26.531 1.582 1 97.88 36 VAL B C 1
ATOM 2430 O O . VAL B 1 36 ? -4.309 27.5 0.819 1 97.88 36 VAL B O 1
ATOM 2433 N N . THR B 1 37 ? -4.598 25.25 1.196 1 96.38 37 THR B N 1
ATOM 2434 C CA . THR B 1 37 ? -4.691 25 -0.24 1 96.38 37 THR B CA 1
ATOM 2435 C C . THR B 1 37 ? -5.961 24.234 -0.578 1 96.38 37 THR B C 1
ATOM 2437 O O . THR B 1 37 ? -6.438 23.422 0.229 1 96.38 37 THR B O 1
ATOM 2440 N N . ALA B 1 38 ? -6.512 24.453 -1.679 1 92.81 38 ALA B N 1
ATOM 2441 C CA . ALA B 1 38 ? -7.586 23.734 -2.357 1 92.81 38 ALA B CA 1
ATOM 2442 C C . ALA B 1 38 ? -7.566 24.016 -3.859 1 92.81 38 ALA B C 1
ATOM 2444 O O . ALA B 1 38 ? -6.742 24.797 -4.344 1 92.81 38 ALA B O 1
ATOM 2445 N N . ARG B 1 39 ? -8.43 23.375 -4.578 1 87.25 39 ARG B N 1
ATOM 2446 C CA . ARG B 1 39 ? -8.438 23.469 -6.035 1 87.25 39 ARG B CA 1
ATOM 2447 C C . ARG B 1 39 ? -8.688 24.891 -6.492 1 87.25 39 ARG B C 1
ATOM 2449 O O . ARG B 1 39 ? -8.133 25.344 -7.504 1 87.25 39 ARG B O 1
ATOM 2456 N N . SER B 1 40 ? -9.523 25.516 -5.707 1 81.56 40 SER B N 1
ATOM 2457 C CA . SER B 1 40 ? -9.891 26.891 -6.035 1 81.56 40 SER B CA 1
ATOM 2458 C C . SER B 1 40 ? -10.305 27.672 -4.789 1 81.56 40 SER B C 1
ATOM 2460 O O . SER B 1 40 ? -10.531 27.078 -3.732 1 81.56 40 SER B O 1
ATOM 2462 N N . TYR B 1 41 ? -10.32 28.969 -5.043 1 85 41 TYR B N 1
ATOM 2463 C CA . TYR B 1 41 ? -10.781 29.812 -3.955 1 85 41 TYR B CA 1
ATOM 2464 C C . TYR B 1 41 ? -12.297 29.75 -3.811 1 85 41 TYR B C 1
ATOM 2466 O O . TYR B 1 41 ? -12.844 30.109 -2.768 1 85 41 TYR B O 1
ATOM 2474 N N . GLU B 1 42 ? -12.883 29.234 -4.914 1 81.25 42 GLU B N 1
ATOM 2475 C CA . GLU B 1 42 ? -14.328 29.016 -4.91 1 81.25 42 GLU B CA 1
ATOM 2476 C C . GLU B 1 42 ? -14.664 27.531 -4.762 1 81.25 42 GLU B C 1
ATOM 2478 O O . GLU B 1 42 ? -13.867 26.672 -5.121 1 81.25 42 GLU B O 1
ATOM 2483 N N . PRO B 1 43 ? -15.883 27.328 -4.129 1 73.44 43 PRO B N 1
ATOM 2484 C CA . PRO B 1 43 ? -16.266 25.906 -4.062 1 73.44 43 PRO B CA 1
ATOM 2485 C C . PRO B 1 43 ? -16.234 25.219 -5.426 1 73.44 43 PRO B C 1
ATOM 2487 O O . PRO B 1 43 ? -16.641 25.812 -6.43 1 73.44 43 PRO B O 1
ATOM 2490 N N . SER B 1 44 ? -15.484 24.172 -5.586 1 66.12 44 SER B N 1
ATOM 2491 C CA . SER B 1 44 ? -15.391 23.422 -6.836 1 66.12 44 SER B CA 1
ATOM 2492 C C . SER B 1 44 ? -16.109 22.094 -6.738 1 66.12 44 SER B C 1
ATOM 2494 O O . SER B 1 44 ? -16.125 21.469 -5.676 1 66.12 44 SER B O 1
ATOM 2496 N N . PRO B 1 45 ? -16.75 21.719 -7.895 1 64.75 45 PRO B N 1
ATOM 2497 C CA . PRO B 1 45 ? -17.453 20.438 -7.883 1 64.75 45 PRO B CA 1
ATOM 2498 C C . PRO B 1 45 ? -16.5 19.25 -7.715 1 64.75 45 PRO B C 1
ATOM 2500 O O . PRO B 1 45 ? -15.367 19.281 -8.219 1 64.75 45 PRO B O 1
ATOM 2503 N N . SER B 1 46 ? -16.859 18.375 -6.82 1 65.69 46 SER B N 1
ATOM 2504 C CA . SER B 1 46 ? -16.188 17.078 -6.695 1 65.69 46 SER B CA 1
ATOM 2505 C C . SER B 1 46 ? -16.891 16.016 -7.512 1 65.69 46 SER B C 1
ATOM 2507 O O . SER B 1 46 ? -18.125 15.883 -7.457 1 65.69 46 SER B O 1
ATOM 2509 N N . VAL B 1 47 ? -16.219 15.43 -8.469 1 63.91 47 VAL B N 1
ATOM 2510 C CA . VAL B 1 47 ? -16.859 14.398 -9.281 1 63.91 47 VAL B CA 1
ATOM 2511 C C . VAL B 1 47 ? -16.609 13.023 -8.664 1 63.91 47 VAL B C 1
ATOM 2513 O O . VAL B 1 47 ? -15.461 12.609 -8.484 1 63.91 47 VAL B O 1
ATOM 2516 N N . ARG B 1 48 ? -17.594 12.359 -8.125 1 65.69 48 ARG B N 1
ATOM 2517 C CA . ARG B 1 48 ? -17.594 10.992 -7.629 1 65.69 48 ARG B CA 1
ATOM 2518 C C . ARG B 1 48 ? -18.531 10.102 -8.445 1 65.69 48 ARG B C 1
ATOM 2520 O O . ARG B 1 48 ? -19.703 10.414 -8.594 1 65.69 48 ARG B O 1
ATOM 2527 N N . ALA B 1 49 ? -18.016 9 -8.883 1 63.44 49 ALA B N 1
ATOM 2528 C CA . ALA B 1 49 ? -18.797 8.047 -9.664 1 63.44 49 ALA B CA 1
ATOM 2529 C C . ALA B 1 49 ? -19.5 8.742 -10.836 1 63.44 49 ALA B C 1
ATOM 2531 O O . ALA B 1 49 ? -20.688 8.523 -11.078 1 63.44 49 ALA B O 1
ATOM 2532 N N . GLY B 1 50 ? -18.812 9.758 -11.391 1 61.41 50 GLY B N 1
ATOM 2533 C CA . GLY B 1 50 ? -19.328 10.445 -12.562 1 61.41 50 GLY B CA 1
ATOM 2534 C C . GLY B 1 50 ? -20.266 11.578 -12.219 1 61.41 50 GLY B C 1
ATOM 2535 O O . GLY B 1 50 ? -20.797 12.25 -13.109 1 61.41 50 GLY B O 1
ATOM 2536 N N . GLN B 1 51 ? -20.578 11.727 -10.992 1 67.06 51 GLN B N 1
ATOM 2537 C CA . GLN B 1 51 ? -21.5 12.789 -10.578 1 67.06 51 GLN B CA 1
ATOM 2538 C C . GLN B 1 51 ? -20.75 13.93 -9.906 1 67.06 51 GLN B C 1
ATOM 2540 O O . GLN B 1 51 ? -19.859 13.703 -9.07 1 67.06 51 GLN B O 1
ATOM 2545 N N . ALA B 1 52 ? -21.031 15.039 -10.414 1 67.88 52 ALA B N 1
ATOM 2546 C CA . ALA B 1 52 ? -20.406 16.234 -9.852 1 67.88 52 ALA B CA 1
ATOM 2547 C C . ALA B 1 52 ? -21.188 16.766 -8.656 1 67.88 52 ALA B C 1
ATOM 2549 O O . ALA B 1 52 ? -22.391 16.953 -8.734 1 67.88 52 ALA B O 1
ATOM 2550 N N . THR B 1 53 ? -20.562 16.938 -7.426 1 67.44 53 THR B N 1
ATOM 2551 C CA . THR B 1 53 ? -21.156 17.516 -6.23 1 67.44 53 THR B CA 1
ATOM 2552 C C . THR B 1 53 ? -20.281 18.625 -5.664 1 67.44 53 THR B C 1
ATOM 2554 O O . THR B 1 53 ? -19.047 18.5 -5.656 1 67.44 53 THR B O 1
ATOM 2557 N N . ALA B 1 54 ? -20.953 19.781 -5.395 1 67.31 54 ALA B N 1
ATOM 2558 C CA . ALA B 1 54 ? -20.203 20.875 -4.773 1 67.31 54 ALA B CA 1
ATOM 2559 C C . ALA B 1 54 ? -20.141 20.688 -3.258 1 67.31 54 ALA B C 1
ATOM 2561 O O . ALA B 1 54 ? -21.172 20.562 -2.6 1 67.31 54 ALA B O 1
ATOM 2562 N N . LEU B 1 55 ? -18.922 20.594 -2.725 1 69.31 55 LEU B N 1
ATOM 2563 C CA . LEU B 1 55 ? -18.75 20.5 -1.278 1 69.31 55 LEU B CA 1
ATOM 2564 C C . LEU B 1 55 ? -18.484 21.875 -0.677 1 69.31 55 LEU B C 1
ATOM 2566 O O . LEU B 1 55 ? -17.734 22.672 -1.248 1 69.31 55 LEU B O 1
ATOM 2570 N N . PRO B 1 56 ? -19.141 22.172 0.379 1 71.12 56 PRO B N 1
ATOM 2571 C CA . PRO B 1 56 ? -18.922 23.469 1 1 71.12 56 PRO B CA 1
ATOM 2572 C C . PRO B 1 56 ? -17.531 23.625 1.601 1 71.12 56 PRO B C 1
ATOM 2574 O O . PRO B 1 56 ? -16.891 22.625 1.928 1 71.12 56 PRO B O 1
ATOM 2577 N N . GLY B 1 57 ? -17.062 24.938 1.667 1 84.62 57 GLY B N 1
ATOM 2578 C CA . GLY B 1 57 ? -15.789 25.312 2.244 1 84.62 57 GLY B CA 1
ATOM 2579 C C . GLY B 1 57 ? -14.828 25.922 1.233 1 84.62 57 GLY B C 1
ATOM 2580 O O . GLY B 1 57 ? -14.742 25.438 0.098 1 84.62 57 GLY B O 1
ATOM 2581 N N . THR B 1 58 ? -14.227 26.953 1.676 1 90.88 58 THR B N 1
ATOM 2582 C CA . THR B 1 58 ? -13.297 27.672 0.803 1 90.88 58 THR B CA 1
ATOM 2583 C C . THR B 1 58 ? -11.977 27.938 1.524 1 90.88 58 THR B C 1
ATOM 2585 O O . THR B 1 58 ? -11.914 27.875 2.754 1 90.88 58 THR B O 1
ATOM 2588 N N . ILE B 1 59 ? -11.016 28.188 0.743 1 95.56 59 ILE B N 1
ATOM 2589 C CA . ILE B 1 59 ? -9.734 28.625 1.278 1 95.56 59 ILE B CA 1
ATOM 2590 C C . ILE B 1 59 ? -9.938 29.812 2.199 1 95.56 59 ILE B C 1
ATOM 2592 O O . ILE B 1 59 ? -9.414 29.859 3.314 1 95.56 59 ILE B O 1
ATOM 2596 N N . GLY B 1 60 ? -10.719 30.734 1.768 1 95.56 60 GLY B N 1
ATOM 2597 C CA . GLY B 1 60 ? -10.977 31.953 2.52 1 95.56 60 GLY B CA 1
ATOM 2598 C C . GLY B 1 60 ? -11.594 31.703 3.881 1 95.56 60 GLY B C 1
ATOM 2599 O O . GLY B 1 60 ? -11.203 32.312 4.875 1 95.56 60 GLY B O 1
ATOM 2600 N N . GLU B 1 61 ? -12.562 30.844 3.9 1 95.25 61 GLU B N 1
ATOM 2601 C CA . GLU B 1 61 ? -13.227 30.516 5.16 1 95.25 61 GLU B CA 1
ATOM 2602 C C . GLU B 1 61 ? -12.242 29.938 6.172 1 95.25 61 GLU B C 1
ATOM 2604 O O . GLU B 1 61 ? -12.289 30.281 7.355 1 95.25 61 GLU B O 1
ATOM 2609 N N . THR B 1 62 ? -11.375 29.062 5.727 1 97.38 62 THR B N 1
ATOM 2610 C CA . THR B 1 62 ? -10.375 28.484 6.617 1 97.38 62 THR B CA 1
ATOM 2611 C C . THR B 1 62 ? -9.43 29.562 7.141 1 97.38 62 THR B C 1
ATOM 2613 O O . THR B 1 62 ? -9.117 29.594 8.328 1 97.38 62 THR B O 1
ATOM 2616 N N . ILE B 1 63 ? -9.023 30.484 6.324 1 98.06 63 ILE B N 1
ATOM 2617 C CA . ILE B 1 63 ? -8.141 31.578 6.719 1 98.06 63 ILE B CA 1
ATOM 2618 C C . ILE B 1 63 ? -8.836 32.438 7.77 1 98.06 63 ILE B C 1
ATOM 2620 O O . ILE B 1 63 ? -8.234 32.812 8.781 1 98.06 63 ILE B O 1
ATOM 2624 N N . GLU B 1 64 ? -10.07 32.719 7.562 1 97.81 64 GLU B N 1
ATOM 2625 C CA . GLU B 1 64 ? -10.836 33.531 8.492 1 97.81 64 GLU B CA 1
ATOM 2626 C C . GLU B 1 64 ? -10.914 32.875 9.867 1 97.81 64 GLU B C 1
ATOM 2628 O O . GLU B 1 64 ? -10.781 33.562 10.891 1 97.81 64 GLU B O 1
ATOM 2633 N N . LEU B 1 65 ? -11.188 31.625 9.852 1 97.56 65 LEU B N 1
ATOM 2634 C CA . LEU B 1 65 ? -11.266 30.891 11.102 1 97.56 65 LEU B CA 1
ATOM 2635 C C . LEU B 1 65 ? -9.938 30.938 11.852 1 97.56 65 LEU B C 1
ATOM 2637 O O . LEU B 1 65 ? -9.914 31.141 13.07 1 97.56 65 LEU B O 1
ATOM 2641 N N . ILE B 1 66 ? -8.812 30.766 11.164 1 98.44 66 ILE B N 1
ATOM 2642 C CA . ILE B 1 66 ? -7.48 30.797 11.758 1 98.44 66 ILE B CA 1
ATOM 2643 C C . ILE B 1 66 ? -7.195 32.188 12.312 1 98.44 66 ILE B C 1
ATOM 2645 O O . ILE B 1 66 ? -6.758 32.312 13.461 1 98.44 66 ILE B O 1
ATOM 2649 N N . GLU B 1 67 ? -7.512 33.219 11.602 1 98.19 67 GLU B N 1
ATOM 2650 C CA . GLU B 1 67 ? -7.234 34.594 12.008 1 98.19 67 GLU B CA 1
ATOM 2651 C C . GLU B 1 67 ? -8.109 35.031 13.188 1 98.19 67 GLU B C 1
ATOM 2653 O O . GLU B 1 67 ? -7.668 35.75 14.07 1 98.19 67 GLU B O 1
ATOM 2658 N N . ALA B 1 68 ? -9.312 34.562 13.156 1 97.69 68 ALA B N 1
ATOM 2659 C CA . ALA B 1 68 ? -10.227 34.844 14.25 1 97.69 68 ALA B CA 1
ATOM 2660 C C . ALA B 1 68 ? -9.695 34.281 15.57 1 97.69 68 ALA B C 1
ATOM 2662 O O . ALA B 1 68 ? -9.953 34.844 16.641 1 97.69 68 ALA B O 1
ATOM 2663 N N . ALA B 1 69 ? -8.922 33.281 15.484 1 97.19 69 ALA B N 1
ATOM 2664 C CA . ALA B 1 69 ? -8.352 32.625 16.672 1 97.19 69 ALA B CA 1
ATOM 2665 C C . ALA B 1 69 ? -6.973 33.219 16.984 1 97.19 69 ALA B C 1
ATOM 2667 O O . ALA B 1 69 ? -6.305 32.75 17.922 1 97.19 69 ALA B O 1
ATOM 2668 N N . GLY B 1 70 ? -6.508 34.156 16.203 1 97 70 GLY B N 1
ATOM 2669 C CA . GLY B 1 70 ? -5.258 34.844 16.469 1 97 70 GLY B CA 1
ATOM 2670 C C . GLY B 1 70 ? -4.082 34.25 15.711 1 97 70 GLY B C 1
ATOM 2671 O O . GLY B 1 70 ? -2.932 34.625 15.953 1 97 70 GLY B O 1
ATOM 2672 N N . GLY B 1 71 ? -4.379 33.281 14.805 1 98 71 GLY B N 1
ATOM 2673 C CA . GLY B 1 71 ? -3.318 32.656 14.031 1 98 71 GLY B CA 1
ATOM 2674 C C . GLY B 1 71 ? -3.047 33.344 12.719 1 98 71 GLY B C 1
ATOM 2675 O O . GLY B 1 71 ? -3.604 34.406 12.453 1 98 71 GLY B O 1
ATOM 2676 N N . LYS B 1 72 ? -2.117 32.812 11.953 1 98.31 72 LYS B N 1
ATOM 2677 C CA . LYS B 1 72 ? -1.726 33.344 10.648 1 98.31 72 LYS B CA 1
ATOM 2678 C C . LYS B 1 72 ? -1.84 32.281 9.562 1 98.31 72 LYS B C 1
ATOM 2680 O O . LYS B 1 72 ? -1.467 31.109 9.773 1 98.31 72 LYS B O 1
ATOM 2685 N N . ALA B 1 73 ? -2.365 32.656 8.445 1 98.62 73 ALA B N 1
ATOM 2686 C CA . ALA B 1 73 ? -2.502 31.75 7.305 1 98.62 73 ALA B CA 1
ATOM 2687 C C . ALA B 1 73 ? -2.555 32.531 5.988 1 98.62 73 ALA B C 1
ATOM 2689 O O . ALA B 1 73 ? -2.793 33.75 5.984 1 98.62 73 ALA B O 1
ATOM 2690 N N . PHE B 1 74 ? -2.25 31.906 4.918 1 98.19 74 PHE B N 1
ATOM 2691 C CA . PHE B 1 74 ? -2.445 32.438 3.57 1 98.19 74 PHE B CA 1
ATOM 2692 C C . PHE B 1 74 ? -2.908 31.328 2.625 1 98.19 74 PHE B C 1
ATOM 2694 O O . PHE B 1 74 ? -2.77 30.141 2.93 1 98.19 74 PHE B O 1
ATOM 2701 N N . GLY B 1 75 ? -3.52 31.781 1.5 1 97.81 75 GLY B N 1
ATOM 2702 C CA . GLY B 1 75 ? -4.113 30.828 0.585 1 97.81 75 GLY B CA 1
ATOM 2703 C C . GLY B 1 75 ? -3.32 30.641 -0.695 1 97.81 75 GLY B C 1
ATOM 2704 O O . GLY B 1 75 ? -2.758 31.609 -1.22 1 97.81 75 GLY B O 1
ATOM 2705 N N . ILE B 1 76 ? -3.25 29.406 -1.155 1 97.5 76 ILE B N 1
ATOM 2706 C CA . ILE B 1 76 ? -2.736 29.062 -2.48 1 97.5 76 ILE B CA 1
ATOM 2707 C C . ILE B 1 76 ? -3.721 28.141 -3.197 1 97.5 76 ILE B C 1
ATOM 2709 O O . ILE B 1 76 ? -4.004 27.047 -2.725 1 97.5 76 ILE B O 1
ATOM 2713 N N . ALA B 1 77 ? -4.297 28.578 -4.273 1 95.56 77 ALA B N 1
ATOM 2714 C CA . ALA B 1 77 ? -5.117 27.703 -5.105 1 95.56 77 ALA B CA 1
ATOM 2715 C C . ALA B 1 77 ? -4.246 26.812 -5.996 1 95.56 77 ALA B C 1
ATOM 2717 O O . ALA B 1 77 ? -3.367 27.312 -6.703 1 95.56 77 ALA B O 1
ATOM 2718 N N . ALA B 1 78 ? -4.445 25.516 -5.887 1 94.94 78 ALA B N 1
ATOM 2719 C CA . ALA B 1 78 ? -3.697 24.578 -6.707 1 94.94 78 ALA B CA 1
ATOM 2720 C C . ALA B 1 78 ? -4.492 23.281 -6.934 1 94.94 78 ALA B C 1
ATOM 2722 O O . ALA B 1 78 ? -4.938 22.656 -5.973 1 94.94 78 ALA B O 1
ATOM 2723 N N . ASP B 1 79 ? -4.707 22.984 -8.172 1 94 79 ASP B N 1
ATOM 2724 C CA . ASP B 1 79 ? -5.242 21.672 -8.516 1 94 79 ASP B CA 1
ATOM 2725 C C . ASP B 1 79 ? -4.145 20.609 -8.5 1 94 79 ASP B C 1
ATOM 2727 O O . ASP B 1 79 ? -3.355 20.516 -9.445 1 94 79 ASP B O 1
ATOM 2731 N N . LEU B 1 80 ? -4.207 19.766 -7.477 1 94.75 80 LEU B N 1
ATOM 2732 C CA . LEU B 1 80 ? -3.121 18.812 -7.266 1 94.75 80 LEU B CA 1
ATOM 2733 C C . LEU B 1 80 ? -3.193 17.672 -8.273 1 94.75 80 LEU B C 1
ATOM 2735 O O . LEU B 1 80 ? -2.262 16.875 -8.375 1 94.75 80 LEU B O 1
ATOM 2739 N N . GLU B 1 81 ? -4.258 17.578 -9.039 1 92.25 81 GLU B N 1
ATOM 2740 C CA . GLU B 1 81 ? -4.32 16.625 -10.141 1 92.25 81 GLU B CA 1
ATOM 2741 C C . GLU B 1 81 ? -3.57 17.141 -11.367 1 92.25 81 GLU B C 1
ATOM 2743 O O . GLU B 1 81 ? -3.297 16.375 -12.297 1 92.25 81 GLU B O 1
ATOM 2748 N N . ASP B 1 82 ? -3.352 18.453 -11.344 1 95.12 82 ASP B N 1
ATOM 2749 C CA . ASP B 1 82 ? -2.52 19.047 -12.383 1 95.12 82 ASP B CA 1
ATOM 2750 C C . ASP B 1 82 ? -1.038 18.953 -12.023 1 95.12 82 ASP B C 1
ATOM 2752 O O . ASP B 1 82 ? -0.596 19.547 -11.039 1 95.12 82 ASP B O 1
ATOM 2756 N N . ALA B 1 83 ? -0.296 18.297 -12.875 1 96.25 83 ALA B N 1
ATOM 2757 C CA . ALA B 1 83 ? 1.099 17.984 -12.57 1 96.25 83 ALA B CA 1
ATOM 2758 C C . ALA B 1 83 ? 1.914 19.25 -12.367 1 96.25 83 ALA B C 1
ATOM 2760 O O . ALA B 1 83 ? 2.76 19.312 -11.477 1 96.25 83 ALA B O 1
ATOM 2761 N N . GLU B 1 84 ? 1.717 20.234 -13.125 1 96.62 84 GLU B N 1
ATOM 2762 C CA . GLU B 1 84 ? 2.48 21.484 -13.039 1 96.62 84 GLU B CA 1
ATOM 2763 C C . GLU B 1 84 ? 2.135 22.25 -11.766 1 96.62 84 GLU B C 1
ATOM 2765 O O . GLU B 1 84 ? 3.025 22.75 -11.07 1 96.62 84 GLU B O 1
ATOM 2770 N N . GLN B 1 85 ? 0.858 22.375 -11.461 1 97 85 GLN B N 1
ATOM 2771 C CA . GLN B 1 85 ? 0.433 23.062 -10.242 1 97 85 GLN B CA 1
ATOM 2772 C C . GLN B 1 85 ? 0.925 22.328 -9 1 97 85 GLN B C 1
ATOM 2774 O O . GLN B 1 85 ? 1.386 22.953 -8.047 1 97 85 GLN B O 1
ATOM 2779 N N . ARG B 1 86 ? 0.854 21.031 -9.062 1 96.75 86 ARG B N 1
ATOM 2780 C CA . ARG B 1 86 ? 1.328 20.219 -7.961 1 96.75 86 ARG B CA 1
ATOM 2781 C C . ARG B 1 86 ? 2.82 20.422 -7.719 1 96.75 86 ARG B C 1
ATOM 2783 O O . ARG B 1 86 ? 3.25 20.609 -6.582 1 96.75 86 ARG B O 1
ATOM 2790 N N . ALA B 1 87 ? 3.562 20.453 -8.797 1 95.06 87 ALA B N 1
ATOM 2791 C CA . ALA B 1 87 ? 5.016 20.562 -8.703 1 95.06 87 ALA B CA 1
ATOM 2792 C C . ALA B 1 87 ? 5.426 21.938 -8.195 1 95.06 87 ALA B C 1
ATOM 2794 O O . ALA B 1 87 ? 6.461 22.094 -7.543 1 95.06 87 ALA B O 1
ATOM 2795 N N . ALA B 1 88 ? 4.605 22.938 -8.367 1 96.94 88 ALA B N 1
ATOM 2796 C CA . ALA B 1 88 ? 4.961 24.312 -8.047 1 96.94 88 ALA B CA 1
ATOM 2797 C C . ALA B 1 88 ? 4.492 24.688 -6.645 1 96.94 88 ALA B C 1
ATOM 2799 O O . ALA B 1 88 ? 4.855 25.75 -6.125 1 96.94 88 ALA B O 1
ATOM 2800 N N . LEU B 1 89 ? 3.732 23.844 -6.02 1 98.25 89 LEU B N 1
ATOM 2801 C CA . LEU B 1 89 ? 3.043 24.219 -4.789 1 98.25 89 LEU B CA 1
ATOM 2802 C C . LEU B 1 89 ? 4.043 24.547 -3.686 1 98.25 89 LEU B C 1
ATOM 2804 O O . LEU B 1 89 ? 3.93 25.594 -3.037 1 98.25 89 LEU B O 1
ATOM 2808 N N . VAL B 1 90 ? 5.043 23.719 -3.469 1 98.62 90 VAL B N 1
ATOM 2809 C CA . VAL B 1 90 ? 6.035 23.938 -2.422 1 98.62 90 VAL B CA 1
ATOM 2810 C C . VAL B 1 90 ? 6.828 25.203 -2.713 1 98.62 90 VAL B C 1
ATOM 2812 O O . VAL B 1 90 ? 7.094 26 -1.807 1 98.62 90 VAL B O 1
ATOM 2815 N N . ASP B 1 91 ? 7.141 25.406 -3.977 1 98.06 91 ASP B N 1
ATOM 2816 C CA . ASP B 1 91 ? 7.867 26.609 -4.367 1 98.06 91 ASP B CA 1
ATOM 2817 C C . ASP B 1 91 ? 7.059 27.859 -4.043 1 98.06 91 ASP B C 1
ATOM 2819 O O . ASP B 1 91 ? 7.621 28.875 -3.629 1 98.06 91 ASP B O 1
ATOM 2823 N N . GLN B 1 92 ? 5.793 27.812 -4.262 1 98.25 92 GLN B N 1
ATOM 2824 C CA . GLN B 1 92 ? 4.93 28.953 -3.963 1 98.25 92 GLN B CA 1
ATOM 2825 C C . GLN B 1 92 ? 4.934 29.266 -2.471 1 98.25 92 GLN B C 1
ATOM 2827 O O . GLN B 1 92 ? 4.895 30.438 -2.076 1 98.25 92 GLN B O 1
ATOM 2832 N N . VAL B 1 93 ? 4.941 28.234 -1.644 1 98.56 93 VAL B N 1
ATOM 2833 C CA . VAL B 1 93 ? 5.031 28.438 -0.2 1 98.56 93 VAL B CA 1
ATOM 2834 C C . VAL B 1 93 ? 6.359 29.109 0.151 1 98.56 93 VAL B C 1
ATOM 2836 O O . VAL B 1 93 ? 6.391 30.062 0.917 1 98.56 93 VAL B O 1
ATOM 2839 N N . ILE B 1 94 ? 7.457 28.625 -0.449 1 98.25 94 ILE B N 1
ATOM 2840 C CA . ILE B 1 94 ? 8.805 29.141 -0.201 1 98.25 94 ILE B CA 1
ATOM 2841 C C . ILE B 1 94 ? 8.883 30.609 -0.623 1 98.25 94 ILE B C 1
ATOM 2843 O O . ILE B 1 94 ? 9.469 31.438 0.08 1 98.25 94 ILE B O 1
ATOM 2847 N N . GLU B 1 95 ? 8.32 30.891 -1.709 1 97.75 95 GLU B N 1
ATOM 2848 C CA . GLU B 1 95 ? 8.344 32.25 -2.223 1 97.75 95 GLU B CA 1
ATOM 2849 C C . GLU B 1 95 ? 7.668 33.219 -1.255 1 97.75 95 GLU B C 1
ATOM 2851 O O . GLU B 1 95 ? 8.094 34.375 -1.118 1 97.75 95 GLU B O 1
ATOM 2856 N N . ARG B 1 96 ? 6.695 32.781 -0.587 1 96.62 96 ARG B N 1
ATOM 2857 C CA . ARG B 1 96 ? 5.902 33.625 0.288 1 96.62 96 ARG B CA 1
ATOM 2858 C C . ARG B 1 96 ? 6.543 33.75 1.667 1 96.62 96 ARG B C 1
ATOM 2860 O O . ARG B 1 96 ? 6.477 34.812 2.299 1 96.62 96 ARG B O 1
ATOM 2867 N N . THR B 1 97 ? 7.09 32.688 2.145 1 97.44 97 THR B N 1
ATOM 2868 C CA . THR B 1 97 ? 7.477 32.656 3.551 1 97.44 97 THR B CA 1
ATOM 2869 C C . THR B 1 97 ? 8.977 32.438 3.699 1 97.44 97 THR B C 1
ATOM 2871 O O . THR B 1 97 ? 9.539 32.656 4.777 1 97.44 97 THR B O 1
ATOM 2874 N N . GLY B 1 98 ? 9.688 31.953 2.67 1 97.75 98 GLY B N 1
ATOM 2875 C CA . GLY B 1 98 ? 11.117 31.688 2.701 1 97.75 98 GLY B CA 1
ATOM 2876 C C . GLY B 1 98 ? 11.461 30.328 3.295 1 97.75 98 GLY B C 1
ATOM 2877 O O . GLY B 1 98 ? 12.633 29.969 3.367 1 97.75 98 GLY B O 1
ATOM 2878 N N . ARG B 1 99 ? 10.445 29.625 3.762 1 98.12 99 ARG B N 1
ATOM 2879 C CA . ARG B 1 99 ? 10.742 28.359 4.418 1 98.12 99 ARG B CA 1
ATOM 2880 C C . ARG B 1 99 ? 9.531 27.422 4.371 1 98.12 99 ARG B C 1
ATOM 2882 O O . ARG B 1 99 ? 8.414 27.859 4.094 1 98.12 99 ARG B O 1
ATOM 2889 N N . ILE B 1 100 ? 9.734 26.156 4.594 1 98.81 100 ILE B N 1
ATOM 2890 C CA . ILE B 1 100 ? 8.719 25.125 4.824 1 98.81 100 ILE B CA 1
ATOM 2891 C C . ILE B 1 100 ? 9.219 24.141 5.871 1 98.81 100 ILE B C 1
ATOM 2893 O O . ILE B 1 100 ? 10.195 23.422 5.645 1 98.81 100 ILE B O 1
ATOM 2897 N N . ASP B 1 101 ? 8.531 24.109 6.98 1 98.88 101 ASP B N 1
ATOM 2898 C CA . ASP B 1 101 ? 8.938 23.266 8.102 1 98.88 101 ASP B CA 1
ATOM 2899 C C . ASP B 1 101 ? 8.062 22.016 8.188 1 98.88 101 ASP B C 1
ATOM 2901 O O . ASP B 1 101 ? 8.531 20.953 8.586 1 98.88 101 ASP B O 1
ATOM 2905 N N . ILE B 1 102 ? 6.793 22.172 7.855 1 98.94 102 ILE B N 1
ATOM 2906 C CA . ILE B 1 102 ? 5.801 21.109 8.023 1 98.94 102 ILE B CA 1
ATOM 2907 C C . ILE B 1 102 ? 5.016 20.922 6.73 1 98.94 102 ILE B C 1
ATOM 2909 O O . ILE B 1 102 ? 4.535 21.906 6.145 1 98.94 102 ILE B O 1
ATOM 2913 N N . LEU B 1 103 ? 4.98 19.734 6.215 1 98.94 103 LEU B N 1
ATOM 2914 C CA . LEU B 1 103 ? 4.117 19.344 5.109 1 98.94 103 LEU B CA 1
ATOM 2915 C C . LEU B 1 103 ? 3.076 18.328 5.566 1 98.94 103 LEU B C 1
ATOM 2917 O O . LEU B 1 103 ? 3.43 17.234 6.035 1 98.94 103 LEU B O 1
ATOM 2921 N N . VAL B 1 104 ? 1.805 18.688 5.52 1 98.94 104 VAL B N 1
ATOM 2922 C CA . VAL B 1 104 ? 0.72 17.75 5.789 1 98.94 104 VAL B CA 1
ATOM 2923 C C . VAL B 1 104 ? 0.027 17.359 4.484 1 98.94 104 VAL B C 1
ATOM 2925 O O . VAL B 1 104 ? -0.708 18.172 3.906 1 98.94 104 VAL B O 1
ATOM 2928 N N . ASN B 1 105 ? 0.33 16.172 4.043 1 98.75 105 ASN B N 1
ATOM 2929 C CA . ASN B 1 105 ? -0.38 15.609 2.9 1 98.75 105 ASN B CA 1
ATOM 2930 C C . ASN B 1 105 ? -1.765 15.109 3.293 1 98.75 105 ASN B C 1
ATOM 2932 O O . ASN B 1 105 ? -1.909 13.977 3.762 1 98.75 105 ASN B O 1
ATOM 2936 N N . ASN B 1 106 ? -2.744 15.914 3.027 1 97.56 106 ASN B N 1
ATOM 2937 C CA . ASN B 1 106 ? -4.109 15.656 3.479 1 97.56 106 ASN B CA 1
ATOM 2938 C C . ASN B 1 106 ? -5.078 15.57 2.305 1 97.56 106 ASN B C 1
ATOM 2940 O O . ASN B 1 106 ? -6.094 14.875 2.383 1 97.56 106 ASN B O 1
ATOM 2944 N N . ALA B 1 107 ? -4.711 16.25 1.194 1 92.31 107 ALA B N 1
ATOM 2945 C CA . ALA B 1 107 ? -5.633 16.328 0.063 1 92.31 107 ALA B CA 1
ATOM 2946 C C . ALA B 1 107 ? -6.031 14.938 -0.426 1 92.31 107 ALA B C 1
ATOM 2948 O O . ALA B 1 107 ? -5.191 14.031 -0.498 1 92.31 107 ALA B O 1
ATOM 2949 N N . GLY B 1 108 ? -7.266 14.781 -0.688 1 84.69 108 GLY B N 1
ATOM 2950 C CA . GLY B 1 108 ? -7.758 13.523 -1.232 1 84.69 108 GLY B CA 1
ATOM 2951 C C . GLY B 1 108 ? -9.211 13.594 -1.666 1 84.69 108 GLY B C 1
ATOM 2952 O O . GLY B 1 108 ? -9.883 14.602 -1.443 1 84.69 108 GLY B O 1
ATOM 2953 N N . PHE B 1 109 ? -9.555 12.617 -2.438 1 80.19 109 PHE B N 1
ATOM 2954 C CA . PHE B 1 109 ? -10.898 12.453 -2.982 1 80.19 109 PHE B CA 1
ATOM 2955 C C . PHE B 1 109 ? -11.242 10.969 -3.131 1 80.19 109 PHE B C 1
ATOM 2957 O O . PHE B 1 109 ? -10.656 10.273 -3.955 1 80.19 109 PHE B O 1
ATOM 2964 N N . ALA B 1 110 ? -12.203 10.648 -2.246 1 74.69 110 ALA B N 1
ATOM 2965 C CA . ALA B 1 110 ? -12.555 9.234 -2.342 1 74.69 110 ALA B CA 1
ATOM 2966 C C . ALA B 1 110 ? -13.539 8.992 -3.482 1 74.69 110 ALA B C 1
ATOM 2968 O O . ALA B 1 110 ? -14.562 9.672 -3.582 1 74.69 110 ALA B O 1
ATOM 2969 N N . ASP B 1 111 ? -13.203 8.195 -4.391 1 81.88 111 ASP B N 1
ATOM 2970 C CA . ASP B 1 111 ? -14 7.629 -5.469 1 81.88 111 ASP B CA 1
ATOM 2971 C C . ASP B 1 111 ? -13.961 6.102 -5.441 1 81.88 111 ASP B C 1
ATOM 2973 O O . ASP B 1 111 ? -12.898 5.504 -5.633 1 81.88 111 ASP B O 1
ATOM 2977 N N . TYR B 1 112 ? -15.172 5.512 -5.164 1 88.06 112 TYR B N 1
ATOM 2978 C CA . TYR B 1 112 ? -15.195 4.082 -4.883 1 88.06 112 TYR B CA 1
ATOM 2979 C C . TYR B 1 112 ? -15.906 3.318 -5.996 1 88.06 112 TYR B C 1
ATOM 2981 O O . TYR B 1 112 ? -16.781 3.863 -6.668 1 88.06 112 TYR B O 1
ATOM 2989 N N . SER B 1 113 ? -15.477 2.17 -6.23 1 93.19 113 SER B N 1
ATOM 2990 C CA . SER B 1 113 ? -16.062 1.183 -7.129 1 93.19 113 SER B CA 1
ATOM 2991 C C . SER B 1 113 ? -15.547 -0.219 -6.828 1 93.19 113 SER B C 1
ATOM 2993 O O . SER B 1 113 ? -14.359 -0.403 -6.559 1 93.19 113 SER B O 1
ATOM 2995 N N . ILE B 1 114 ? -16.516 -1.138 -6.828 1 94.88 114 ILE B N 1
ATOM 2996 C CA . ILE B 1 114 ? -16.047 -2.506 -6.66 1 94.88 114 ILE B CA 1
ATOM 2997 C C . ILE B 1 114 ? -15.055 -2.85 -7.77 1 94.88 114 ILE B C 1
ATOM 2999 O O . ILE B 1 114 ? -15.125 -2.283 -8.867 1 94.88 114 ILE B O 1
ATOM 3003 N N . ILE B 1 115 ? -14.141 -3.812 -7.547 1 95.81 115 ILE B N 1
ATOM 3004 C CA . ILE B 1 115 ? -13 -4.09 -8.406 1 95.81 115 ILE B CA 1
ATOM 3005 C C . ILE B 1 115 ? -13.484 -4.512 -9.797 1 95.81 115 ILE B C 1
ATOM 3007 O O . ILE B 1 115 ? -13.023 -3.984 -10.812 1 95.81 115 ILE B O 1
ATOM 3011 N N . GLU B 1 116 ? -14.445 -5.344 -9.828 1 95.38 116 GLU B N 1
ATOM 3012 C CA . GLU B 1 116 ? -14.922 -5.898 -11.094 1 95.38 116 GLU B CA 1
ATOM 3013 C C . GLU B 1 116 ? -15.469 -4.805 -12 1 95.38 116 GLU B C 1
ATOM 3015 O O . GLU B 1 116 ? -15.383 -4.902 -13.227 1 95.38 116 GLU B O 1
ATOM 3020 N N . ASP B 1 117 ? -15.984 -3.719 -11.43 1 95.56 117 ASP B N 1
ATOM 3021 C CA . ASP B 1 117 ? -16.672 -2.684 -12.195 1 95.56 117 ASP B CA 1
ATOM 3022 C C . ASP B 1 117 ? -15.859 -1.392 -12.227 1 95.56 117 ASP B C 1
ATOM 3024 O O . ASP B 1 117 ? -16.281 -0.396 -12.812 1 95.56 117 ASP B O 1
ATOM 3028 N N . MET B 1 118 ? -14.742 -1.412 -11.641 1 96.5 118 MET B N 1
ATOM 3029 C CA . MET B 1 118 ? -14.016 -0.158 -11.469 1 96.5 118 MET B CA 1
ATOM 3030 C C . MET B 1 118 ? -13.383 0.289 -12.781 1 96.5 118 MET B C 1
ATOM 3032 O O . MET B 1 118 ? -12.555 -0.423 -13.352 1 96.5 118 MET B O 1
ATOM 3036 N N . PRO B 1 119 ? -13.734 1.521 -13.266 1 96.06 119 PRO B N 1
ATOM 3037 C CA . PRO B 1 119 ? -13.039 2.057 -14.438 1 96.06 119 PRO B CA 1
ATOM 3038 C C . PRO B 1 119 ? -11.594 2.439 -14.141 1 96.06 119 PRO B C 1
ATOM 3040 O O . PRO B 1 119 ? -11.266 2.807 -13.008 1 96.06 119 PRO B O 1
ATOM 3043 N N . MET B 1 120 ? -10.758 2.424 -15.18 1 95.94 120 MET B N 1
ATOM 3044 C CA . MET B 1 120 ? -9.344 2.748 -15.023 1 95.94 120 MET B CA 1
ATOM 3045 C C . MET B 1 120 ? -9.164 4.188 -14.547 1 95.94 120 MET B C 1
ATOM 3047 O O . MET B 1 120 ? -8.227 4.488 -13.812 1 95.94 120 MET B O 1
ATOM 3051 N N . ASP B 1 121 ? -10.07 5.039 -14.906 1 94.88 121 ASP B N 1
ATOM 3052 C CA . ASP B 1 121 ? -9.977 6.426 -14.461 1 94.88 121 ASP B CA 1
ATOM 3053 C C . ASP B 1 121 ? -10.07 6.527 -12.945 1 94.88 121 ASP B C 1
ATOM 3055 O O . ASP B 1 121 ? -9.359 7.32 -12.32 1 94.88 121 ASP B O 1
ATOM 3059 N N . THR B 1 122 ? -10.984 5.758 -12.32 1 95 122 THR B N 1
ATOM 3060 C CA . THR B 1 122 ? -11.109 5.719 -10.867 1 95 122 THR B CA 1
ATOM 3061 C C . THR B 1 122 ? -9.828 5.188 -10.234 1 95 122 THR B C 1
ATOM 3063 O O . THR B 1 122 ? -9.336 5.762 -9.266 1 95 122 THR B O 1
ATOM 3066 N N . PHE B 1 123 ? -9.281 4.148 -10.836 1 97 123 PHE B N 1
ATOM 3067 C CA . PHE B 1 123 ? -8.016 3.582 -10.367 1 97 123 PHE B CA 1
ATOM 3068 C C . PHE B 1 123 ? -6.91 4.625 -10.414 1 97 123 PHE B C 1
ATOM 3070 O O . PHE B 1 123 ? -6.254 4.883 -9.398 1 97 123 PHE B O 1
ATOM 3077 N N . ASP B 1 124 ? -6.77 5.273 -11.523 1 96.19 124 ASP B N 1
ATOM 3078 C CA . ASP B 1 124 ? -5.684 6.227 -11.75 1 96.19 124 ASP B CA 1
ATOM 3079 C C . ASP B 1 124 ? -5.812 7.434 -10.82 1 96.19 124 ASP B C 1
ATOM 3081 O O . ASP B 1 124 ? -4.82 7.887 -10.242 1 96.19 124 ASP B O 1
ATOM 3085 N N . ARG B 1 125 ? -6.973 7.91 -10.68 1 94.31 125 ARG B N 1
ATOM 3086 C CA . ARG B 1 125 ? -7.199 9.078 -9.828 1 94.31 125 ARG B CA 1
ATOM 3087 C C . ARG B 1 125 ? -6.902 8.75 -8.367 1 94.31 125 ARG B C 1
ATOM 3089 O O . ARG B 1 125 ? -6.379 9.594 -7.637 1 94.31 125 ARG B O 1
ATOM 3096 N N . THR B 1 126 ? -7.293 7.57 -7.969 1 96.31 126 THR B N 1
ATOM 3097 C CA . THR B 1 126 ? -7.031 7.16 -6.594 1 96.31 126 THR B CA 1
ATOM 3098 C C . THR B 1 126 ? -5.531 7.07 -6.328 1 96.31 126 THR B C 1
ATOM 3100 O O . THR B 1 126 ? -5.047 7.578 -5.316 1 96.31 126 THR B O 1
ATOM 3103 N N . VAL B 1 127 ? -4.773 6.5 -7.266 1 97.56 127 VAL B N 1
ATOM 3104 C CA . VAL B 1 127 ? -3.32 6.422 -7.141 1 97.56 127 VAL B CA 1
ATOM 3105 C C . VAL B 1 127 ? -2.729 7.828 -7.109 1 97.56 127 VAL B C 1
ATOM 3107 O O . VAL B 1 127 ? -1.839 8.117 -6.305 1 97.56 127 VAL B O 1
ATOM 3110 N N . GLU B 1 128 ? -3.232 8.672 -7.93 1 96.25 128 GLU B N 1
ATOM 3111 C CA . GLU B 1 128 ? -2.75 10.047 -8.039 1 96.25 128 GLU B CA 1
ATOM 3112 C C . GLU B 1 128 ? -2.91 10.789 -6.711 1 96.25 128 GLU B C 1
ATOM 3114 O O . GLU B 1 128 ? -1.969 11.422 -6.234 1 96.25 128 GLU B O 1
ATOM 3119 N N . HIS B 1 129 ? -3.992 10.672 -6.109 1 94.75 129 HIS B N 1
ATOM 3120 C CA . HIS B 1 129 ? -4.324 11.445 -4.918 1 94.75 129 HIS B CA 1
ATOM 3121 C C . HIS B 1 129 ? -3.59 10.914 -3.693 1 94.75 129 HIS B C 1
ATOM 3123 O O . HIS B 1 129 ? -3.117 11.695 -2.863 1 94.75 129 HIS B O 1
ATOM 3129 N N . TYR B 1 130 ? -3.479 9.641 -3.654 1 97.12 130 TYR B N 1
ATOM 3130 C CA . TYR B 1 130 ? -3.17 9.133 -2.322 1 97.12 130 TYR B CA 1
ATOM 3131 C C . TYR B 1 130 ? -1.74 8.617 -2.256 1 97.12 130 TYR B C 1
ATOM 3133 O O . TYR B 1 130 ? -1.247 8.273 -1.178 1 97.12 130 TYR B O 1
ATOM 3141 N N . LEU B 1 131 ? -1.079 8.555 -3.406 1 98.19 131 LEU B N 1
ATOM 3142 C CA . LEU B 1 131 ? 0.324 8.156 -3.33 1 98.19 131 LEU B CA 1
ATOM 3143 C C . LEU B 1 131 ? 1.195 9.086 -4.168 1 98.19 131 LEU B C 1
ATOM 3145 O O . LEU B 1 131 ? 2.184 9.633 -3.674 1 98.19 131 LEU B O 1
ATOM 3149 N N . ARG B 1 132 ? 0.796 9.328 -5.43 1 98.19 132 ARG B N 1
ATOM 3150 C CA . ARG B 1 132 ? 1.608 10.148 -6.324 1 98.19 132 ARG B CA 1
ATOM 3151 C C . ARG B 1 132 ? 1.786 11.555 -5.77 1 98.19 132 ARG B C 1
ATOM 3153 O O . ARG B 1 132 ? 2.902 12.086 -5.742 1 98.19 132 ARG B O 1
ATOM 3160 N N . THR B 1 133 ? 0.719 12.188 -5.383 1 98.25 133 THR B N 1
ATOM 3161 C CA . THR B 1 133 ? 0.77 13.57 -4.91 1 98.25 133 THR B CA 1
ATOM 3162 C C . THR B 1 133 ? 1.618 13.672 -3.645 1 98.25 133 THR B C 1
ATOM 3164 O O . THR B 1 133 ? 2.553 14.477 -3.582 1 98.25 133 THR B O 1
ATOM 3167 N N . PRO B 1 134 ? 1.387 12.828 -2.578 1 98.62 134 PRO B N 1
ATOM 3168 C CA . PRO B 1 134 ? 2.283 12.867 -1.421 1 98.62 134 PRO B CA 1
ATOM 3169 C C . PRO B 1 134 ? 3.744 12.633 -1.799 1 98.62 134 PRO B C 1
ATOM 3171 O O . PRO B 1 134 ? 4.641 13.25 -1.22 1 98.62 134 PRO B O 1
ATOM 3174 N N . PHE B 1 135 ? 3.996 11.781 -2.744 1 98.69 135 PHE B N 1
ATOM 3175 C CA . PHE B 1 135 ? 5.344 11.5 -3.219 1 98.69 135 PHE B CA 1
ATOM 3176 C C . PHE B 1 135 ? 5.988 12.75 -3.807 1 98.69 135 PHE B C 1
ATOM 3178 O O . PHE B 1 135 ? 7.082 13.148 -3.395 1 98.69 135 PHE B O 1
ATOM 3185 N N . VAL B 1 136 ? 5.305 13.406 -4.707 1 98.62 136 VAL B N 1
ATOM 3186 C CA . VAL B 1 136 ? 5.832 14.555 -5.426 1 98.62 136 VAL B CA 1
ATOM 3187 C C . VAL B 1 136 ? 6.062 15.711 -4.453 1 98.62 136 VAL B C 1
ATOM 3189 O O . VAL B 1 136 ? 7.102 16.375 -4.5 1 98.62 136 VAL B O 1
ATOM 3192 N N . LEU B 1 137 ? 5.141 15.938 -3.562 1 98.75 137 LEU B N 1
ATOM 3193 C CA . LEU B 1 137 ? 5.258 17.047 -2.627 1 98.75 137 LEU B CA 1
ATOM 3194 C C . LEU B 1 137 ? 6.355 16.781 -1.601 1 98.75 137 LEU B C 1
ATOM 3196 O O . LEU B 1 137 ? 7.051 17.703 -1.176 1 98.75 137 LEU B O 1
ATOM 3200 N N . THR B 1 138 ? 6.465 15.508 -1.17 1 98.75 138 THR B N 1
ATOM 3201 C CA . THR B 1 138 ? 7.57 15.133 -0.295 1 98.75 138 THR B CA 1
ATOM 3202 C C . THR B 1 138 ? 8.914 15.398 -0.97 1 98.75 138 THR B C 1
ATOM 3204 O O . THR B 1 138 ? 9.797 16.031 -0.379 1 98.75 138 THR B O 1
ATOM 3207 N N . GLN B 1 139 ? 9.023 14.977 -2.211 1 98.12 139 GLN B N 1
ATOM 3208 C CA . GLN B 1 139 ? 10.258 15.195 -2.963 1 98.12 139 GLN B CA 1
ATOM 3209 C C . GLN B 1 139 ? 10.586 16.688 -3.064 1 98.12 139 GLN B C 1
ATOM 3211 O O . GLN B 1 139 ? 11.75 17.078 -2.965 1 98.12 139 GLN B O 1
ATOM 3216 N N . ALA B 1 140 ? 9.586 17.484 -3.262 1 98.25 140 ALA B N 1
ATOM 3217 C CA . ALA B 1 140 ? 9.766 18.922 -3.436 1 98.25 140 ALA B CA 1
ATOM 3218 C C . ALA B 1 140 ? 10.164 19.578 -2.123 1 98.25 140 ALA B C 1
ATOM 3220 O O . ALA B 1 140 ? 10.938 20.547 -2.117 1 98.25 140 ALA B O 1
ATOM 3221 N N . ALA B 1 141 ? 9.68 19.094 -0.977 1 98.75 141 ALA B N 1
ATOM 3222 C CA . ALA B 1 141 ? 9.875 19.734 0.318 1 98.75 141 ALA B CA 1
ATOM 3223 C C . ALA B 1 141 ? 11.219 19.359 0.923 1 98.75 141 ALA B C 1
ATOM 3225 O O . ALA B 1 141 ? 11.836 20.156 1.633 1 98.75 141 ALA B O 1
ATOM 3226 N N . VAL B 1 142 ? 11.711 18.156 0.669 1 98.56 142 VAL B N 1
ATOM 3227 C CA . VAL B 1 142 ? 12.828 17.531 1.374 1 98.56 142 VAL B CA 1
ATOM 3228 C C . VAL B 1 142 ? 14.086 18.391 1.215 1 98.56 142 VAL B C 1
ATOM 3230 O O . VAL B 1 142 ? 14.773 18.672 2.195 1 98.56 142 VAL B O 1
ATOM 3233 N N . PRO B 1 143 ? 14.391 18.891 -0.038 1 98.06 143 PRO B N 1
ATOM 3234 C CA . PRO B 1 143 ? 15.617 19.672 -0.156 1 98.06 143 PRO B CA 1
ATOM 3235 C C . PRO B 1 143 ? 15.594 20.938 0.714 1 98.06 143 PRO B C 1
ATOM 3237 O O . PRO B 1 143 ? 16.625 21.312 1.28 1 98.06 143 PRO B O 1
ATOM 3240 N N . HIS B 1 144 ? 14.477 21.594 0.887 1 98.44 144 HIS B N 1
ATOM 3241 C CA . HIS B 1 144 ? 14.352 22.797 1.708 1 98.44 144 HIS B CA 1
ATOM 3242 C C . HIS B 1 144 ? 14.477 22.469 3.191 1 98.44 144 HIS B C 1
ATOM 3244 O O . HIS B 1 144 ? 15.164 23.172 3.936 1 98.44 144 HIS B O 1
ATOM 3250 N N . MET B 1 145 ? 13.844 21.375 3.592 1 98.69 145 MET B N 1
ATOM 3251 C CA . MET B 1 145 ? 13.914 20.922 4.98 1 98.69 145 MET B CA 1
ATOM 3252 C C . MET B 1 145 ? 15.328 20.5 5.352 1 98.69 145 MET B C 1
ATOM 3254 O O . MET B 1 145 ? 15.805 20.797 6.453 1 98.69 145 MET B O 1
ATOM 3258 N N . ARG B 1 146 ? 15.945 19.828 4.398 1 98 146 ARG B N 1
ATOM 3259 C CA . ARG B 1 146 ? 17.328 19.438 4.609 1 98 146 ARG B CA 1
ATOM 3260 C C . ARG B 1 146 ? 18.219 20.656 4.84 1 98 146 ARG B C 1
ATOM 3262 O O . ARG B 1 146 ? 19.047 20.656 5.754 1 98 146 ARG B O 1
ATOM 3269 N N . ASN B 1 147 ? 18.047 21.672 4.043 1 97.75 147 ASN B N 1
ATOM 3270 C CA . ASN B 1 147 ? 18.812 22.891 4.172 1 97.75 147 ASN B CA 1
ATOM 3271 C C . ASN B 1 147 ? 18.531 23.594 5.5 1 97.75 147 ASN B C 1
ATOM 3273 O O . ASN B 1 147 ? 19.438 24.203 6.078 1 97.75 147 ASN B O 1
ATOM 3277 N N . GLN B 1 148 ? 17.344 23.453 6.008 1 97.69 148 GLN B N 1
ATOM 3278 C CA . GLN B 1 148 ? 16.906 24.078 7.254 1 97.69 148 GLN B CA 1
ATOM 3279 C C . GLN B 1 148 ? 17.375 23.266 8.461 1 97.69 148 GLN B C 1
ATOM 3281 O O . GLN B 1 148 ? 17.297 23.75 9.602 1 97.69 148 GLN B O 1
ATOM 3286 N N . GLY B 1 149 ? 17.75 21.984 8.281 1 98.12 149 GLY B N 1
ATOM 3287 C CA . GLY B 1 149 ? 18.312 21.141 9.32 1 98.12 149 GLY B CA 1
ATOM 3288 C C . GLY B 1 149 ? 17.266 20.328 10.055 1 98.12 149 GLY B C 1
ATOM 3289 O O . GLY B 1 149 ? 17.594 19.562 10.969 1 98.12 149 GLY B O 1
ATOM 3290 N N . ALA B 1 150 ? 16 20.531 9.664 1 98.38 150 ALA B N 1
ATOM 3291 C CA . ALA B 1 150 ? 14.891 19.766 10.25 1 98.38 150 ALA B CA 1
ATOM 3292 C C . ALA B 1 150 ? 13.633 19.891 9.391 1 98.38 150 ALA B C 1
ATOM 3294 O O . ALA B 1 150 ? 13.531 20.797 8.555 1 98.38 150 ALA B O 1
ATOM 3295 N N . GLY B 1 151 ? 12.727 19.047 9.586 1 98.75 151 GLY B N 1
ATOM 3296 C CA . GLY B 1 151 ? 11.43 19.094 8.93 1 98.75 151 GLY B CA 1
ATOM 3297 C C . GLY B 1 151 ? 10.484 18 9.391 1 98.75 151 GLY B C 1
ATOM 3298 O O . GLY B 1 151 ? 10.906 17.047 10.047 1 98.75 151 GLY B O 1
ATOM 3299 N N . TRP B 1 152 ? 9.219 18.188 9.172 1 98.94 152 TRP B N 1
ATOM 3300 C CA . TRP B 1 152 ? 8.172 17.25 9.555 1 98.94 152 TRP B CA 1
ATOM 3301 C C . TRP B 1 152 ? 7.172 17.047 8.422 1 98.94 152 TRP B C 1
ATOM 3303 O O . TRP B 1 152 ? 6.605 18.016 7.91 1 98.94 152 TRP B O 1
ATOM 3313 N N . ILE B 1 153 ? 7.008 15.836 8.016 1 98.94 153 ILE B N 1
ATOM 3314 C CA . ILE B 1 153 ? 6.012 15.461 7.016 1 98.94 153 ILE B CA 1
ATOM 3315 C C . ILE B 1 153 ? 4.977 14.531 7.648 1 98.94 153 ILE B C 1
ATOM 3317 O O . ILE B 1 153 ? 5.332 13.531 8.273 1 98.94 153 ILE B O 1
ATOM 3321 N N . VAL B 1 154 ? 3.717 14.906 7.543 1 98.94 154 VAL B N 1
ATOM 3322 C CA . VAL B 1 154 ? 2.635 14.07 8.047 1 98.94 154 VAL B CA 1
ATOM 3323 C C . VAL B 1 154 ? 1.69 13.703 6.906 1 98.94 154 VAL B C 1
ATOM 3325 O O . VAL B 1 154 ? 1.146 14.578 6.234 1 98.94 154 VAL B O 1
ATOM 3328 N N . ASN B 1 155 ? 1.571 12.422 6.648 1 98.88 155 ASN B N 1
ATOM 3329 C CA . ASN B 1 155 ? 0.59 11.891 5.703 1 98.88 155 ASN B CA 1
ATOM 3330 C C . ASN B 1 155 ? -0.71 11.508 6.406 1 98.88 155 ASN B C 1
ATOM 3332 O O . ASN B 1 155 ? -0.689 10.828 7.434 1 98.88 155 ASN B O 1
ATOM 3336 N N . ILE B 1 156 ? -1.823 11.945 5.867 1 98.38 156 ILE B N 1
ATOM 3337 C CA . ILE B 1 156 ? -3.098 11.547 6.457 1 98.38 156 ILE B CA 1
ATOM 3338 C C . ILE B 1 156 ? -3.484 10.156 5.953 1 98.38 156 ILE B C 1
ATOM 3340 O O . ILE B 1 156 ? -3.816 9.992 4.777 1 98.38 156 ILE B O 1
ATOM 3344 N N . GLY B 1 157 ? -3.389 9.242 6.867 1 96.38 157 GLY B N 1
ATOM 3345 C CA . GLY B 1 157 ? -3.689 7.852 6.566 1 96.38 157 GLY B CA 1
ATOM 3346 C C . GLY B 1 157 ? -5.137 7.484 6.824 1 96.38 157 GLY B C 1
ATOM 3347 O O . GLY B 1 157 ? -6.035 8.312 6.645 1 96.38 157 GLY B O 1
ATOM 3348 N N . SER B 1 158 ? -5.371 6.25 7.039 1 93.75 158 SER B N 1
ATOM 3349 C CA . SER B 1 158 ? -6.707 5.727 7.301 1 93.75 158 SER B CA 1
ATOM 3350 C C . SER B 1 158 ? -6.645 4.32 7.891 1 93.75 158 SER B C 1
ATOM 3352 O O . SER B 1 158 ? -5.734 3.551 7.578 1 93.75 158 SER B O 1
ATOM 3354 N N . VAL B 1 159 ? -7.652 4.062 8.719 1 93.25 159 VAL B N 1
ATOM 3355 C CA . VAL B 1 159 ? -7.781 2.711 9.258 1 93.25 159 VAL B CA 1
ATOM 3356 C C . VAL B 1 159 ? -8.086 1.73 8.133 1 93.25 159 VAL B C 1
ATOM 3358 O O . VAL B 1 159 ? -7.75 0.546 8.219 1 93.25 159 VAL B O 1
ATOM 3361 N N . THR B 1 160 ? -8.633 2.232 7.043 1 92.69 160 THR B N 1
ATOM 3362 C CA . THR B 1 160 ? -8.953 1.37 5.914 1 92.69 160 THR B CA 1
ATOM 3363 C C . THR B 1 160 ? -7.684 0.787 5.301 1 92.69 160 THR B C 1
ATOM 3365 O O . THR B 1 160 ? -7.742 -0.191 4.551 1 92.69 160 THR B O 1
ATOM 3368 N N . GLY B 1 161 ? -6.523 1.402 5.559 1 95.94 161 GLY B N 1
ATOM 3369 C CA . GLY B 1 161 ? -5.258 0.886 5.059 1 95.94 161 GLY B CA 1
ATOM 3370 C C . GLY B 1 161 ? -4.797 -0.365 5.781 1 95.94 161 GLY B C 1
ATOM 3371 O O . GLY B 1 161 ? -3.865 -1.039 5.34 1 95.94 161 GLY B O 1
ATOM 3372 N N . LEU B 1 162 ? -5.461 -0.685 6.898 1 95.06 162 LEU B N 1
ATOM 3373 C CA . LEU B 1 162 ? -5.156 -1.89 7.664 1 95.06 162 LEU B CA 1
ATOM 3374 C C . LEU B 1 162 ? -5.965 -3.076 7.156 1 95.06 162 LEU B C 1
ATOM 3376 O O . LEU B 1 162 ? -6.98 -2.896 6.477 1 95.06 162 LEU B O 1
ATOM 3380 N N . ALA B 1 163 ? -5.492 -4.27 7.48 1 94.56 163 ALA B N 1
ATOM 3381 C CA . ALA B 1 163 ? -6.195 -5.488 7.09 1 94.56 163 ALA B CA 1
ATOM 3382 C C . ALA B 1 163 ? -7.621 -5.5 7.637 1 94.56 163 ALA B C 1
ATOM 3384 O O . ALA B 1 163 ? -7.848 -5.168 8.805 1 94.56 163 ALA B O 1
ATOM 3385 N N . PRO B 1 164 ? -8.578 -5.824 6.746 1 93.56 164 PRO B N 1
ATOM 3386 C CA . PRO B 1 164 ? -9.93 -5.965 7.285 1 93.56 164 PRO B CA 1
ATOM 3387 C C . PRO B 1 164 ? -10.055 -7.137 8.258 1 93.56 164 PRO B C 1
ATOM 3389 O O . PRO B 1 164 ? -9.32 -8.125 8.141 1 93.56 164 PRO B O 1
ATOM 3392 N N . VAL B 1 165 ? -10.961 -7 9.109 1 89.69 165 VAL B N 1
ATOM 3393 C CA . VAL B 1 165 ? -11.188 -8.039 10.109 1 89.69 165 VAL B CA 1
ATOM 3394 C C . VAL B 1 165 ? -11.969 -9.195 9.484 1 89.69 165 VAL B C 1
ATOM 3396 O O . VAL B 1 165 ? -12.781 -8.992 8.586 1 89.69 165 VAL B O 1
ATOM 3399 N N . ARG B 1 166 ? -11.633 -10.477 9.93 1 88.5 166 ARG B N 1
ATOM 3400 C CA . ARG B 1 166 ? -12.367 -11.672 9.516 1 88.5 166 ARG B CA 1
ATOM 3401 C C . ARG B 1 166 ? -13.141 -12.266 10.695 1 88.5 166 ARG B C 1
ATOM 3403 O O . ARG B 1 166 ? -12.664 -12.242 11.828 1 88.5 166 ARG B O 1
ATOM 3410 N N . PRO B 1 167 ? -14.352 -12.852 10.469 1 92.44 167 PRO B N 1
ATOM 3411 C CA . PRO B 1 167 ? -15.039 -12.891 9.18 1 92.44 167 PRO B CA 1
ATOM 3412 C C . PRO B 1 167 ? -15.383 -11.492 8.656 1 92.44 167 PRO B C 1
ATOM 3414 O O . PRO B 1 167 ? -15.656 -10.586 9.438 1 92.44 167 PRO B O 1
ATOM 3417 N N . TYR B 1 168 ? -15.344 -11.336 7.34 1 94.25 168 TYR B N 1
ATOM 3418 C CA . TYR B 1 168 ? -15.57 -10.039 6.707 1 94.25 168 TYR B CA 1
ATOM 3419 C C . TYR B 1 168 ? -16.953 -9.5 7.062 1 94.25 168 TYR B C 1
ATOM 3421 O O . TYR B 1 168 ? -17.938 -10.242 7.074 1 94.25 168 TYR B O 1
ATOM 3429 N N . ARG B 1 169 ? -16.969 -8.219 7.363 1 89.19 169 ARG B N 1
ATOM 3430 C CA . ARG B 1 169 ? -18.25 -7.516 7.5 1 89.19 169 ARG B CA 1
ATOM 3431 C C . ARG B 1 169 ? -18.906 -7.297 6.137 1 89.19 169 ARG B C 1
ATOM 3433 O O . ARG B 1 169 ? -18.219 -7.293 5.109 1 89.19 169 ARG B O 1
ATOM 3440 N N . GLU B 1 170 ? -20.234 -7.129 6.191 1 90.5 170 GLU B N 1
ATOM 3441 C CA . GLU B 1 170 ? -20.953 -6.941 4.938 1 90.5 170 GLU B CA 1
ATOM 3442 C C . GLU B 1 170 ? -20.422 -5.738 4.164 1 90.5 170 GLU B C 1
ATOM 3444 O O . GLU B 1 170 ? -20.328 -5.777 2.936 1 90.5 170 GLU B O 1
ATOM 3449 N N . TYR B 1 171 ? -20.031 -4.707 4.848 1 88 171 TYR B N 1
ATOM 3450 C CA . TYR B 1 171 ? -19.5 -3.504 4.211 1 88 171 TYR B CA 1
ATOM 3451 C C . TYR B 1 171 ? -18.266 -3.818 3.391 1 88 171 TYR B C 1
ATOM 3453 O O . TYR B 1 171 ? -18.047 -3.244 2.318 1 88 171 TYR B O 1
ATOM 3461 N N . ASN B 1 172 ? -17.453 -4.766 3.84 1 92.31 172 ASN B N 1
ATOM 3462 C CA . ASN B 1 172 ? -16.203 -5.102 3.148 1 92.31 172 ASN B CA 1
ATOM 3463 C C . ASN B 1 172 ? -16.484 -5.707 1.775 1 92.31 172 ASN B C 1
ATOM 3465 O O . ASN B 1 172 ? -15.656 -5.59 0.864 1 92.31 172 ASN B O 1
ATOM 3469 N N . LYS B 1 173 ? -17.625 -6.289 1.64 1 94.56 173 LYS B N 1
ATOM 3470 C CA . LYS B 1 173 ? -17.953 -7.027 0.422 1 94.56 173 LYS B CA 1
ATOM 3471 C C . LYS B 1 173 ? -18.469 -6.094 -0.67 1 94.56 173 LYS B C 1
ATOM 3473 O O . LYS B 1 173 ? -18.391 -6.414 -1.857 1 94.56 173 LYS B O 1
ATOM 3478 N N . SER B 1 174 ? -18.953 -4.875 -0.221 1 93.5 174 SER B N 1
ATOM 3479 C CA . SER B 1 174 ? -19.672 -4.105 -1.228 1 93.5 174 SER B CA 1
ATOM 3480 C C . SER B 1 174 ? -19.281 -2.629 -1.175 1 93.5 174 SER B C 1
ATOM 3482 O O . SER B 1 174 ? -19.75 -1.831 -1.99 1 93.5 174 SER B O 1
ATOM 3484 N N . SER B 1 175 ? -18.422 -2.18 -0.33 1 90.25 175 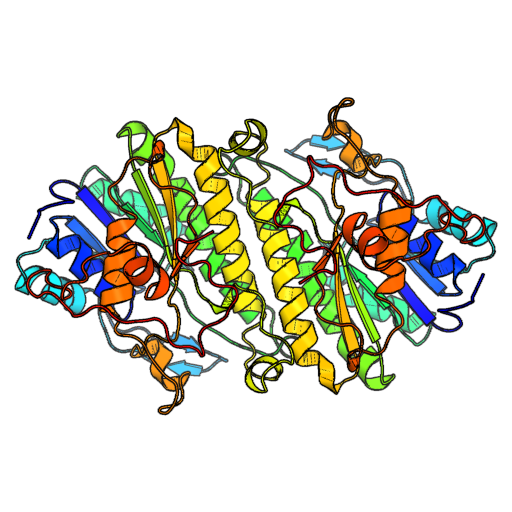SER B N 1
ATOM 3485 C CA . SER B 1 175 ? -18.109 -0.769 -0.121 1 90.25 175 SER B CA 1
ATOM 3486 C C . SER B 1 175 ? -17.391 -0.173 -1.328 1 90.25 175 SER B C 1
ATOM 3488 O O . SER B 1 175 ? -17.5 1.025 -1.593 1 90.25 175 SER B O 1
ATOM 3490 N N . GLY B 1 176 ? -16.625 -0.987 -2.051 1 94.25 176 GLY B N 1
ATOM 3491 C CA . GLY B 1 176 ? -15.891 -0.525 -3.215 1 94.25 176 GLY B CA 1
ATOM 3492 C C . GLY B 1 176 ? -14.625 0.231 -2.855 1 94.25 176 GLY B C 1
ATOM 3493 O O . GLY B 1 176 ? -14.055 0.933 -3.695 1 94.25 176 GLY B O 1
ATOM 3494 N N . ASP B 1 177 ? -14.125 0.118 -1.625 1 94.31 177 ASP B N 1
ATOM 3495 C CA . ASP B 1 177 ? -13.031 0.958 -1.158 1 94.31 177 ASP B CA 1
ATOM 3496 C C . ASP B 1 177 ? -11.695 0.227 -1.268 1 94.31 177 ASP B C 1
ATOM 3498 O O . ASP B 1 177 ? -10.711 0.613 -0.625 1 94.31 177 ASP B O 1
ATOM 3502 N N . VAL B 1 178 ? -11.641 -0.814 -2.105 1 97.69 178 VAL B N 1
ATOM 3503 C CA . VAL B 1 178 ? -10.469 -1.692 -2.125 1 97.69 178 VAL B CA 1
ATOM 3504 C C . VAL B 1 178 ? -9.242 -0.912 -2.588 1 97.69 178 VAL B C 1
ATOM 3506 O O . VAL B 1 178 ? -8.203 -0.93 -1.926 1 97.69 178 VAL B O 1
ATOM 3509 N N . ILE B 1 179 ? -9.328 -0.168 -3.729 1 97.94 179 ILE B N 1
ATOM 3510 C CA . ILE B 1 179 ? -8.164 0.543 -4.242 1 97.94 179 ILE B CA 1
ATOM 3511 C C . ILE B 1 179 ? -7.832 1.721 -3.33 1 97.94 179 ILE B C 1
ATOM 3513 O O . ILE B 1 179 ? -6.66 2.018 -3.09 1 97.94 179 ILE B O 1
ATOM 3517 N N . TYR B 1 180 ? -8.812 2.402 -2.783 1 96.12 180 TYR B N 1
ATOM 3518 C CA . TYR B 1 180 ? -8.578 3.441 -1.786 1 96.12 180 TYR B CA 1
ATOM 3519 C C . TYR B 1 180 ? -7.793 2.893 -0.6 1 96.12 180 TYR B C 1
ATOM 3521 O O . TYR B 1 180 ? -6.762 3.453 -0.218 1 96.12 180 TYR B O 1
ATOM 3529 N N . ALA B 1 181 ? -8.305 1.78 -0.079 1 96.94 181 ALA B N 1
ATOM 3530 C CA . ALA B 1 181 ? -7.664 1.131 1.062 1 96.94 181 ALA B CA 1
ATOM 3531 C C . ALA B 1 181 ? -6.246 0.687 0.717 1 96.94 181 ALA B C 1
ATOM 3533 O O . ALA B 1 181 ? -5.332 0.814 1.535 1 96.94 181 ALA B O 1
ATOM 3534 N N . SER B 1 182 ? -6.082 0.184 -0.456 1 98.31 182 SER B N 1
ATOM 3535 C CA . SER B 1 182 ? -4.758 -0.215 -0.929 1 98.31 182 SER B CA 1
ATOM 3536 C C . SER B 1 182 ? -3.801 0.971 -0.955 1 98.31 182 SER B C 1
ATOM 3538 O O . SER B 1 182 ? -2.645 0.85 -0.544 1 98.31 182 SER B O 1
ATOM 3540 N N . MET B 1 183 ? -4.25 2.061 -1.409 1 98.12 183 MET B N 1
ATOM 3541 C CA . MET B 1 183 ? -3.406 3.252 -1.483 1 98.12 183 MET B CA 1
ATOM 3542 C C . MET B 1 183 ? -3.092 3.781 -0.088 1 98.12 183 MET B C 1
ATOM 3544 O O . MET B 1 183 ? -1.997 4.293 0.152 1 98.12 183 MET B O 1
ATOM 3548 N N . LYS B 1 184 ? -4.027 3.66 0.786 1 97.88 184 LYS B N 1
ATOM 3549 C CA . LYS B 1 184 ? -3.742 4.062 2.16 1 97.88 184 LYS B CA 1
ATOM 3550 C C . LYS B 1 184 ? -2.707 3.141 2.799 1 97.88 184 LYS B C 1
ATOM 3552 O O . LYS B 1 184 ? -1.839 3.596 3.545 1 97.88 184 LYS B O 1
ATOM 3557 N N . ALA B 1 185 ? -2.799 1.871 2.494 1 98.44 185 ALA B N 1
ATOM 3558 C CA . ALA B 1 185 ? -1.748 0.956 2.932 1 98.44 185 ALA B CA 1
ATOM 3559 C C . ALA B 1 185 ? -0.398 1.343 2.334 1 98.44 185 ALA B C 1
ATOM 3561 O O . ALA B 1 185 ? 0.621 1.334 3.029 1 98.44 185 ALA B O 1
ATOM 3562 N N . ALA B 1 186 ? -0.421 1.659 1.069 1 98.81 186 ALA B N 1
ATOM 3563 C CA . ALA B 1 186 ? 0.793 2.104 0.39 1 98.81 186 ALA B CA 1
ATOM 3564 C C . ALA B 1 186 ? 1.361 3.359 1.048 1 98.81 186 ALA B C 1
ATOM 3566 O O . ALA B 1 186 ? 2.572 3.465 1.255 1 98.81 186 ALA B O 1
ATOM 3567 N N . LEU B 1 187 ? 0.506 4.242 1.361 1 98.75 187 LEU B N 1
ATOM 3568 C CA . LEU B 1 187 ? 0.91 5.5 1.98 1 98.75 187 LEU B CA 1
ATOM 3569 C C . LEU B 1 187 ? 1.523 5.258 3.355 1 98.75 187 LEU B C 1
ATOM 3571 O O . LEU B 1 187 ? 2.502 5.91 3.729 1 98.75 187 LEU B O 1
ATOM 3575 N N . HIS B 1 188 ? 0.893 4.371 4.141 1 98.56 188 HIS B N 1
ATOM 3576 C CA . HIS B 1 188 ? 1.468 4 5.43 1 98.56 188 HIS B CA 1
ATOM 3577 C C . HIS B 1 188 ? 2.889 3.471 5.266 1 98.56 188 HIS B C 1
ATOM 3579 O O . HIS B 1 188 ? 3.803 3.902 5.973 1 98.56 188 HIS B O 1
ATOM 3585 N N . ARG B 1 189 ? 3.057 2.586 4.312 1 98.56 189 ARG B N 1
ATOM 3586 C CA . ARG B 1 189 ? 4.375 1.996 4.113 1 98.56 189 ARG B CA 1
ATOM 3587 C C . ARG B 1 189 ? 5.348 3.014 3.523 1 98.56 189 ARG B C 1
ATOM 3589 O O . ARG B 1 189 ? 6.535 3.002 3.848 1 98.56 189 ARG B O 1
ATOM 3596 N N . PHE B 1 190 ? 4.895 3.877 2.605 1 98.81 190 PHE B N 1
ATOM 3597 C CA . PHE B 1 190 ? 5.668 4.996 2.08 1 98.81 190 PHE B CA 1
ATOM 3598 C C . PHE B 1 190 ? 6.223 5.852 3.215 1 98.81 190 PHE B C 1
ATOM 3600 O O . PHE B 1 190 ? 7.418 6.156 3.242 1 98.81 190 PHE B O 1
ATOM 3607 N N . THR B 1 191 ? 5.363 6.117 4.156 1 98.75 191 THR B N 1
ATOM 3608 C CA . THR B 1 191 ? 5.715 6.918 5.324 1 98.75 191 THR B CA 1
ATOM 3609 C C . THR B 1 191 ? 6.879 6.289 6.082 1 98.75 191 THR B C 1
ATOM 3611 O O . THR B 1 191 ? 7.879 6.953 6.363 1 98.75 191 THR B O 1
ATOM 3614 N N . GLN B 1 192 ? 6.777 5.059 6.332 1 98.19 192 GLN B N 1
ATOM 3615 C CA . GLN B 1 192 ? 7.77 4.344 7.125 1 98.19 192 GLN B CA 1
ATOM 3616 C C . GLN B 1 192 ? 9.102 4.25 6.387 1 98.19 192 GLN B C 1
ATOM 3618 O O . GLN B 1 192 ? 10.164 4.352 7 1 98.19 192 GLN B O 1
ATOM 3623 N N . GLY B 1 193 ? 9.023 4.051 5.07 1 98.31 193 GLY B N 1
ATOM 3624 C CA . GLY B 1 193 ? 10.242 3.982 4.27 1 98.31 193 GLY B CA 1
ATOM 3625 C C . GLY B 1 193 ? 10.953 5.316 4.156 1 98.31 193 GLY B C 1
ATOM 3626 O O . GLY B 1 193 ? 12.18 5.387 4.273 1 98.31 193 GLY B O 1
ATOM 3627 N N . VAL B 1 194 ? 10.203 6.367 3.926 1 98.69 194 VAL B N 1
ATOM 3628 C CA . VAL B 1 194 ? 10.797 7.695 3.791 1 98.69 194 VAL B CA 1
ATOM 3629 C C . VAL B 1 194 ? 11.383 8.141 5.129 1 98.69 194 VAL B C 1
ATOM 3631 O O . VAL B 1 194 ? 12.414 8.812 5.168 1 98.69 194 VAL B O 1
ATOM 3634 N N . ALA B 1 195 ? 10.703 7.781 6.223 1 98.62 195 ALA B N 1
ATOM 3635 C CA . ALA B 1 195 ? 11.227 8.078 7.555 1 98.62 195 ALA B CA 1
ATOM 3636 C C . ALA B 1 195 ? 12.648 7.539 7.711 1 98.62 195 ALA B C 1
ATOM 3638 O O . ALA B 1 195 ? 13.523 8.227 8.242 1 98.62 195 ALA B O 1
ATOM 3639 N N . ALA B 1 196 ? 12.859 6.312 7.25 1 98.25 196 ALA B N 1
ATOM 3640 C CA . ALA B 1 196 ? 14.188 5.711 7.34 1 98.25 196 ALA B CA 1
ATOM 3641 C C . ALA B 1 196 ? 15.195 6.473 6.484 1 98.25 196 ALA B C 1
ATOM 3643 O O . ALA B 1 196 ? 16.297 6.773 6.941 1 98.25 196 ALA B O 1
ATOM 3644 N N . GLU B 1 197 ? 14.82 6.809 5.262 1 98.25 197 GLU B N 1
ATOM 3645 C CA . GLU B 1 197 ? 15.719 7.488 4.332 1 98.25 197 GLU B CA 1
ATOM 3646 C C . GLU B 1 197 ? 16.125 8.859 4.859 1 98.25 197 GLU B C 1
ATOM 3648 O O . GLU B 1 197 ? 17.234 9.328 4.605 1 98.25 197 GLU B O 1
ATOM 3653 N N . LEU B 1 198 ? 15.211 9.523 5.613 1 98.56 198 LEU B N 1
ATOM 3654 C CA . LEU B 1 198 ? 15.422 10.922 5.961 1 98.56 198 LEU B CA 1
ATOM 3655 C C . LEU B 1 198 ? 15.836 11.062 7.422 1 98.56 198 LEU B C 1
ATOM 3657 O O . LEU B 1 198 ? 16.016 12.18 7.918 1 98.56 198 LEU B O 1
ATOM 3661 N N . LEU B 1 199 ? 15.977 9.945 8.094 1 98.38 199 LEU B N 1
ATOM 3662 C CA . LEU B 1 199 ? 16.297 9.953 9.523 1 98.38 199 LEU B CA 1
ATOM 3663 C C . LEU B 1 199 ? 17.547 10.773 9.797 1 98.38 199 LEU B C 1
ATOM 3665 O O . LEU B 1 199 ? 17.547 11.633 10.68 1 98.38 199 LEU B O 1
ATOM 3669 N N . ASP B 1 200 ? 18.562 10.617 9.016 1 97.69 200 ASP B N 1
ATOM 3670 C CA . ASP B 1 200 ? 19.859 11.266 9.266 1 97.69 200 ASP B CA 1
ATOM 3671 C C . ASP B 1 200 ? 19.797 12.75 8.914 1 97.69 200 ASP B C 1
ATOM 3673 O O . ASP B 1 200 ? 20.672 13.516 9.32 1 97.69 200 ASP B O 1
ATOM 3677 N N . ALA B 1 201 ? 18.844 13.156 8.141 1 98.31 201 ALA B N 1
ATOM 3678 C CA . ALA B 1 201 ? 18.656 14.562 7.805 1 98.31 201 ALA B CA 1
ATOM 3679 C C . ALA B 1 201 ? 17.797 15.266 8.852 1 98.31 201 ALA B C 1
ATOM 3681 O O . ALA B 1 201 ? 17.484 16.453 8.703 1 98.31 201 ALA B O 1
ATOM 3682 N N . ASN B 1 202 ? 17.359 14.516 9.883 1 98.75 202 ASN B N 1
ATOM 3683 C CA . ASN B 1 202 ? 16.516 15.031 10.945 1 98.75 202 ASN B CA 1
ATOM 3684 C C . ASN B 1 202 ? 15.172 15.516 10.398 1 98.75 202 ASN B C 1
ATOM 3686 O O . ASN B 1 202 ? 14.688 16.578 10.781 1 98.75 202 ASN B O 1
ATOM 3690 N N . ILE B 1 203 ? 14.664 14.867 9.445 1 98.88 203 ILE B N 1
ATOM 3691 C CA . ILE B 1 203 ? 13.32 15.086 8.93 1 98.88 203 ILE B CA 1
ATOM 3692 C C . ILE B 1 203 ? 12.414 13.93 9.344 1 98.88 203 ILE B C 1
ATOM 3694 O O . ILE B 1 203 ? 12.648 12.781 8.969 1 98.88 203 ILE B O 1
ATOM 3698 N N . ALA B 1 204 ? 11.422 14.203 10.18 1 98.81 204 ALA B N 1
ATOM 3699 C CA . ALA B 1 204 ? 10.477 13.188 10.648 1 98.81 204 ALA B CA 1
ATOM 3700 C C . ALA B 1 204 ? 9.32 13.016 9.664 1 98.81 204 ALA B C 1
ATOM 3702 O O . ALA B 1 204 ? 8.789 14 9.141 1 98.81 204 ALA B O 1
ATOM 3703 N N . VAL B 1 205 ? 8.984 11.789 9.344 1 98.88 205 VAL B N 1
ATOM 3704 C CA . VAL B 1 205 ? 7.867 11.445 8.469 1 98.88 205 VAL B CA 1
ATOM 3705 C C . VAL B 1 205 ? 6.93 10.477 9.18 1 98.88 205 VAL B C 1
ATOM 3707 O O . VAL B 1 205 ? 7.34 9.383 9.578 1 98.88 205 VAL B O 1
ATOM 3710 N N . ASN B 1 206 ? 5.723 10.891 9.422 1 98.75 206 ASN B N 1
ATOM 3711 C CA . ASN B 1 206 ? 4.723 10.086 10.117 1 98.75 206 ASN B CA 1
ATOM 3712 C C . ASN B 1 206 ? 3.385 10.102 9.383 1 98.75 206 ASN B C 1
ATOM 3714 O O . ASN B 1 206 ? 3.182 10.906 8.469 1 98.75 206 ASN B O 1
ATOM 3718 N N . ALA B 1 207 ? 2.564 9.156 9.695 1 98.75 207 ALA B N 1
ATOM 3719 C CA . ALA B 1 207 ? 1.186 9.117 9.211 1 98.75 207 ALA B CA 1
ATOM 3720 C C . ALA B 1 207 ? 0.196 9.141 10.375 1 98.75 207 ALA B C 1
ATOM 3722 O O . ALA B 1 207 ? 0.449 8.555 11.422 1 98.75 207 ALA B O 1
ATOM 3723 N N . VAL B 1 208 ? -0.901 9.844 10.164 1 98.56 208 VAL B N 1
ATOM 3724 C CA . VAL B 1 208 ? -1.983 9.883 11.141 1 98.56 208 VAL B CA 1
ATOM 3725 C C . VAL B 1 208 ? -3.314 9.594 10.453 1 98.56 208 VAL B C 1
ATOM 3727 O O . VAL B 1 208 ? -3.639 10.203 9.43 1 98.56 208 VAL B O 1
ATOM 3730 N N . GLY B 1 209 ? -3.984 8.617 10.906 1 96.81 209 GLY B N 1
ATOM 3731 C CA . GLY B 1 209 ? -5.312 8.32 10.398 1 96.81 209 GLY B CA 1
ATOM 3732 C C . GLY B 1 209 ? -6.383 8.328 11.469 1 96.81 209 GLY B C 1
ATOM 3733 O O . GLY B 1 209 ? -6.07 8.289 12.664 1 96.81 209 GLY B O 1
ATOM 3734 N N . PRO B 1 210 ? -7.613 8.5 11.031 1 95.06 210 PRO B N 1
ATOM 3735 C CA . PRO B 1 210 ? -8.695 8.352 12 1 95.06 210 PRO B CA 1
ATOM 3736 C C . PRO B 1 210 ? -8.82 6.93 12.531 1 95.06 210 PRO B C 1
ATOM 3738 O O . PRO B 1 210 ? -8.547 5.969 11.812 1 95.06 210 PRO B O 1
ATOM 3741 N N . SER B 1 211 ? -9.156 6.754 13.797 1 93.12 211 SER B N 1
ATOM 3742 C CA . SER B 1 211 ? -9.445 5.457 14.398 1 93.12 211 SER B CA 1
ATOM 3743 C C . SER B 1 211 ? -10.789 4.918 13.922 1 93.12 211 SER B C 1
ATOM 3745 O O . SER B 1 211 ? -10.992 3.701 13.867 1 93.12 211 SER B O 1
ATOM 3747 N N . SER B 1 212 ? -11.602 5.809 13.664 1 87.75 212 SER B N 1
ATOM 3748 C CA . SER B 1 212 ? -12.922 5.555 13.102 1 87.75 212 SER B CA 1
ATOM 3749 C C . SER B 1 212 ? -13.281 6.59 12.039 1 87.75 212 SER B C 1
ATOM 3751 O O . SER B 1 212 ? -12.398 7.086 11.328 1 87.75 212 SER B O 1
ATOM 3753 N N . ALA B 1 213 ? -14.539 6.887 11.828 1 85.75 213 ALA B N 1
ATOM 3754 C CA . ALA B 1 213 ? -14.938 7.871 10.828 1 85.75 213 ALA B CA 1
ATOM 3755 C C . ALA B 1 213 ? -14.984 9.273 11.422 1 85.75 213 ALA B C 1
ATOM 3757 O O . ALA B 1 213 ? -15.367 9.453 12.578 1 85.75 213 ALA B O 1
ATOM 3758 N N . VAL B 1 214 ? -14.414 10.195 10.688 1 86.75 214 VAL B N 1
ATOM 3759 C CA . VAL B 1 214 ? -14.609 11.617 10.977 1 86.75 214 VAL B CA 1
ATOM 3760 C C . VAL B 1 214 ? -15.664 12.195 10.039 1 86.75 214 VAL B C 1
ATOM 3762 O O . VAL B 1 214 ? -15.5 12.156 8.82 1 86.75 214 VAL B O 1
ATOM 3765 N N . ARG B 1 215 ? -16.703 12.602 10.656 1 81.5 215 ARG B N 1
ATOM 3766 C CA . ARG B 1 215 ? -17.781 13.141 9.828 1 81.5 215 ARG B CA 1
ATOM 3767 C C . ARG B 1 215 ? -17.453 14.539 9.328 1 81.5 215 ARG B C 1
ATOM 3769 O O . ARG B 1 215 ? -17.344 15.484 10.125 1 81.5 215 ARG B O 1
ATOM 3776 N N . THR B 1 216 ? -17.125 14.602 8.109 1 77.38 216 THR B N 1
ATOM 3777 C CA . THR B 1 216 ? -16.891 15.859 7.41 1 77.38 216 THR B CA 1
ATOM 3778 C C . THR B 1 216 ? -17.938 16.078 6.324 1 77.38 216 THR B C 1
ATOM 3780 O O . THR B 1 216 ? -18.625 15.148 5.922 1 77.38 216 THR B O 1
ATOM 3783 N N . PRO B 1 217 ? -18.141 17.359 5.988 1 69.31 217 PRO B N 1
ATOM 3784 C CA . PRO B 1 217 ? -19.109 17.594 4.91 1 69.31 217 PRO B CA 1
ATOM 3785 C C . PRO B 1 217 ? -18.828 16.734 3.678 1 69.31 217 PRO B C 1
ATOM 3787 O O . PRO B 1 217 ? -19.766 16.234 3.047 1 69.31 217 PRO B O 1
ATOM 3790 N N . GLY B 1 218 ? -17.625 16.438 3.383 1 66.25 218 GLY B N 1
ATOM 3791 C CA . GLY B 1 218 ? -17.266 15.648 2.213 1 66.25 218 GLY B CA 1
ATOM 3792 C C . GLY B 1 218 ? -17.469 14.156 2.408 1 66.25 218 GLY B C 1
ATOM 3793 O O . GLY B 1 218 ? -17.625 13.414 1.438 1 66.25 218 GLY B O 1
ATOM 3794 N N . ALA B 1 219 ? -17.547 13.719 3.645 1 69.38 219 ALA B N 1
ATOM 3795 C CA . ALA B 1 219 ? -17.641 12.289 3.926 1 69.38 219 ALA B CA 1
ATOM 3796 C C . ALA B 1 219 ? -19.016 11.922 4.461 1 69.38 219 ALA B C 1
ATOM 3798 O O . ALA B 1 219 ? -19.375 10.742 4.535 1 69.38 219 ALA B O 1
ATOM 3799 N N . ALA B 1 220 ? -19.812 12.859 4.742 1 71.31 220 ALA B N 1
ATOM 3800 C CA . ALA B 1 220 ? -21.062 12.641 5.461 1 71.31 220 ALA B CA 1
ATOM 3801 C C . ALA B 1 220 ? -21.969 11.68 4.699 1 71.31 220 ALA B C 1
ATOM 3803 O O . ALA B 1 220 ? -22.625 10.82 5.297 1 71.31 220 ALA B O 1
ATOM 3804 N N . SER B 1 221 ? -21.922 11.797 3.443 1 69.25 221 SER B N 1
ATOM 3805 C CA . SER B 1 221 ? -22.828 10.977 2.646 1 69.25 221 SER B CA 1
ATOM 3806 C C . SER B 1 221 ? -22.391 9.516 2.635 1 69.25 221 SER B C 1
ATOM 3808 O O . SER B 1 221 ? -23.203 8.625 2.35 1 69.25 221 SER B O 1
ATOM 3810 N N . LEU B 1 222 ? -21.141 9.32 3.006 1 68.62 222 LEU B N 1
ATOM 3811 C CA . LEU B 1 222 ? -20.594 7.965 2.941 1 68.62 222 LEU B CA 1
ATOM 3812 C C . LEU B 1 222 ? -20.672 7.285 4.305 1 68.62 222 LEU B C 1
ATOM 3814 O O . LEU B 1 222 ? -20.359 6.098 4.426 1 68.62 222 LEU B O 1
ATOM 3818 N N . ILE B 1 223 ? -21.094 8.047 5.332 1 74.62 223 ILE B N 1
ATOM 3819 C CA . ILE B 1 223 ? -21.125 7.535 6.695 1 74.62 223 ILE B CA 1
ATOM 3820 C C . ILE B 1 223 ? -22.562 7.453 7.195 1 74.62 223 ILE B C 1
ATOM 3822 O O . ILE B 1 223 ? -23.203 8.477 7.438 1 74.62 223 ILE B O 1
ATOM 3826 N N . PRO B 1 224 ? -23.031 6.277 7.363 1 73.44 224 PRO B N 1
ATOM 3827 C CA . PRO B 1 224 ? -24.375 6.184 7.941 1 73.44 224 PRO B CA 1
ATOM 3828 C C . PRO B 1 224 ? -24.5 6.957 9.25 1 73.44 224 PRO B C 1
ATOM 3830 O O . PRO B 1 224 ? -23.531 7.062 10.008 1 73.44 224 PRO B O 1
ATOM 3833 N N . ASP B 1 225 ? -25.609 7.461 9.516 1 75.75 225 ASP B N 1
ATOM 3834 C CA . ASP B 1 225 ? -25.859 8.305 10.68 1 75.75 225 ASP B CA 1
ATOM 3835 C C . ASP B 1 225 ? -25.562 7.543 11.977 1 75.75 225 ASP B C 1
ATOM 3837 O O . ASP B 1 225 ? -25.172 8.141 12.977 1 75.75 225 ASP B O 1
ATOM 3841 N N . THR B 1 226 ? -25.734 6.215 11.867 1 73.69 226 THR B N 1
ATOM 3842 C CA . THR B 1 226 ? -25.609 5.406 13.07 1 73.69 226 THR B CA 1
ATOM 3843 C C . THR B 1 226 ? -24.156 4.965 13.281 1 73.69 226 THR B C 1
ATOM 3845 O O . THR B 1 226 ? -23.828 4.402 14.328 1 73.69 226 THR B O 1
ATOM 3848 N N . PHE B 1 227 ? -23.375 5.359 12.273 1 77.69 227 PHE B N 1
ATOM 3849 C CA . PHE B 1 227 ? -21.984 4.906 12.375 1 77.69 227 PHE B CA 1
ATOM 3850 C C . PHE B 1 227 ? -21.219 5.766 13.375 1 77.69 227 PHE B C 1
ATOM 3852 O O . PHE B 1 227 ? -21.297 6.996 13.336 1 77.69 227 PHE B O 1
ATOM 3859 N N . PRO B 1 228 ? -20.562 5.137 14.32 1 79.12 228 PRO B N 1
ATOM 3860 C CA . PRO B 1 228 ? -19.766 5.918 15.273 1 79.12 228 PRO B CA 1
ATOM 3861 C C . PRO B 1 228 ? -18.703 6.773 14.602 1 79.12 228 PRO B C 1
ATOM 3863 O O . PRO B 1 228 ? -18.016 6.305 13.688 1 79.12 228 PRO B O 1
ATOM 3866 N N . THR B 1 229 ? -18.703 8.078 14.922 1 88.38 229 THR B N 1
ATOM 3867 C CA . THR B 1 229 ? -17.703 9.008 14.406 1 88.38 229 THR B CA 1
ATOM 3868 C C . THR B 1 229 ? -16.859 9.586 15.539 1 88.38 229 THR B C 1
ATOM 3870 O O . THR B 1 229 ? -17.219 9.453 16.719 1 88.38 229 THR B O 1
ATOM 3873 N N . GLU B 1 230 ? -15.719 10.062 15.266 1 93.19 230 GLU B N 1
ATOM 3874 C CA . GLU B 1 230 ? -14.836 10.688 16.25 1 93.19 230 GLU B CA 1
ATOM 3875 C C . GLU B 1 230 ? -14.68 12.18 15.969 1 93.19 230 GLU B C 1
ATOM 3877 O O . GLU B 1 230 ? -14.781 12.617 14.82 1 93.19 230 GLU B O 1
ATOM 3882 N N . PRO B 1 231 ? -14.516 12.945 17.109 1 95.31 231 PRO B N 1
ATOM 3883 C CA . PRO B 1 231 ? -14.281 14.375 16.906 1 95.31 231 PRO B CA 1
ATOM 3884 C C . PRO B 1 231 ? -12.984 14.664 16.156 1 95.31 231 PRO B C 1
ATOM 3886 O O . PRO B 1 231 ? -11.969 14 16.406 1 95.31 231 PRO B O 1
ATOM 3889 N N . VAL B 1 232 ? -13 15.633 15.273 1 97 232 VAL B N 1
ATOM 3890 C CA . VAL B 1 232 ? -11.875 15.945 14.391 1 97 232 VAL B CA 1
ATOM 3891 C C . VAL B 1 232 ? -10.703 16.484 15.219 1 97 232 VAL B C 1
ATOM 3893 O O . VAL B 1 232 ? -9.555 16.422 14.789 1 97 232 VAL B O 1
ATOM 3896 N N . GLU B 1 233 ? -10.977 17 16.469 1 98.12 233 GLU B N 1
ATOM 3897 C CA . GLU B 1 233 ? -9.945 17.578 17.344 1 98.12 233 GLU B CA 1
ATOM 3898 C C . GLU B 1 233 ? -8.891 16.531 17.703 1 98.12 233 GLU B C 1
ATOM 3900 O O . GLU B 1 233 ? -7.715 16.875 17.859 1 98.12 233 GLU B O 1
ATOM 3905 N N . TYR B 1 234 ? -9.297 15.312 17.844 1 98.12 234 TYR B N 1
ATOM 3906 C CA . TYR B 1 234 ? -8.359 14.25 18.219 1 98.12 234 TYR B CA 1
ATOM 3907 C C . TYR B 1 234 ? -7.398 13.953 17.078 1 98.12 234 TYR B C 1
ATOM 3909 O O . TYR B 1 234 ? -6.215 13.695 17.297 1 98.12 234 TYR B O 1
ATOM 3917 N N . LEU B 1 235 ? -7.914 13.969 15.867 1 98.06 235 LEU B N 1
ATOM 3918 C CA . LEU B 1 235 ? -7.047 13.812 14.703 1 98.06 235 LEU B CA 1
ATOM 3919 C C . LEU B 1 235 ? -6.086 14.992 14.578 1 98.06 235 LEU B C 1
ATOM 3921 O O . LEU B 1 235 ? -4.883 14.805 14.391 1 98.06 235 LEU B O 1
ATOM 3925 N N . ALA B 1 236 ? -6.605 16.203 14.719 1 98.69 236 ALA B N 1
ATOM 3926 C CA . ALA B 1 236 ? -5.789 17.406 14.578 1 98.69 236 ALA B CA 1
ATOM 3927 C C . ALA B 1 236 ? -4.68 17.453 15.625 1 98.69 236 ALA B C 1
ATOM 3929 O O . ALA B 1 236 ? -3.543 17.812 15.328 1 98.69 236 ALA B O 1
ATOM 3930 N N . GLU B 1 237 ? -5.047 17.031 16.875 1 98.69 237 GLU B N 1
ATOM 3931 C CA . GLU B 1 237 ? -4.055 17.016 17.953 1 98.69 237 GLU B CA 1
ATOM 3932 C C . GLU B 1 237 ? -2.971 15.984 17.688 1 98.69 237 GLU B C 1
ATOM 3934 O O . GLU B 1 237 ? -1.792 16.219 17.953 1 98.69 237 GLU B O 1
ATOM 3939 N N . THR B 1 238 ? -3.383 14.844 17.188 1 98.56 238 THR B N 1
ATOM 3940 C CA . THR B 1 238 ? -2.422 13.797 16.875 1 98.56 238 THR B CA 1
ATOM 3941 C C . THR B 1 238 ? -1.476 14.234 15.766 1 98.56 238 THR B C 1
ATOM 3943 O O . THR B 1 238 ? -0.273 13.969 15.82 1 98.56 238 THR B O 1
ATOM 3946 N N . VAL B 1 239 ? -1.982 14.945 14.742 1 98.81 239 VAL B N 1
ATOM 3947 C CA . VAL B 1 239 ? -1.132 15.484 13.688 1 98.81 239 VAL B CA 1
ATOM 3948 C C . VAL B 1 239 ? -0.132 16.469 14.289 1 98.81 239 VAL B C 1
ATOM 3950 O O . VAL B 1 239 ? 1.061 16.422 13.984 1 98.81 239 VAL B O 1
ATOM 3953 N N . LEU B 1 240 ? -0.584 17.359 15.172 1 98.88 240 LEU B N 1
ATOM 3954 C CA . LEU B 1 240 ? 0.305 18.312 15.836 1 98.88 240 LEU B CA 1
ATOM 3955 C C . LEU B 1 240 ? 1.43 17.578 16.562 1 98.88 240 LEU B C 1
ATOM 3957 O O . LEU B 1 240 ? 2.59 18 16.5 1 98.88 240 LEU B O 1
ATOM 3961 N N . ALA B 1 241 ? 1.101 16.484 17.219 1 98.44 241 ALA B N 1
ATOM 3962 C CA . ALA B 1 241 ? 2.082 15.711 17.969 1 98.44 241 ALA B CA 1
ATOM 3963 C C . ALA B 1 241 ? 3.178 15.164 17.062 1 98.44 241 ALA B C 1
ATOM 3965 O O . ALA B 1 241 ? 4.281 14.859 17.516 1 98.44 241 ALA B O 1
ATOM 3966 N N . MET B 1 242 ? 2.914 15.07 15.75 1 98.5 242 MET B N 1
ATOM 3967 C CA . MET B 1 242 ? 3.867 14.516 14.789 1 98.5 242 MET B CA 1
ATOM 3968 C C . MET B 1 242 ? 4.676 15.633 14.125 1 98.5 242 MET B C 1
ATOM 3970 O O . MET B 1 242 ? 5.496 15.367 13.25 1 98.5 242 MET B O 1
ATOM 3974 N N . CYS B 1 243 ? 4.582 16.875 14.531 1 98.31 243 CYS B N 1
ATOM 3975 C CA . CYS B 1 243 ? 5.059 17.984 13.719 1 98.31 243 CYS B CA 1
ATOM 3976 C C . CYS B 1 243 ? 6.176 18.734 14.43 1 98.31 243 CYS B C 1
ATOM 3978 O O . CYS B 1 243 ? 6.555 19.828 14.008 1 98.31 243 CYS B O 1
ATOM 3980 N N . HIS B 1 244 ? 6.77 18.203 15.57 1 97.81 244 HIS B N 1
ATOM 3981 C CA . HIS B 1 244 ? 7.656 19.141 16.266 1 97.81 244 HIS B CA 1
ATOM 3982 C C . HIS B 1 244 ? 8.82 18.406 16.922 1 97.81 244 HIS B C 1
ATOM 3984 O O . HIS B 1 244 ? 9.812 19.031 17.297 1 97.81 244 HIS B O 1
ATOM 3990 N N . ARG B 1 245 ? 8.773 17.125 17.094 1 97.81 245 ARG B N 1
ATOM 3991 C CA . ARG B 1 245 ? 9.875 16.406 17.734 1 97.81 245 ARG B CA 1
ATOM 3992 C C . ARG B 1 245 ? 10.922 16 16.703 1 97.81 245 ARG B C 1
ATOM 3994 O O . ARG B 1 245 ? 10.594 15.719 15.547 1 97.81 245 ARG B O 1
ATOM 4001 N N . PRO B 1 246 ? 12.203 15.945 17.141 1 98.31 246 PRO B N 1
ATOM 4002 C CA . PRO B 1 246 ? 13.25 15.477 16.219 1 98.31 246 PRO B CA 1
ATOM 4003 C C . PRO B 1 246 ? 12.961 14.086 15.656 1 98.31 246 PRO B C 1
ATOM 4005 O O . PRO B 1 246 ? 12.305 13.273 16.312 1 98.31 246 PRO B O 1
ATOM 4008 N N . ALA B 1 247 ? 13.492 13.859 14.469 1 98.19 247 ALA B N 1
ATOM 4009 C CA . ALA B 1 247 ? 13.273 12.586 13.797 1 98.19 247 ALA B CA 1
ATOM 4010 C C . ALA B 1 247 ? 13.758 11.422 14.656 1 98.19 247 ALA B C 1
ATOM 4012 O O . ALA B 1 247 ? 13.125 10.359 14.688 1 98.19 247 ALA B O 1
ATOM 4013 N N . ALA B 1 248 ? 14.781 11.586 15.398 1 97.31 248 ALA B N 1
ATOM 4014 C CA . ALA B 1 248 ? 15.352 10.539 16.234 1 97.31 248 ALA B CA 1
ATOM 4015 C C . ALA B 1 248 ? 14.367 10.125 17.328 1 97.31 248 ALA B C 1
ATOM 4017 O O . ALA B 1 248 ? 14.406 8.992 17.812 1 97.31 248 ALA B O 1
ATOM 4018 N N . GLU B 1 249 ? 13.5 11.031 17.672 1 97.19 249 GLU B N 1
ATOM 4019 C 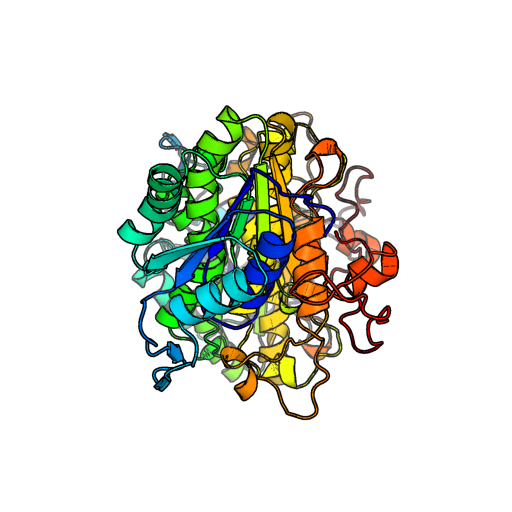CA . GLU B 1 249 ? 12.562 10.781 18.766 1 97.19 249 GLU B CA 1
ATOM 4020 C C . GLU B 1 249 ? 11.234 10.234 18.25 1 97.19 249 GLU B C 1
ATOM 4022 O O . GLU B 1 249 ? 10.602 9.398 18.891 1 97.19 249 GLU B O 1
ATOM 4027 N N . ARG B 1 250 ? 10.797 10.734 17.078 1 97.5 250 ARG B N 1
ATOM 4028 C CA . ARG B 1 250 ? 9.477 10.359 16.594 1 97.5 250 ARG B CA 1
ATOM 4029 C C . ARG B 1 250 ? 9.422 10.422 15.07 1 97.5 250 ARG B C 1
ATOM 4031 O O . ARG B 1 250 ? 9.227 11.492 14.492 1 97.5 250 ARG B O 1
ATOM 4038 N N . THR B 1 251 ? 9.578 9.336 14.422 1 98.06 251 THR B N 1
ATOM 4039 C CA . THR B 1 251 ? 9.438 9.211 12.977 1 98.06 251 THR B CA 1
ATOM 4040 C C . THR B 1 251 ? 8.984 7.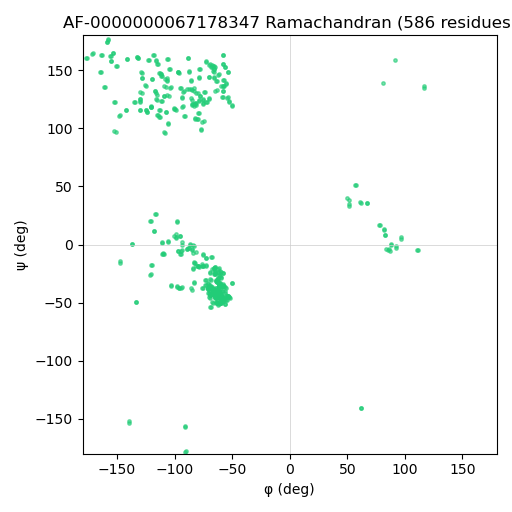801 12.602 1 98.06 251 THR B C 1
ATOM 4042 O O . THR B 1 251 ? 9.086 6.871 13.406 1 98.06 251 THR B O 1
ATOM 4045 N N . GLY B 1 252 ? 8.336 7.672 11.5 1 97.81 252 GLY B N 1
ATOM 4046 C CA . GLY B 1 252 ? 7.977 6.371 10.953 1 97.81 252 GLY B CA 1
ATOM 4047 C C . GLY B 1 252 ? 6.723 5.793 11.578 1 97.81 252 GLY B C 1
ATOM 4048 O O . GLY B 1 252 ? 6.43 4.605 11.406 1 97.81 252 GLY B O 1
ATOM 4049 N N . LEU B 1 253 ? 5.988 6.602 12.312 1 97.62 253 LEU B N 1
ATOM 4050 C CA . LEU B 1 253 ? 4.793 6.105 12.984 1 97.62 253 LEU B CA 1
ATOM 4051 C C . LEU B 1 253 ? 3.586 6.152 12.055 1 97.62 253 LEU B C 1
ATOM 4053 O O . LEU B 1 253 ? 3.465 7.066 11.234 1 97.62 253 LEU B O 1
ATOM 4057 N N . VAL B 1 254 ? 2.797 5.172 12.133 1 98.19 254 VAL B N 1
ATOM 4058 C CA . VAL B 1 254 ? 1.417 5.191 11.656 1 98.19 254 VAL B CA 1
ATOM 4059 C C . VAL B 1 254 ? 0.463 5.207 12.852 1 98.19 254 VAL B C 1
ATOM 4061 O O . VAL B 1 254 ? 0.107 4.152 13.383 1 98.19 254 VAL B O 1
ATOM 4064 N N . ALA B 1 255 ? 0.023 6.41 13.211 1 98.06 255 ALA B N 1
ATOM 4065 C CA . ALA B 1 255 ? -0.76 6.602 14.43 1 98.06 255 ALA B CA 1
ATOM 4066 C C . ALA B 1 255 ? -2.229 6.852 14.109 1 98.06 255 ALA B C 1
ATOM 4068 O O . ALA B 1 255 ? -2.566 7.227 12.977 1 98.06 255 ALA B O 1
ATOM 4069 N N . PHE B 1 256 ? -3.043 6.621 15.102 1 97.94 256 PHE B N 1
ATOM 4070 C CA . PHE B 1 256 ? -4.477 6.789 14.906 1 97.94 256 PHE B CA 1
ATOM 4071 C C . PHE B 1 256 ? -5.07 7.68 15.992 1 97.94 256 PHE B C 1
ATOM 4073 O O . PHE B 1 256 ? -4.66 7.609 17.156 1 97.94 256 PHE B O 1
ATOM 4080 N N . SER B 1 257 ? -5.992 8.461 15.609 1 96.88 257 SER B N 1
ATOM 4081 C CA . SER B 1 257 ? -6.406 9.695 16.25 1 96.88 257 SER B CA 1
ATOM 4082 C C . SER B 1 257 ? -6.973 9.43 17.641 1 96.88 257 SER B C 1
ATOM 4084 O O . SER B 1 257 ? -6.949 10.312 18.516 1 96.88 257 SER B O 1
ATOM 4086 N N . LEU B 1 258 ? -7.602 8.305 17.875 1 96.62 258 LEU B N 1
ATOM 4087 C CA . LEU B 1 258 ? -8.086 8.008 19.219 1 96.62 258 LEU B CA 1
ATOM 4088 C C . LEU B 1 258 ? -7.086 7.141 19.984 1 96.62 258 LEU B C 1
ATOM 4090 O O . LEU B 1 258 ? -6.824 7.375 21.172 1 96.62 258 LEU B O 1
ATOM 4094 N N . HIS B 1 259 ? -6.457 6.238 19.312 1 97.5 259 HIS B N 1
ATOM 4095 C CA . HIS B 1 259 ? -5.559 5.277 19.938 1 97.5 259 HIS B CA 1
ATOM 4096 C C . HIS B 1 259 ? -4.297 5.957 20.453 1 97.5 259 HIS B C 1
ATOM 4098 O O . HIS B 1 259 ? -3.859 5.691 21.578 1 97.5 259 HIS B O 1
ATOM 4104 N N . TYR B 1 260 ? -3.758 6.832 19.672 1 97.94 260 TYR B N 1
ATOM 4105 C CA . TYR B 1 260 ? -2.486 7.438 20.062 1 97.94 260 TYR B CA 1
ATOM 4106 C C . TYR B 1 260 ? -2.654 8.336 21.281 1 97.94 260 TYR B C 1
ATOM 4108 O O . TYR B 1 260 ? -1.957 8.172 22.281 1 97.94 260 TYR B O 1
ATOM 4116 N N . PRO B 1 261 ? -3.617 9.344 21.25 1 98 261 PRO B N 1
ATOM 4117 C CA . PRO B 1 261 ? -3.787 10.172 22.453 1 98 261 PRO B CA 1
ATOM 4118 C C . PRO B 1 261 ? -4.125 9.344 23.688 1 98 261 PRO B C 1
ATOM 4120 O O . PRO B 1 261 ? -3.643 9.641 24.781 1 98 261 PRO B O 1
ATOM 4123 N N . TRP B 1 262 ? -4.887 8.312 23.484 1 97.56 262 TRP B N 1
ATOM 4124 C CA . TRP B 1 262 ? -5.289 7.473 24.609 1 97.56 262 TRP B CA 1
ATOM 4125 C C . TRP B 1 262 ? -4.09 6.734 25.203 1 97.56 262 TRP B C 1
ATOM 4127 O O . TRP B 1 262 ? -3.871 6.758 26.406 1 97.56 262 TRP B O 1
ATOM 4137 N N . SER B 1 263 ? -3.34 6.105 24.375 1 97.56 263 SER B N 1
ATOM 4138 C CA . SER B 1 263 ? -2.232 5.27 24.828 1 97.56 263 SER B CA 1
ATOM 4139 C C . SER B 1 263 ? -1.073 6.121 25.328 1 97.56 263 SER B C 1
ATOM 4141 O O . SER B 1 263 ? -0.378 5.73 26.281 1 97.56 263 SER B O 1
ATOM 4143 N N . GLN B 1 264 ? -0.827 7.309 24.719 1 97 264 GLN B N 1
ATOM 4144 C CA . GLN B 1 264 ? 0.337 8.125 25.047 1 97 264 GLN B CA 1
ATOM 4145 C C . GLN B 1 264 ? -0.012 9.18 26.094 1 97 264 GLN B C 1
ATOM 4147 O O . GLN B 1 264 ? 0.852 9.953 26.516 1 97 264 GLN B O 1
ATOM 4152 N N . GLY B 1 265 ? -1.277 9.297 26.469 1 97.44 265 GLY B N 1
ATOM 4153 C CA . GLY B 1 265 ? -1.693 10.336 27.391 1 97.44 265 GLY B CA 1
ATOM 4154 C C . GLY B 1 265 ? -1.567 11.734 26.812 1 97.44 265 GLY B C 1
ATOM 4155 O O . GLY B 1 265 ? -1.168 12.664 27.516 1 97.44 265 GLY B O 1
ATOM 4156 N N . LEU B 1 266 ? -1.821 11.859 25.562 1 97.38 266 LEU B N 1
ATOM 4157 C CA . LEU B 1 266 ? -1.721 13.141 24.875 1 97.38 266 LEU B CA 1
ATOM 4158 C C . LEU B 1 266 ? -2.91 14.031 25.219 1 97.38 266 LEU B C 1
ATOM 4160 O O . LEU B 1 266 ? -4.062 13.633 25.047 1 97.38 266 LEU B O 1
ATOM 4164 N N . ALA B 1 267 ? -2.662 15.25 25.719 1 97.81 267 ALA B N 1
ATOM 4165 C CA . ALA B 1 267 ? -3.732 16.219 25.953 1 97.81 267 ALA B CA 1
ATOM 4166 C C . ALA B 1 267 ? -4.301 16.734 24.625 1 97.81 267 ALA B C 1
ATOM 4168 O O . ALA B 1 267 ? -3.557 17.188 23.75 1 97.81 267 ALA B O 1
ATOM 4169 N N . VAL B 1 268 ? -5.613 16.625 24.469 1 98.38 268 VAL B N 1
ATOM 4170 C CA . VAL B 1 268 ? -6.281 17.078 23.25 1 98.38 268 VAL B CA 1
ATOM 4171 C C . VAL B 1 268 ? -6.988 18.406 23.516 1 98.38 268 VAL B C 1
ATOM 4173 O O . VAL B 1 268 ? -7.676 18.562 24.531 1 98.38 268 VAL B O 1
ATOM 4176 N N . HIS B 1 269 ? -6.867 19.359 22.656 1 98.31 269 HIS B N 1
ATOM 4177 C CA . HIS B 1 269 ? -7.461 20.688 22.797 1 98.31 269 HIS B CA 1
ATOM 4178 C C . HIS B 1 269 ? -8.453 20.969 21.688 1 98.31 269 HIS B C 1
ATOM 4180 O O . HIS B 1 269 ? -8.492 20.25 20.688 1 98.31 269 HIS B O 1
ATOM 4186 N N . SER B 1 270 ? -9.281 21.984 21.922 1 98.19 270 SER B N 1
ATOM 4187 C CA . SER B 1 270 ? -10.07 22.547 20.828 1 98.19 270 SER B CA 1
ATOM 4188 C C . SER B 1 270 ? -9.18 23.031 19.703 1 98.19 270 SER B C 1
ATOM 4190 O O . SER B 1 270 ? -7.973 23.203 19.875 1 98.19 270 SER B O 1
ATOM 4192 N N . LEU B 1 271 ? -9.734 23.234 18.531 1 97.94 271 LEU B N 1
ATOM 4193 C CA . LEU B 1 271 ? -8.945 23.547 17.344 1 97.94 271 LEU B CA 1
ATOM 4194 C C . LEU B 1 271 ? -8.203 24.859 17.516 1 97.94 271 LEU B C 1
ATOM 4196 O O . LEU B 1 271 ? -7.133 25.062 16.938 1 97.94 271 LEU B O 1
ATOM 4200 N N . ASP B 1 272 ? -8.695 25.75 18.391 1 97.25 272 ASP B N 1
ATOM 4201 C CA . ASP B 1 272 ? -8.039 27.031 18.656 1 97.25 272 ASP B CA 1
ATOM 4202 C C . ASP B 1 272 ? -6.996 26.891 19.766 1 97.25 272 ASP B C 1
ATOM 4204 O O . ASP B 1 272 ? -6.336 27.875 20.125 1 97.25 272 ASP B O 1
ATOM 4208 N N . GLY B 1 273 ? -6.898 25.688 20.344 1 96.81 273 GLY B N 1
ATOM 4209 C CA . GLY B 1 273 ? -5.863 25.391 21.312 1 96.81 273 GLY B CA 1
ATOM 4210 C C . GLY B 1 273 ? -6.203 25.859 22.719 1 96.81 273 GLY B C 1
ATOM 4211 O O . GLY B 1 273 ? -5.383 25.75 23.625 1 96.81 273 GLY B O 1
ATOM 4212 N N . ARG B 1 274 ? -7.418 26.328 23.016 1 96.56 274 ARG B N 1
ATOM 4213 C CA . ARG B 1 274 ? -7.703 27.031 24.266 1 96.56 274 ARG B CA 1
ATOM 4214 C C . ARG B 1 274 ? -8.312 26.094 25.297 1 96.56 274 ARG B C 1
ATOM 4216 O O . ARG B 1 274 ? -8.039 26.203 26.5 1 96.56 274 ARG B O 1
ATOM 4223 N N . ASP B 1 275 ? -9.133 25.172 24.781 1 97.19 275 ASP B N 1
ATOM 4224 C CA . ASP B 1 275 ? -9.883 24.328 25.703 1 97.19 275 ASP B CA 1
ATOM 4225 C C . ASP B 1 275 ? -9.352 22.891 25.672 1 97.19 275 ASP B C 1
ATOM 4227 O O . ASP B 1 275 ? -9.055 22.344 24.609 1 97.19 275 ASP B O 1
ATOM 4231 N N . LEU B 1 276 ? -9.25 22.391 26.859 1 97.69 276 LEU B N 1
ATOM 4232 C CA . LEU B 1 276 ? -8.898 20.984 26.984 1 97.69 276 LEU B CA 1
ATOM 4233 C C . LEU B 1 276 ? -10.125 20.094 26.781 1 97.69 276 LEU B C 1
ATOM 4235 O O . LEU B 1 276 ? -11.188 20.375 27.344 1 97.69 276 LEU B O 1
ATOM 4239 N N . LEU B 1 277 ? -9.961 19.109 25.938 1 97.94 277 LEU B N 1
ATOM 4240 C CA . LEU B 1 277 ? -11.016 18.125 25.734 1 97.94 277 LEU B CA 1
ATOM 4241 C C . LEU B 1 277 ? -10.773 16.891 26.578 1 97.94 277 LEU B C 1
ATOM 4243 O O . LEU B 1 277 ? -9.625 16.562 26.891 1 97.94 277 LEU B O 1
ATOM 4247 N N . PRO B 1 278 ? -11.805 16.234 27.016 1 97.31 278 PRO B N 1
ATOM 4248 C CA . PRO B 1 278 ? -11.609 15.008 27.797 1 97.31 278 PRO B CA 1
ATOM 4249 C C . PRO B 1 278 ? -10.984 13.875 27 1 97.31 278 PRO B C 1
ATOM 4251 O O . PRO B 1 278 ? -11.164 13.805 25.781 1 97.31 278 PRO B O 1
ATOM 4254 N N . PRO B 1 279 ? -10.211 13.047 27.703 1 96.69 279 PRO B N 1
ATOM 4255 C CA . PRO B 1 279 ? -9.719 11.859 27 1 96.69 279 PRO B CA 1
ATOM 4256 C C . PRO B 1 279 ? -10.852 11 26.438 1 96.69 279 PRO B C 1
ATOM 4258 O O . PRO B 1 279 ? -11.906 10.875 27.047 1 96.69 279 PRO B O 1
ATOM 4261 N N . LEU B 1 280 ? -10.625 10.484 25.297 1 96.12 280 LEU B N 1
ATOM 4262 C CA . LEU B 1 280 ? -11.609 9.625 24.641 1 96.12 280 LEU B CA 1
ATOM 4263 C C . LEU B 1 280 ? -11.023 8.242 24.375 1 96.12 280 LEU B C 1
ATOM 4265 O O . LEU B 1 280 ? -10.078 8.109 23.594 1 96.12 280 LEU B O 1
ATOM 4269 N N . GLU B 1 281 ? -11.602 7.23 24.953 1 95.12 281 GLU B N 1
ATOM 4270 C CA . GLU B 1 281 ? -11.164 5.852 24.75 1 95.12 281 GLU B CA 1
ATOM 4271 C C . GLU B 1 281 ? -11.586 5.336 23.391 1 95.12 281 GLU B C 1
ATOM 4273 O O . GLU B 1 281 ? -12.727 5.527 22.969 1 95.12 281 GLU B O 1
ATOM 4278 N N . PRO B 1 282 ? -10.602 4.711 22.641 1 94.5 282 PRO B N 1
ATOM 4279 C CA . PRO B 1 282 ? -11.023 4.105 21.375 1 94.5 282 PRO B CA 1
ATOM 4280 C C . PRO B 1 282 ? -12.164 3.107 21.547 1 94.5 282 PRO B C 1
ATOM 4282 O O . PRO B 1 282 ? -12.188 2.354 22.516 1 94.5 282 PRO B O 1
ATOM 4285 N N . PRO B 1 283 ? -13.07 3.166 20.656 1 90.62 283 PRO B N 1
ATOM 4286 C CA . PRO B 1 283 ? -14.18 2.217 20.781 1 90.62 283 PRO B CA 1
ATOM 4287 C C . PRO B 1 283 ? -13.742 0.77 20.562 1 90.62 283 PRO B C 1
ATOM 4289 O O . PRO B 1 283 ? -12.812 0.508 19.812 1 90.62 283 PRO B O 1
ATOM 4292 N N . ALA B 1 284 ? -14.492 -0.169 21.156 1 88.62 284 ALA B N 1
ATOM 4293 C CA . ALA B 1 284 ? -14.211 -1.597 21.031 1 88.62 284 ALA B CA 1
ATOM 4294 C C . ALA B 1 284 ? -14.398 -2.066 19.594 1 88.62 284 ALA B C 1
ATOM 4296 O O . ALA B 1 284 ? -13.812 -3.07 19.172 1 88.62 284 ALA B O 1
ATOM 4297 N N . SER B 1 285 ? -15.133 -1.293 18.844 1 86.25 285 SER B N 1
ATOM 4298 C CA . SER B 1 285 ? -15.453 -1.662 17.469 1 86.25 285 SER B CA 1
ATOM 4299 C C . SER B 1 285 ? -14.344 -1.242 16.516 1 86.25 285 SER B C 1
ATOM 4301 O O . SER B 1 285 ? -14.391 -1.552 15.32 1 86.25 285 SER B O 1
ATOM 4303 N N . ALA B 1 286 ? -13.367 -0.562 17.094 1 89.5 286 ALA B N 1
ATOM 4304 C CA . ALA B 1 286 ? -12.266 -0.126 16.234 1 89.5 286 ALA B CA 1
ATOM 4305 C C . ALA B 1 286 ? -11.484 -1.32 15.695 1 89.5 286 ALA B C 1
ATOM 4307 O O . ALA B 1 286 ? -11.492 -2.398 16.297 1 89.5 286 ALA B O 1
ATOM 4308 N N . ASN B 1 287 ? -10.898 -1.184 14.523 1 90.44 287 ASN B N 1
ATOM 4309 C CA . ASN B 1 287 ? -10.055 -2.223 13.938 1 90.44 287 ASN B CA 1
ATOM 4310 C C . ASN B 1 287 ? -9 -2.715 14.922 1 90.44 287 ASN B C 1
ATOM 4312 O O . ASN B 1 287 ? -8.203 -1.924 15.422 1 90.44 287 ASN B O 1
ATOM 4316 N N . PRO B 1 288 ? -9 -3.947 15.258 1 91.12 288 PRO B N 1
ATOM 4317 C CA . PRO B 1 288 ? -8.086 -4.477 16.281 1 91.12 288 PRO B CA 1
ATOM 4318 C C . PRO B 1 288 ? -6.629 -4.461 15.828 1 91.12 288 PRO B C 1
ATOM 4320 O O . PRO B 1 288 ? -5.723 -4.68 16.641 1 91.12 288 PRO B O 1
ATOM 4323 N N . ASN B 1 289 ? -6.375 -4.199 14.555 1 90.44 289 ASN B N 1
ATOM 4324 C CA . ASN B 1 289 ? -5.012 -4.172 14.031 1 90.44 289 ASN B CA 1
ATOM 4325 C C . ASN B 1 289 ? -4.344 -2.822 14.281 1 90.44 289 ASN B C 1
ATOM 4327 O O . ASN B 1 289 ? -3.182 -2.627 13.93 1 90.44 289 ASN B O 1
ATOM 4331 N N . ILE B 1 290 ? -5.059 -1.86 14.898 1 93.56 290 ILE B N 1
ATOM 4332 C CA . ILE B 1 290 ? -4.469 -0.579 15.273 1 93.56 290 ILE B CA 1
ATOM 4333 C C . ILE B 1 290 ? -3.531 -0.77 16.469 1 93.56 290 ILE B C 1
ATOM 4335 O O . ILE B 1 290 ? -3.934 -1.305 17.5 1 93.56 290 ILE B O 1
ATOM 4339 N N . LEU B 1 291 ? -2.334 -0.401 16.281 1 91.06 291 LEU B N 1
ATOM 4340 C CA . LEU B 1 291 ? -1.39 -0.418 17.391 1 91.06 291 LEU B CA 1
ATOM 4341 C C . LEU B 1 291 ? -1.515 0.85 18.234 1 91.06 291 LEU B C 1
ATOM 4343 O O . LEU B 1 291 ? -1.542 1.957 17.688 1 91.06 291 LEU B O 1
ATOM 4347 N N . PRO B 1 292 ? -1.545 0.765 19.453 1 91.19 292 PRO B N 1
ATOM 4348 C CA . PRO B 1 292 ? -1.848 1.896 20.328 1 91.19 292 PRO B CA 1
ATOM 4349 C C . PRO B 1 292 ? -0.935 3.096 20.078 1 91.19 292 PRO B C 1
ATOM 4351 O O . PRO B 1 292 ? -1.414 4.227 19.953 1 91.19 292 PRO B O 1
ATOM 4354 N N . ALA B 1 293 ? 0.403 2.906 19.984 1 89.44 293 ALA B N 1
ATOM 4355 C CA . ALA B 1 293 ? 1.341 4.012 19.812 1 89.44 293 ALA B CA 1
ATOM 4356 C C . ALA B 1 293 ? 1.752 4.168 18.344 1 89.44 293 ALA B C 1
ATOM 4358 O O . ALA B 1 293 ? 2.691 4.902 18.047 1 89.44 293 ALA B O 1
ATOM 4359 N N . GLY B 1 294 ? 1.021 3.383 17.531 1 82.88 294 GLY B N 1
ATOM 4360 C CA . GLY B 1 294 ? 1.383 3.412 16.125 1 82.88 294 GLY B CA 1
ATOM 4361 C C . GLY B 1 294 ? 2.404 2.357 15.75 1 82.88 294 GLY B C 1
ATOM 4362 O O . GLY B 1 294 ? 2.939 1.665 16.625 1 82.88 294 GLY B O 1
ATOM 4363 N N . ILE B 1 295 ? 2.486 1.988 14.438 1 69.88 295 ILE B N 1
ATOM 4364 C CA . ILE B 1 295 ? 3.402 0.966 13.938 1 69.88 295 ILE B CA 1
ATOM 4365 C C . ILE B 1 295 ? 4.777 1.583 13.688 1 69.88 295 ILE B C 1
ATOM 4367 O O . ILE B 1 295 ? 4.879 2.754 13.312 1 69.88 295 ILE B O 1
#

Organism: Mycolicibacterium smegmatis (strain ATCC 700084 / mc(2)155) (NCBI:txid246196)

Solvent-accessible surface area (backbone atoms only — not comparable to full-atom values): 29563 Å² total; per-residue (Å²): 107,84,45,79,32,56,88,34,29,29,41,29,33,39,12,19,35,53,69,24,24,43,33,45,30,33,44,13,33,20,41,13,38,26,41,28,18,26,64,37,70,51,66,54,68,44,70,42,86,88,39,73,43,72,46,82,51,18,27,60,56,35,41,50,56,27,42,74,62,70,27,45,59,48,75,46,67,37,40,66,88,38,68,67,46,39,69,42,47,58,53,54,46,30,72,74,67,73,48,58,37,32,41,33,44,49,41,71,69,90,60,60,42,46,70,80,73,45,51,67,67,51,54,50,51,40,44,40,38,46,42,49,40,50,48,53,48,48,44,62,42,46,64,56,12,49,74,68,58,33,30,17,33,36,37,58,45,40,57,62,26,47,81,78,64,80,80,66,51,74,59,57,41,66,61,17,48,36,67,58,20,9,32,28,19,16,38,48,36,34,27,35,33,50,14,40,48,29,37,89,47,28,28,10,18,28,25,40,13,42,52,59,45,60,78,23,87,85,40,41,88,80,46,60,89,84,51,74,60,47,69,62,39,35,40,26,42,49,49,52,70,55,57,70,57,55,18,90,78,51,47,26,30,47,28,26,20,30,35,25,36,53,67,68,67,51,86,31,34,42,44,61,44,78,42,78,49,79,90,53,77,61,60,90,84,39,66,82,85,65,49,44,78,25,82,106,84,44,79,32,56,90,34,28,30,41,29,33,39,11,20,34,52,69,26,24,43,34,45,29,33,44,13,31,20,41,14,39,27,40,29,18,25,65,37,69,51,66,52,70,43,69,42,84,85,39,74,43,74,46,81,52,19,27,60,57,36,40,49,56,28,44,74,62,72,25,45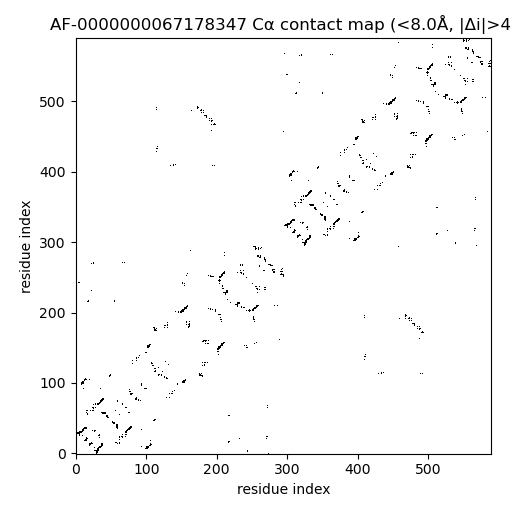,60,48,75,46,67,38,39,65,88,37,68,68,46,39,69,42,46,58,54,53,46,29,73,74,68,72,47,58,37,31,41,33,44,48,40,72,73,89,58,61,42,45,70,78,75,45,52,67,66,52,53,51,50,40,45,39,40,48,41,50,42,50,49,53,49,48,43,61,41,44,65,57,11,48,76,69,58,34,29,19,33,36,38,58,44,40,55,63,25,47,82,80,64,81,82,68,51,74,60,57,43,67,61,16,50,35,67,57,20,10,32,29,19,16,37,51,36,35,28,37,32,49,14,40,48,29,37,89,47,28,28,12,18,26,26,40,15,42,52,57,44,59,79,22,86,86,41,40,88,79,46,60,89,84,53,75,62,47,70,62,37,36,40,25,39,50,48,53,68,57,58,72,57,54,17,90,80,50,45,29,31,48,27,27,20,30,34,25,35,53,66,71,66,50,86,32,32,42,45,62,43,79,44,80,49,79,90,53,78,63,60,88,83,38,66,83,83,65,46,47,82,24,86

pLDDT: mean 93.27, std 8.88, range [61.41, 98.94]

Foldseek 3Di:
DCLLQAPAEEEQEPCQWDLSLLLQLQNQLSHYAYEYEDQDQDFAWDQAPNDTDTFDGGSVVSQVSNVVLVGHYDYDHADLLDPVSLLCVVVVSCVVRVAHAEYELDDDDDHFDAPVPDDVVNLVRLCSRQPVSLVSVCVNRLVRQLVVLAHFYEYEAALLLDDADPPHDPCVVGVRCVSNSVSSVVNLVVQLVVLVVCQVSQYAGEYEYALFAADISNCPVVAPPPGDHDHSQLRSQVSVVRTRDTSVVHHSFYAHSQLQCQVVVRFTARSSRDGTDDRDHRDPPGDPPHDSNGD/DCLLQAPAEEEQEPCQWDLSLLLQLQNQLSHYAYEYEDQDQDFAWDAAPNDTHTFDGGSVVSQVSNVVLVGHYDYDHADLLDPVSLLCVVVVSCVVRVAHAEYELDDDDDHFDAPVPDDVVNLVRLCSRQPVSLVSVCVNRLVRQLVVLAHFYEYEAALLLDDADPPHDPCVVGVRCVSNSVSSVVNLVVQLVVLVVCQVSQYAGEYEYALFAADISNCPVVAPPPGDHDHSQLRSQVSVVRTRDTSVVHHSFYAHSQLQCQVVVRFTARSSRDGTDDRDHRDPPGDPPHDRNGD